Protein 5CPH (pdb70)

Solvent-accessible surface area: 19005 Å² total; per-residue (Å²): 63,10,87,100,91,23,97,87,33,10,104,37,13,52,123,126,19,29,158,105,10,66,37,41,43,74,208,1,0,6,56,0,0,46,66,7,0,73,93,7,9,78,32,12,115,59,65,106,14,80,87,2,48,0,0,0,23,145,84,22,40,0,48,2,40,14,56,0,107,7,30,48,19,92,111,50,74,36,50,42,65,15,9,0,3,26,81,8,6,92,22,32,1,0,0,0,0,66,25,0,38,0,70,0,42,63,85,122,22,32,22,21,0,16,1,102,74,0,60,36,82,75,95,31,100,125,74,29,116,23,131,145,67,4,10,25,7,52,0,44,3,4,37,115,16,3,99,146,36,39,83,5,59,10,98,54,0,36,134,88,0,132,80,17,0,106,107,26,114,32,8,61,0,16,0,42,19,60,64,73,138,159,99,69,90,96,38,63,24,103,60,197,158,80,105,96,19,9,114,11,16,49,163,108,18,32,27,63,9,62,38,44,32,81,200,0,0,6,62,0,0,36,61,8,0,65,94,6,12,86,29,11,126,57,64,115,4,78,93,2,46,0,0,0,20,109,92,22,37,0,50,3,40,13,56,1,108,7,32,53,17,83,128,104,83,102,20,11,0,13,69,86,9,9,88,22,32,3,0,0,0,0,62,25,0,38,0,66,0,41,66,82,124,23,32,25,21,0,16,1,97,75,0,61,42,83,71,93,28,100,127,69,32,122,18,120,132,72,3,13,24,9,52,0,29,3,3,35,127,21,3,105,134,33,38,85,4,58,8,84,62,0,30,94,85,0,94,73,7,0,118,123,18,87,20,21,58,0,17,0,44,21,53,55,73,109,147,103,82,106,94,40,57,30,113,69,175,80

CATH classification: 3.30.565.10

Organism: Staphylococcus aureus (NCBI:txid1280)

Secondary structure (DSSP, 8-state):
-HHHHHHHHHHHHHHSHHHHHS-SSHHHHHHHHHHHHHHHHHHHHTTS--EEEEEEEGGGEEEEEE-SS----PBPTTTSSBHHHHHHHT-HHHHTEEEEEEEEEETTEEEEEEEETTEESS--EEEEE-S--EEEEEEEE-TTT--S--PPPHHHHHHHHHHHHHHSTT-EEEEEE-SSTTS-EEEEE---/--HHHHHHHHHSTHHHHS-SSHHHHHHHHHHHHHHHHHHHHTTS--EEEEEE-GGGEEEEEE-SS-----B---BHHHHHHTT-HHHHTEEEEEEEEEETTEEEEEEEETTEESS--EEEEE-S--EEEEEEEE-TTT--S-----HHHHHHHHHHHHHHSTT-EEEEEE-SSTTS-EEEEE----

B-factor: mean 18.05, std 10.53, range [5.38, 81.03]

Structure (mmCIF, N/CA/C/O backbone):
data_5CPH
#
_entry.id   5CPH
#
_cell.length_a   142.852
_cell.length_b   55.681
_cell.length_c   51.569
_cell.angle_alpha   90.000
_cell.angle_beta   100.690
_cell.angle_gamma   90.000
#
_symmetry.space_group_name_H-M   'C 1 2 1'
#
loop_
_entity.id
_entity.type
_entity.pdbx_description
1 polymer 'DNA gyrase subunit B'
2 non-polymer (3E)-3-(pyridin-3-ylmethylidene)-1,3-dihydro-2H-indol-2-one
3 non-polymer 'SULFATE ION'
4 non-polymer (4S)-2-METHYL-2,4-PENTANEDIOL
5 water water
#
loop_
_atom_site.group_PDB
_atom_site.id
_atom_site.type_symbol
_atom_site.label_atom_id
_atom_site.label_alt_id
_atom_site.label_comp_id
_atom_site.label_asym_id
_atom_site.label_entity_id
_atom_site.label_seq_id
_atom_site.pdbx_PDB_ins_code
_atom_site.Cartn_x
_atom_site.Cartn_y
_atom_site.Cartn_z
_atom_site.occupancy
_atom_site.B_iso_or_equiv
_atom_site.auth_seq_id
_atom_site.auth_comp_id
_atom_site.auth_asym_id
_atom_site.auth_atom_id
_atom_site.pdbx_PDB_model_num
ATOM 1 N N . ALA A 1 17 ? -4.952 1.317 -23.485 1.00 56.11 16 ALA A N 1
ATOM 2 C CA . ALA A 1 17 ? -5.601 2.562 -22.954 1.00 52.29 16 ALA A CA 1
ATOM 3 C C . ALA A 1 17 ? -4.817 3.073 -21.749 1.00 48.25 16 ALA A C 1
ATOM 4 O O . ALA A 1 17 ? -4.704 4.272 -21.596 1.00 35.14 16 ALA A O 1
ATOM 6 N N . GLY A 1 18 ? -4.315 2.157 -20.908 1.00 46.01 17 GLY A N 1
ATOM 7 C CA . GLY A 1 18 ? -3.406 2.467 -19.814 1.00 39.45 17 GLY A CA 1
ATOM 8 C C . GLY A 1 18 ? -2.179 3.283 -20.173 1.00 35.81 17 GLY A C 1
ATOM 9 O O . GLY A 1 18 ? -2.019 4.378 -19.652 1.00 31.77 17 GLY A O 1
ATOM 10 N N . GLN A 1 19 ? -1.305 2.733 -21.005 1.00 31.26 18 GLN A N 1
ATOM 11 C CA . GLN A 1 19 ? -0.097 3.411 -21.466 1.00 33.21 18 GLN A CA 1
ATOM 12 C C . GLN A 1 19 ? -0.380 4.728 -22.256 1.00 29.23 18 GLN A C 1
ATOM 13 O O . GLN A 1 19 ? 0.356 5.734 -22.185 1.00 26.53 18 GLN A O 1
ATOM 19 N N . ILE A 1 20 ? -1.444 4.722 -23.064 1.00 22.87 19 ILE A N 1
ATOM 20 C CA . ILE A 1 20 ? -1.854 5.940 -23.722 1.00 22.71 19 ILE A CA 1
ATOM 21 C C . ILE A 1 20 ? -2.203 6.984 -22.718 1.00 19.64 19 ILE A C 1
ATOM 22 O O . ILE A 1 20 ? -1.869 8.148 -22.871 1.00 19.30 19 ILE A O 1
ATOM 27 N N . GLN A 1 21 ? -2.955 6.617 -21.694 1.00 19.68 20 GLN A N 1
ATOM 28 C CA . GLN A 1 21 ? -3.402 7.590 -20.731 1.00 22.34 20 GLN A CA 1
ATOM 29 C C . GLN A 1 21 ? -2.177 8.120 -19.878 1.00 20.12 20 GLN A C 1
ATOM 30 O O . GLN A 1 21 ? -2.196 9.315 -19.547 1.00 20.09 20 GLN A O 1
ATOM 36 N N . VAL A 1 22 ? -1.143 7.305 -19.696 1.00 18.58 21 VAL A N 1
ATOM 37 C CA . VAL A 1 22 ? 0.127 7.781 -19.032 1.00 21.52 21 VAL A CA 1
ATOM 38 C C . VAL A 1 22 ? 0.663 8.908 -19.872 1.00 18.21 21 VAL A C 1
ATOM 39 O O . VAL A 1 22 ? 1.123 9.948 -19.336 1.00 18.30 21 VAL A O 1
ATOM 43 N N . LEU A 1 23 ? 0.892 8.659 -21.147 1.00 17.74 22 LEU A N 1
ATOM 44 C CA . LEU A 1 23 ? 1.511 9.634 -21.975 1.00 17.41 22 LEU A CA 1
ATOM 45 C C . LEU A 1 23 ? 0.710 10.896 -22.036 1.00 16.89 22 LEU A C 1
ATOM 46 O O . LEU A 1 23 ? 1.274 11.982 -22.000 1.00 16.60 22 LEU A O 1
ATOM 51 N N . GLU A 1 24 ? -0.611 10.779 -22.134 1.00 15.22 23 GLU A N 1
ATOM 52 C CA . G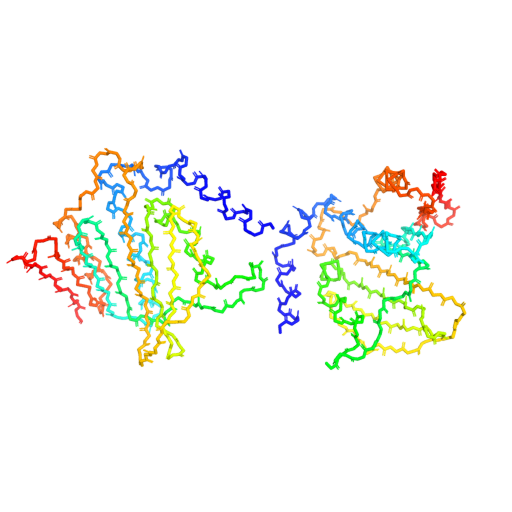LU A 1 24 ? -1.427 11.968 -22.102 1.00 16.26 23 GLU A CA 1
ATOM 53 C C . GLU A 1 24 ? -1.285 12.752 -20.749 1.00 15.56 23 GLU A C 1
ATOM 54 O O . GLU A 1 24 ? -1.279 13.956 -20.716 1.00 16.97 23 GLU A O 1
ATOM 60 N N . GLY A 1 25 ? -1.127 12.034 -19.658 1.00 15.79 24 GLY A N 1
ATOM 61 C CA . GLY A 1 25 ? -0.921 12.669 -18.343 1.00 16.81 24 GLY A CA 1
ATOM 62 C C . GLY A 1 25 ? 0.393 13.403 -18.273 1.00 15.32 24 GLY A C 1
ATOM 63 O O . GLY A 1 25 ? 0.395 14.532 -17.728 1.00 16.91 24 GLY A O 1
ATOM 64 N N . LEU A 1 26 ? 1.457 12.834 -18.805 1.00 15.88 25 LEU A N 1
ATOM 65 C CA . LEU A 1 26 ? 2.744 13.559 -18.883 1.00 15.41 25 LEU A CA 1
ATOM 66 C C . LEU A 1 26 ? 2.623 14.806 -19.680 1.00 17.34 25 LEU A C 1
ATOM 67 O O . LEU A 1 26 ? 3.183 15.853 -19.278 1.00 16.09 25 LEU A O 1
ATOM 72 N N . GLU A 1 27 ? 1.990 14.731 -20.861 1.00 16.07 26 GLU A N 1
ATOM 73 C CA . GLU A 1 27 ? 1.835 15.860 -21.699 1.00 16.64 26 GLU A CA 1
ATOM 74 C C . GLU A 1 27 ? 1.079 16.991 -20.938 1.00 15.43 26 GLU A C 1
ATOM 75 O O . GLU A 1 27 ? 1.481 18.129 -21.090 1.00 15.77 26 GLU A O 1
ATOM 81 N N . ALA A 1 28 ? 0.026 16.644 -20.185 1.00 15.43 27 ALA A N 1
ATOM 82 C CA . ALA A 1 28 ? -0.772 17.658 -19.499 1.00 15.73 27 ALA A CA 1
ATOM 83 C C . ALA A 1 28 ? 0.031 18.370 -18.422 1.00 15.76 27 ALA A C 1
ATOM 84 O O . ALA A 1 28 ? -0.064 19.595 -18.273 1.00 17.49 27 ALA A O 1
ATOM 86 N N . VAL A 1 29 ? 0.817 17.583 -17.671 1.00 14.49 28 VAL A N 1
ATOM 87 C CA . VAL A 1 29 ? 1.675 18.157 -16.651 1.00 13.31 28 VAL A CA 1
ATOM 88 C C . VAL A 1 29 ? 2.731 19.091 -17.239 1.00 12.78 28 VAL A C 1
ATOM 89 O O . VAL A 1 29 ? 2.954 20.219 -16.671 1.00 15.81 28 VAL A O 1
ATOM 93 N N . ARG A 1 30 ? 3.389 18.711 -18.303 1.00 13.81 29 ARG A N 1
ATOM 94 C CA . ARG A 1 30 ? 4.465 19.496 -18.891 1.00 14.11 29 ARG A CA 1
ATOM 95 C C . ARG A 1 30 ? 3.936 20.705 -19.624 1.00 16.21 29 ARG A C 1
ATOM 96 O O . ARG A 1 30 ? 4.632 21.711 -19.788 1.00 17.51 29 ARG A O 1
ATOM 104 N N . LYS A 1 31 ? 2.663 20.655 -20.055 1.00 17.43 30 LYS A N 1
ATOM 105 C CA . LYS A 1 31 ? 2.064 21.849 -20.719 1.00 20.05 30 LYS A CA 1
ATOM 106 C C . LYS A 1 31 ? 1.658 22.917 -19.717 1.00 17.99 30 LYS A C 1
ATOM 107 O O . LYS A 1 31 ? 1.775 24.120 -20.079 1.00 20.97 30 LYS A O 1
ATOM 113 N N . ARG A 1 32 ? 1.226 22.577 -18.529 1.00 18.59 31 ARG A N 1
ATOM 114 C CA . ARG A 1 32 ? 0.759 23.521 -17.476 1.00 18.91 31 ARG A CA 1
ATOM 115 C C . ARG A 1 32 ? 1.250 23.266 -16.148 1.00 16.07 31 ARG A C 1
ATOM 116 O O . ARG A 1 32 ? 0.618 23.044 -15.177 1.00 18.80 31 ARG A O 1
ATOM 124 N N . PRO A 1 33 ? 2.659 23.303 -16.038 1.00 16.75 32 PRO A N 1
ATOM 125 C CA . PRO A 1 33 ? 3.202 22.755 -14.804 1.00 16.06 32 PRO A CA 1
ATOM 126 C C . PRO A 1 33 ? 2.821 23.537 -13.543 1.00 13.41 32 PRO A C 1
ATOM 127 O O . PRO A 1 33 ? 2.649 23.068 -12.476 1.00 16.16 32 PRO A O 1
ATOM 131 N N . GLY A 1 34 ? 2.667 24.900 -13.740 1.00 15.95 33 GLY A N 1
ATOM 132 C CA . GLY A 1 34 ? 2.263 25.737 -12.632 1.00 17.55 33 GLY A CA 1
ATOM 133 C C . GLY A 1 34 ? 0.867 25.481 -12.051 1.00 17.04 33 GLY A C 1
ATOM 134 O O . GLY A 1 34 ? 0.674 25.650 -10.854 1.00 18.62 33 GLY A O 1
ATOM 135 N N . MET A 1 35 ? -0.014 24.852 -12.910 1.00 18.98 34 MET A N 1
ATOM 136 C CA . MET A 1 35 ? -1.325 24.377 -12.407 1.00 21.33 34 MET A CA 1
ATOM 137 C C . MET A 1 35 ? -1.156 23.212 -11.460 1.00 19.78 34 MET A C 1
ATOM 138 O O . MET A 1 35 ? -1.956 22.943 -10.575 1.00 23.44 34 MET A O 1
ATOM 143 N N . TYR A 1 36 ? -0.040 22.455 -11.615 1.00 19.60 35 TYR A N 1
ATOM 144 C CA . TYR A 1 36 ? 0.207 21.293 -10.785 1.00 21.26 35 TYR A CA 1
ATOM 145 C C . TYR A 1 36 ? 1.013 21.554 -9.573 1.00 22.64 35 TYR A C 1
ATOM 146 O O . TYR A 1 36 ? 0.811 21.059 -8.536 1.00 26.45 35 TYR A O 1
ATOM 155 N N . ILE A 1 37 ? 2.033 22.437 -9.725 1.00 20.26 36 ILE A N 1
ATOM 156 C CA . ILE A 1 37 ? 2.977 22.712 -8.637 1.00 20.23 36 ILE A CA 1
ATOM 157 C C . ILE A 1 37 ? 3.051 24.154 -8.104 1.00 20.30 36 ILE A C 1
ATOM 158 O O . ILE A 1 37 ? 3.951 24.472 -7.371 1.00 20.86 36 ILE A O 1
ATOM 163 N N . GLY A 1 38 ? 2.191 25.007 -8.610 1.00 18.91 37 GLY A N 1
ATOM 164 C CA . GLY A 1 38 ? 2.103 26.333 -8.129 1.00 20.66 37 GLY A CA 1
ATOM 165 C C . GLY A 1 38 ? 2.821 27.367 -8.979 1.00 19.19 37 GLY A C 1
ATOM 166 O O . GLY A 1 38 ? 2.286 28.371 -9.299 1.00 21.38 37 GLY A O 1
ATOM 167 N N . SER A 1 39 ? 4.031 27.003 -9.408 1.00 15.79 38 SER A N 1
ATOM 168 C CA . SER A 1 39 ? 4.881 27.855 -10.196 1.00 16.50 38 SER A CA 1
ATOM 169 C C . SER A 1 39 ? 6.058 27.054 -10.720 1.00 14.69 38 SER A C 1
ATOM 170 O O . SER A 1 39 ? 6.287 25.932 -10.249 1.00 15.49 38 SER A O 1
ATOM 173 N N . THR A 1 40 ? 6.776 27.668 -11.625 1.00 13.40 39 THR A N 1
ATOM 174 C CA . THR A 1 40 ? 8.006 27.112 -12.146 1.00 13.14 39 THR A CA 1
ATOM 175 C C . THR A 1 40 ? 9.222 27.938 -11.684 1.00 11.95 39 THR A C 1
ATOM 176 O O . THR A 1 40 ? 10.288 27.690 -12.231 1.00 12.77 39 THR A O 1
ATOM 180 N N . SER A 1 41 ? 9.018 28.785 -10.723 1.00 12.24 40 SER A N 1
ATOM 181 C CA . SER A 1 41 ? 10.036 29.558 -10.080 1.00 13.24 40 SER A CA 1
ATOM 182 C C . SER A 1 41 ? 10.883 28.707 -9.128 1.00 12.95 40 SER A C 1
ATOM 183 O O . SER A 1 41 ? 10.667 27.506 -8.987 1.00 12.44 40 SER A O 1
ATOM 186 N N . GLU A 1 42 ? 11.780 29.351 -8.381 1.00 11.65 41 GLU A N 1
ATOM 187 C CA . GLU A 1 42 ? 12.481 28.680 -7.316 1.00 12.33 41 GLU A CA 1
ATOM 188 C C . GLU A 1 42 ? 11.566 27.954 -6.356 1.00 12.45 41 GLU A C 1
ATOM 189 O O . GLU A 1 42 ? 11.878 26.911 -5.814 1.00 12.80 41 GLU A O 1
ATOM 195 N N . ARG A 1 43 ? 10.395 28.561 -6.052 1.00 12.71 42 ARG A N 1
ATOM 196 C CA A ARG A 1 43 ? 9.419 27.912 -5.160 0.50 13.86 42 ARG A CA 1
ATOM 197 C CA B ARG A 1 43 ? 9.446 27.903 -5.140 0.50 13.48 42 ARG A CA 1
ATOM 198 C C . ARG A 1 43 ? 8.939 26.614 -5.752 1.00 13.48 42 ARG A C 1
ATOM 199 O O . ARG A 1 43 ? 8.855 25.584 -4.978 1.00 13.94 42 ARG A O 1
ATOM 214 N N . GLY A 1 44 ? 8.625 26.551 -6.997 1.00 12.01 43 GLY A N 1
ATOM 215 C CA . GLY A 1 44 ? 8.210 25.319 -7.619 1.00 12.03 43 GLY A CA 1
ATOM 216 C C . GLY A 1 44 ? 9.287 24.291 -7.698 1.00 11.22 43 GLY A C 1
ATOM 217 O O . GLY A 1 44 ? 9.031 23.082 -7.507 1.00 12.14 43 GLY A O 1
ATOM 218 N N . LEU A 1 45 ? 10.546 24.689 -7.904 1.00 10.47 44 LEU A N 1
ATOM 219 C CA . LEU A 1 45 ? 11.674 23.785 -7.847 1.00 9.97 44 LEU A CA 1
ATOM 220 C C . LEU A 1 45 ? 11.699 23.056 -6.540 1.00 10.26 44 LEU A C 1
ATOM 221 O O . LEU A 1 45 ? 11.867 21.805 -6.470 1.00 10.34 44 LEU A O 1
ATOM 226 N N . HIS A 1 46 ? 11.632 23.804 -5.467 1.00 10.10 45 HIS A N 1
ATOM 227 C CA . HIS A 1 46 ? 11.682 23.167 -4.156 1.00 9.89 45 HIS A CA 1
ATOM 228 C C . HIS A 1 46 ? 10.467 22.282 -3.853 1.00 10.39 45 HIS A C 1
ATOM 229 O O . HIS A 1 46 ? 10.558 21.310 -3.086 1.00 11.04 45 HIS A O 1
ATOM 236 N N . HIS A 1 47 ? 9.329 22.635 -4.395 1.00 10.69 46 HIS A N 1
ATOM 237 C CA . HIS A 1 47 ? 8.126 21.809 -4.264 1.00 10.27 46 HIS A CA 1
ATOM 238 C C . HIS A 1 47 ? 8.343 20.443 -4.768 1.00 10.72 46 HIS A C 1
ATOM 239 O O . HIS A 1 47 ? 7.708 19.489 -4.209 1.00 11.19 46 HIS A O 1
ATOM 246 N N . LEU A 1 48 ? 9.206 20.208 -5.716 1.00 9.96 47 LEU A N 1
ATOM 247 C CA . LEU A 1 48 ? 9.485 18.856 -6.202 1.00 10.28 47 LEU A CA 1
ATOM 248 C C . LEU A 1 48 ? 9.989 17.996 -5.053 1.00 9.71 47 LEU A C 1
ATOM 249 O O . LEU A 1 48 ? 9.598 16.816 -4.894 1.00 10.29 47 LEU A O 1
ATOM 254 N N . VAL A 1 49 ? 10.850 18.567 -4.198 1.00 9.92 48 VAL A N 1
ATOM 255 C CA . VAL A 1 49 ? 11.381 17.840 -3.049 1.00 10.30 48 VAL A CA 1
ATOM 256 C C . VAL A 1 49 ? 10.265 17.504 -2.127 1.00 10.66 48 VAL A C 1
ATOM 257 O O . VAL A 1 49 ? 10.160 16.362 -1.629 1.00 10.66 48 VAL A O 1
ATOM 261 N N . TRP A 1 50 ? 9.448 18.489 -1.812 1.00 9.90 49 TRP A N 1
ATOM 262 C CA . TRP A 1 50 ? 8.341 18.246 -0.904 1.00 11.50 49 TRP A CA 1
ATOM 263 C C . TRP A 1 50 ? 7.376 17.203 -1.373 1.00 11.07 49 TRP A C 1
ATOM 264 O O . TRP A 1 50 ? 6.845 16.445 -0.504 1.00 11.81 49 TRP A O 1
ATOM 275 N N . GLU A 1 51 ? 7.133 17.070 -2.630 1.00 10.52 50 GLU A N 1
ATOM 276 C CA A GLU A 1 51 ? 6.220 16.065 -3.155 0.50 11.80 50 GLU A CA 1
ATOM 277 C CA B GLU A 1 51 ? 6.187 16.111 -3.134 0.50 11.34 50 GLU A CA 1
ATOM 278 C C . GLU A 1 51 ? 6.795 14.728 -2.882 1.00 12.13 50 GLU A C 1
ATOM 279 O O . GLU A 1 51 ? 6.013 13.791 -2.445 1.00 13.20 50 GLU A O 1
ATOM 290 N N . ILE A 1 52 ? 8.064 14.455 -3.121 1.00 10.85 51 ILE A N 1
ATOM 291 C CA . ILE A 1 52 ? 8.650 13.146 -2.852 1.00 11.87 51 ILE A CA 1
ATOM 292 C C . ILE A 1 52 ? 8.737 12.907 -1.374 1.00 12.54 51 ILE A C 1
ATOM 293 O O . ILE A 1 52 ? 8.365 11.797 -0.878 1.00 13.37 51 ILE A O 1
ATOM 298 N N . VAL A 1 53 ? 9.198 13.832 -0.580 1.00 11.17 52 VAL A N 1
ATOM 299 C CA . VAL A 1 53 ? 9.313 13.637 0.870 1.00 11.27 52 VAL A CA 1
ATOM 300 C C . VAL A 1 53 ? 7.936 13.325 1.489 1.00 10.61 52 VAL A C 1
ATOM 301 O O . VAL A 1 53 ? 7.846 12.504 2.408 1.00 10.96 52 VAL A O 1
ATOM 305 N N . ASP A 1 54 ? 6.905 14.003 0.997 1.00 11.12 53 ASP A N 1
ATOM 306 C CA A ASP A 1 54 ? 5.552 13.715 1.534 0.50 11.59 53 ASP A CA 1
ATOM 307 C CA B ASP A 1 54 ? 5.559 13.718 1.544 0.50 12.96 53 ASP A CA 1
ATOM 308 C C . ASP A 1 54 ? 5.182 12.269 1.343 1.00 12.25 53 ASP A C 1
ATOM 309 O O . ASP A 1 54 ? 4.481 11.684 2.242 1.00 12.61 53 ASP A O 1
ATOM 318 N N . ASN A 1 55 ? 5.585 11.649 0.280 1.00 12.27 54 ASN A N 1
ATOM 319 C CA . ASN A 1 55 ? 5.263 10.216 0.072 1.00 14.01 54 ASN A CA 1
ATOM 320 C C . ASN A 1 55 ? 5.992 9.393 1.103 1.00 11.84 54 ASN A C 1
ATOM 321 O O . ASN A 1 55 ? 5.431 8.462 1.698 1.00 13.44 54 ASN A O 1
ATOM 326 N N . SER A 1 56 ? 7.265 9.722 1.400 1.00 11.74 55 SER A N 1
ATOM 327 C CA . SER A 1 56 ? 7.980 8.981 2.423 1.00 11.38 55 SER A CA 1
ATOM 328 C C . SER A 1 56 ? 7.410 9.210 3.859 1.00 11.03 55 SER A C 1
ATOM 329 O O . SER A 1 56 ? 7.360 8.269 4.689 1.00 12.28 55 SER A O 1
ATOM 332 N N . ILE A 1 57 ? 6.955 10.431 4.102 1.00 10.60 56 ILE A N 1
ATOM 333 C CA . ILE A 1 57 ? 6.299 10.718 5.365 1.00 11.25 56 ILE A CA 1
ATOM 334 C C . ILE A 1 57 ? 4.999 9.890 5.523 1.00 11.09 56 ILE A C 1
ATOM 335 O O . ILE A 1 57 ? 4.794 9.336 6.601 1.00 11.56 56 ILE A O 1
ATOM 340 N N . ASP A 1 58 ? 4.254 9.737 4.464 1.00 12.24 57 ASP A N 1
ATOM 341 C CA . ASP A 1 58 ? 3.040 8.911 4.554 1.00 13.03 57 ASP A CA 1
ATOM 342 C C . ASP A 1 58 ? 3.370 7.515 4.887 1.00 12.86 57 ASP A C 1
ATOM 343 O O . ASP A 1 58 ? 2.623 6.847 5.679 1.00 13.44 57 ASP A O 1
ATOM 348 N N . GLU A 1 59 ? 4.494 6.980 4.373 1.00 11.36 58 GLU A N 1
ATOM 349 C CA . GLU A 1 59 ? 4.924 5.643 4.665 1.00 12.20 58 GLU A CA 1
ATOM 350 C C . GLU A 1 59 ? 5.329 5.512 6.109 1.00 12.90 58 GLU A C 1
ATOM 351 O O . GLU A 1 59 ? 5.082 4.436 6.720 1.00 14.01 58 GLU A O 1
ATOM 357 N N . ALA A 1 60 ? 5.950 6.521 6.715 1.00 10.96 59 ALA A N 1
ATOM 358 C CA . ALA A 1 60 ? 6.218 6.554 8.128 1.00 11.67 59 ALA A CA 1
ATOM 359 C C . ALA A 1 60 ? 4.960 6.609 8.976 1.00 10.80 59 ALA A C 1
ATOM 360 O O . ALA A 1 60 ? 4.848 5.884 9.966 1.00 12.88 59 ALA A O 1
ATOM 362 N N . LEU A 1 61 ? 4.055 7.465 8.591 1.00 11.70 60 LEU A N 1
ATOM 363 C CA . LEU A 1 61 ? 2.812 7.578 9.344 1.00 13.83 60 LEU A CA 1
ATOM 364 C C . LEU A 1 61 ? 1.995 6.346 9.312 1.00 13.81 60 LEU A C 1
ATOM 365 O O . LEU A 1 61 ? 1.248 6.067 10.285 1.00 15.83 60 LEU A O 1
ATOM 370 N N . ALA A 1 62 ? 2.065 5.564 8.256 1.00 12.94 61 ALA A N 1
ATOM 371 C CA . ALA A 1 62 ? 1.395 4.257 8.140 1.00 13.83 61 ALA A CA 1
ATOM 372 C C . ALA A 1 62 ? 2.050 3.252 8.969 1.00 14.39 61 ALA A C 1
ATOM 373 O O . ALA A 1 62 ? 1.437 2.168 9.142 1.00 16.76 61 ALA A O 1
ATOM 375 N N . GLY A 1 63 ? 3.215 3.474 9.610 1.00 12.56 62 GLY A N 1
ATOM 376 C CA . GLY A 1 63 ? 3.825 2.609 10.509 1.00 13.53 62 GLY A CA 1
ATOM 377 C C . GLY A 1 63 ? 5.049 1.833 10.040 1.00 13.17 62 GLY A C 1
ATOM 378 O O . GLY A 1 63 ? 5.582 0.928 10.732 1.00 15.32 62 GLY A O 1
ATOM 379 N N . TYR A 1 64 ? 5.545 2.202 8.870 1.00 11.91 63 TYR A N 1
ATOM 380 C CA . TYR A 1 64 ? 6.497 1.344 8.169 1.00 13.44 63 TYR A CA 1
ATOM 381 C C . TYR A 1 64 ? 7.865 1.958 7.937 1.00 13.81 63 TYR A C 1
ATOM 382 O O . TYR A 1 64 ? 8.706 1.259 7.341 1.00 18.27 63 TYR A O 1
ATOM 391 N N . ALA A 1 65 ? 8.129 3.202 8.213 1.00 14.37 64 ALA A N 1
ATOM 392 C CA . ALA A 1 65 ? 9.397 3.899 7.981 1.00 12.19 64 ALA A CA 1
ATOM 393 C C . ALA A 1 65 ? 9.636 4.749 9.162 1.00 12.16 64 ALA A C 1
ATOM 394 O O . ALA A 1 65 ? 8.702 5.235 9.830 1.00 13.53 64 ALA A O 1
ATOM 396 N N . ASN A 1 66 ? 10.879 5.045 9.455 1.00 10.92 65 ASN A N 1
ATOM 397 C CA . ASN A 1 66 ? 11.245 6.020 10.449 1.00 11.39 65 ASN A CA 1
ATOM 398 C C . ASN A 1 66 ? 12.475 6.809 10.128 1.00 10.79 65 ASN A C 1
ATOM 399 O O . ASN A 1 66 ? 12.892 7.620 10.999 1.00 11.44 65 ASN A O 1
ATOM 404 N N . GLN A 1 67 ? 13.007 6.684 8.916 1.00 10.12 66 GLN A N 1
ATOM 405 C CA . GLN A 1 67 ? 14.207 7.467 8.544 1.00 11.28 66 GLN A CA 1
ATOM 406 C C . GLN A 1 67 ? 14.033 7.920 7.114 1.00 10.96 66 GLN A C 1
ATOM 407 O O . GLN A 1 67 ? 13.617 7.124 6.223 1.00 12.30 66 GLN A O 1
ATOM 413 N N . ILE A 1 68 ? 14.266 9.159 6.878 1.00 9.59 67 ILE A N 1
ATOM 414 C CA . ILE A 1 68 ? 14.196 9.819 5.524 1.00 9.85 67 ILE A CA 1
ATOM 415 C C . ILE A 1 68 ? 15.461 10.623 5.398 1.00 9.97 67 ILE A C 1
ATOM 416 O O . ILE A 1 68 ? 15.842 11.406 6.331 1.00 10.49 67 ILE A O 1
ATOM 421 N N . GLU A 1 69 ? 16.150 10.483 4.271 1.00 9.37 68 GLU A N 1
ATOM 422 C CA . GLU A 1 69 ? 17.374 11.239 3.997 1.00 9.52 68 GLU A CA 1
ATOM 423 C C . GLU A 1 69 ? 17.201 12.015 2.712 1.00 9.85 68 GLU A C 1
ATOM 424 O O . GLU A 1 69 ? 16.843 11.370 1.687 1.00 10.82 68 GLU A O 1
ATOM 430 N N . VAL A 1 70 ? 17.453 13.295 2.682 1.00 8.83 69 VAL A N 1
ATOM 431 C CA . VAL A 1 70 ? 17.409 14.153 1.491 1.00 8.71 69 VAL A CA 1
ATOM 432 C C . VAL A 1 70 ? 18.802 14.601 1.183 1.00 8.76 69 VAL A C 1
ATOM 433 O O . VAL A 1 70 ? 19.419 15.263 2.058 1.00 9.60 69 VAL A O 1
ATOM 437 N N . VAL A 1 71 ? 19.337 14.296 0.033 1.00 9.28 70 VAL A N 1
ATOM 438 C CA . VAL A 1 71 ? 20.713 14.690 -0.363 1.00 8.93 70 VAL A CA 1
ATOM 439 C C . VAL A 1 71 ? 20.627 15.597 -1.546 1.00 9.11 70 VAL A C 1
ATOM 440 O O . VAL A 1 71 ? 20.014 15.222 -2.582 1.00 9.56 70 VAL A O 1
ATOM 444 N N . ILE A 1 72 ? 21.270 16.747 -1.473 1.00 9.16 71 ILE A N 1
ATOM 445 C CA . ILE A 1 72 ? 21.520 17.582 -2.673 1.00 9.42 71 ILE A CA 1
ATOM 446 C C . ILE A 1 72 ? 22.826 17.098 -3.264 1.00 9.76 71 ILE A C 1
ATOM 447 O O . ILE A 1 72 ? 23.922 17.281 -2.642 1.00 10.75 71 ILE A O 1
ATOM 452 N N . GLU A 1 73 ? 22.786 16.440 -4.401 1.00 10.21 72 GLU A N 1
ATOM 453 C CA . GLU A 1 73 ? 23.923 15.810 -5.037 1.00 11.02 72 GLU A CA 1
ATOM 454 C C . GLU A 1 73 ? 24.498 16.796 -6.034 1.00 11.32 72 GLU A C 1
ATOM 455 O O . GLU A 1 73 ? 23.915 17.779 -6.460 1.00 11.79 72 GLU A O 1
ATOM 461 N N . LYS A 1 74 ? 25.727 16.394 -6.490 1.00 13.25 73 LYS A N 1
ATOM 462 C CA . LYS A 1 74 ? 26.332 17.105 -7.573 1.00 14.89 73 LYS A CA 1
ATOM 463 C C . LYS A 1 74 ? 25.366 17.435 -8.708 1.00 13.20 73 LYS A C 1
ATOM 464 O O . LYS A 1 74 ? 24.584 16.596 -9.094 1.00 13.49 73 LYS A O 1
ATOM 470 N N . ASP A 1 75 ? 25.511 18.617 -9.236 1.00 13.63 74 ASP A N 1
ATOM 471 C CA A ASP A 1 75 ? 24.701 19.137 -10.350 0.50 14.83 74 ASP A CA 1
ATOM 472 C CA B ASP A 1 75 ? 24.682 19.167 -10.355 0.50 15.76 74 ASP A CA 1
ATOM 473 C C . ASP A 1 75 ? 23.208 19.299 -9.994 1.00 12.69 74 ASP A C 1
ATOM 474 O O . ASP A 1 75 ? 22.345 19.275 -10.870 1.00 13.55 74 ASP A O 1
ATOM 483 N N . ASN A 1 76 ? 22.936 19.402 -8.699 1.00 11.68 75 ASN A N 1
ATOM 484 C CA . ASN A 1 76 ? 21.554 19.661 -8.246 1.00 10.42 75 ASN A CA 1
ATOM 485 C C . ASN A 1 76 ? 20.633 18.545 -8.630 1.00 9.84 75 ASN A C 1
ATOM 486 O O . ASN A 1 76 ? 19.427 18.777 -8.894 1.00 9.56 75 ASN A O 1
ATOM 491 N N . TRP A 1 77 ? 21.145 17.322 -8.597 1.00 9.38 76 TRP A N 1
ATOM 492 C CA . TRP A 1 77 ? 20.262 16.191 -8.396 1.00 9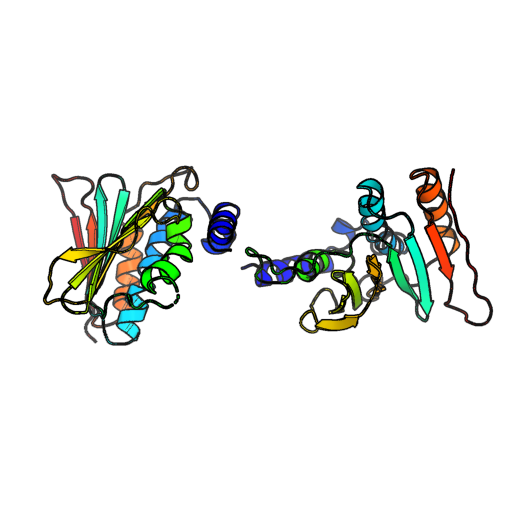.50 76 TRP A CA 1
ATOM 493 C C . TRP A 1 77 ? 19.790 16.197 -6.962 1.00 9.13 76 TRP A C 1
ATOM 494 O O . TRP A 1 77 ? 20.477 16.696 -6.066 1.00 9.87 76 TRP A O 1
ATOM 505 N N . ILE A 1 78 ? 18.624 15.631 -6.715 1.00 8.62 77 ILE A N 1
ATOM 506 C CA . ILE A 1 78 ? 18.102 15.364 -5.395 1.00 8.87 77 ILE A CA 1
ATOM 507 C C . ILE A 1 78 ? 17.949 13.889 -5.209 1.00 8.76 77 ILE A C 1
ATOM 508 O O . ILE A 1 78 ? 17.399 13.221 -6.132 1.00 10.20 77 ILE A O 1
ATOM 513 N N . LYS A 1 79 ? 18.387 13.361 -4.085 1.00 8.66 78 LYS A N 1
ATOM 514 C CA . LYS A 1 79 ? 18.146 11.934 -3.701 1.00 8.56 78 LYS A CA 1
ATOM 515 C C . LYS A 1 79 ? 17.361 11.868 -2.478 1.00 8.34 78 LYS A C 1
ATOM 516 O O . LYS A 1 79 ? 17.727 12.532 -1.439 1.00 10.38 78 LYS A O 1
ATOM 522 N N . VAL A 1 80 ? 16.234 11.195 -2.440 1.00 8.69 79 VAL A N 1
ATOM 523 C CA . VAL A 1 80 ? 15.403 10.993 -1.278 1.00 8.66 79 VAL A CA 1
ATOM 524 C C . VAL A 1 80 ? 15.389 9.514 -0.961 1.00 8.84 79 VAL A C 1
ATOM 525 O O . VAL A 1 80 ? 14.971 8.714 -1.831 1.00 9.21 79 VAL A O 1
ATOM 529 N N . THR A 1 81 ? 15.770 9.074 0.200 1.00 9.33 80 THR A N 1
ATOM 530 C CA . THR A 1 81 ? 15.801 7.677 0.641 1.00 9.44 80 THR A CA 1
ATOM 531 C C . THR A 1 81 ? 14.926 7.506 1.833 1.00 9.86 80 THR A C 1
ATOM 532 O O . THR A 1 81 ? 15.023 8.362 2.807 1.00 10.86 80 THR A O 1
ATOM 536 N N . ASP A 1 82 ? 14.084 6.498 1.876 1.00 9.73 81 ASP A N 1
ATOM 537 C CA . ASP A 1 82 ? 13.369 6.112 3.128 1.00 9.66 81 ASP A CA 1
ATOM 538 C C . ASP A 1 82 ? 13.587 4.664 3.412 1.00 10.13 81 ASP A C 1
ATOM 539 O O . ASP A 1 82 ? 14.014 3.873 2.506 1.00 10.82 81 ASP A O 1
ATOM 544 N N . ASN A 1 83 ? 13.346 4.269 4.651 1.00 9.17 82 ASN A N 1
ATOM 545 C CA . ASN A 1 83 ? 13.394 2.872 5.080 1.00 8.98 82 ASN A CA 1
ATOM 546 C C . ASN A 1 83 ? 12.055 2.236 5.203 1.00 10.02 82 ASN A C 1
ATOM 547 O O . ASN A 1 83 ? 11.849 1.420 6.150 1.00 11.23 82 ASN A O 1
ATOM 552 N N . GLY A 1 84 ? 11.118 2.579 4.384 1.00 9.52 83 GLY A N 1
ATOM 553 C CA . GLY A 1 84 ? 9.792 1.933 4.393 1.00 9.28 83 GLY A CA 1
ATOM 554 C C . GLY A 1 84 ? 9.754 0.606 3.700 1.00 9.97 83 GLY A C 1
ATOM 555 O O . GLY A 1 84 ? 10.763 -0.104 3.643 1.00 10.37 83 GLY A O 1
ATOM 556 N N . ARG A 1 85 ? 8.585 0.188 3.239 1.00 9.50 84 ARG A N 1
ATOM 557 C CA . ARG A 1 85 ? 8.427 -1.147 2.688 1.00 10.67 84 ARG A CA 1
ATOM 558 C C . ARG A 1 85 ? 9.025 -1.292 1.321 1.00 10.07 84 ARG A C 1
ATOM 559 O O . ARG A 1 85 ? 9.182 -2.452 0.822 1.00 11.02 84 ARG A O 1
ATOM 567 N N . GLY A 1 86 ? 9.382 -0.202 0.646 1.00 9.41 85 GLY A N 1
ATOM 568 C CA . GLY A 1 86 ? 9.696 -0.186 -0.795 1.00 9.59 85 GLY A CA 1
ATOM 569 C C . GLY A 1 86 ? 8.489 -0.007 -1.577 1.00 9.77 85 GLY A C 1
ATOM 570 O O . GLY A 1 86 ? 7.426 -0.609 -1.266 1.00 11.90 85 GLY A O 1
ATOM 571 N N . ILE A 1 87 ? 8.494 0.800 -2.605 1.00 9.82 86 ILE A N 1
ATOM 572 C CA . ILE A 1 87 ? 7.319 0.929 -3.478 1.00 10.56 86 ILE A CA 1
ATOM 573 C C . ILE A 1 87 ? 7.056 -0.443 -4.053 1.00 10.87 86 ILE A C 1
ATOM 574 O O . ILE A 1 87 ? 7.972 -1.160 -4.522 1.00 10.92 86 ILE A O 1
ATOM 579 N N . PRO A 1 88 ? 5.781 -0.943 -4.094 1.00 11.37 87 PRO A N 1
ATOM 580 C CA . PRO A 1 88 ? 5.542 -2.280 -4.631 1.00 10.84 87 PRO A CA 1
ATOM 581 C C . PRO A 1 88 ? 5.942 -2.442 -6.075 1.00 10.69 87 PRO A C 1
ATOM 582 O O . PRO A 1 88 ? 5.858 -1.525 -6.857 1.00 10.39 87 PRO A O 1
ATOM 586 N N . VAL A 1 89 ? 6.310 -3.685 -6.397 1.00 11.22 88 VAL A N 1
ATOM 587 C CA . VAL A 1 89 ? 6.793 -4.021 -7.701 1.00 12.12 88 VAL A CA 1
ATOM 588 C C . VAL A 1 89 ? 5.943 -5.050 -8.438 1.00 13.36 88 VAL A C 1
ATOM 589 O O . VAL A 1 89 ? 6.269 -5.469 -9.587 1.00 14.40 88 VAL A O 1
ATOM 593 N N . ASP A 1 90 ? 4.874 -5.484 -7.793 1.00 13.51 89 ASP A N 1
ATOM 594 C CA . ASP A 1 90 ? 4.045 -6.521 -8.461 1.00 14.78 89 ASP A CA 1
ATOM 595 C C . ASP A 1 90 ? 3.350 -5.977 -9.666 1.00 15.79 89 ASP A C 1
ATOM 596 O O . ASP A 1 90 ? 3.024 -4.791 -9.786 1.00 13.88 89 ASP A O 1
ATOM 601 N N . ILE A 1 91 ? 3.072 -6.872 -10.604 1.00 16.78 90 ILE A N 1
ATOM 602 C CA . ILE A 1 91 ? 2.430 -6.509 -11.853 1.00 19.90 90 ILE A CA 1
ATOM 603 C C . ILE A 1 91 ? 0.952 -6.308 -11.611 1.00 20.11 90 ILE A C 1
ATOM 604 O O . ILE A 1 91 ? 0.274 -7.201 -11.100 1.00 25.10 90 ILE A O 1
ATOM 609 N N . GLN A 1 92 ? 0.460 -5.155 -12.038 1.00 22.37 91 GLN A N 1
ATOM 610 C CA . GLN A 1 92 ? -0.976 -4.856 -11.855 1.00 29.05 91 GLN A CA 1
ATOM 611 C C . GLN A 1 92 ? -1.837 -5.554 -12.891 1.00 36.98 91 GLN A C 1
ATOM 612 O O . GLN A 1 92 ? -1.467 -5.615 -14.033 1.00 35.59 91 GLN A O 1
ATOM 618 N N . GLU A 1 93 ? -3.034 -5.952 -12.498 1.00 49.37 92 GLU A N 1
ATOM 619 C CA . GLU A 1 93 ? -4.009 -6.411 -13.484 1.00 58.46 92 GLU A CA 1
ATOM 620 C C . GLU A 1 93 ? -4.362 -5.264 -14.423 1.00 56.98 92 GLU A C 1
ATOM 621 O O . GLU A 1 93 ? -4.301 -5.419 -15.654 1.00 61.76 92 GLU A O 1
ATOM 627 N N . LYS A 1 94 ? -4.673 -4.107 -13.828 1.00 55.71 93 LYS A N 1
ATOM 628 C CA . LYS A 1 94 ? -5.137 -2.924 -14.596 1.00 65.19 93 LYS A CA 1
ATOM 629 C C . LYS A 1 94 ? -4.173 -2.333 -15.634 1.00 60.90 93 LYS A C 1
ATOM 630 O O . LYS A 1 94 ? -4.578 -2.063 -16.794 1.00 51.71 93 LYS A O 1
ATOM 636 N N . MET A 1 95 ? -2.946 -2.056 -15.198 1.00 54.50 94 MET A N 1
ATOM 637 C CA . MET A 1 95 ? -1.938 -1.497 -16.096 1.00 51.31 94 MET A CA 1
ATOM 638 C C . MET A 1 95 ? -1.104 -2.583 -16.790 1.00 44.83 94 MET A C 1
ATOM 639 O O . MET A 1 95 ? -0.591 -2.328 -17.909 1.00 43.72 94 MET A O 1
ATOM 644 N N . GLY A 1 96 ? -0.968 -3.776 -16.184 1.00 33.87 95 GLY A N 1
ATOM 645 C CA . GLY A 1 96 ? -0.131 -4.832 -16.797 1.00 27.97 95 GLY A CA 1
ATOM 646 C C . GLY A 1 96 ? 1.397 -4.504 -16.575 1.00 25.59 95 GLY A C 1
ATOM 647 O O . GLY A 1 96 ? 2.283 -5.071 -17.131 1.00 29.99 95 GLY A O 1
ATOM 648 N N . ARG A 1 97 ? 1.631 -3.502 -15.739 1.00 20.79 96 ARG A N 1
ATOM 649 C CA . ARG A 1 97 ? 2.958 -2.913 -15.486 1.00 16.65 96 ARG A CA 1
ATOM 650 C C . ARG A 1 97 ? 3.200 -3.081 -14.019 1.00 14.54 96 ARG A C 1
ATOM 651 O O . ARG A 1 97 ? 2.310 -3.122 -13.198 1.00 15.12 96 ARG A O 1
ATOM 659 N N . PRO A 1 98 ? 4.472 -3.075 -13.624 1.00 13.93 97 PRO A N 1
ATOM 660 C CA . PRO A 1 98 ? 4.769 -3.066 -12.203 1.00 12.73 97 PRO A CA 1
ATOM 661 C C . PRO A 1 98 ? 4.167 -1.859 -11.452 1.00 10.61 97 PRO A C 1
ATOM 662 O O . PRO A 1 98 ? 4.225 -0.793 -12.043 1.00 11.95 97 PRO A O 1
ATOM 666 N N . ALA A 1 99 ? 3.747 -2.080 -10.266 1.00 11.01 98 ALA A N 1
ATOM 667 C CA . ALA A 1 99 ? 3.103 -0.992 -9.513 1.00 11.25 98 ALA A CA 1
ATOM 668 C C . ALA A 1 99 ? 4.011 0.223 -9.435 1.00 11.03 98 ALA A C 1
ATOM 669 O O . ALA A 1 99 ? 3.493 1.357 -9.612 1.00 11.17 98 ALA A O 1
ATOM 671 N N . VAL A 1 100 ? 5.296 0.058 -9.163 1.00 9.78 99 VAL A N 1
ATOM 672 C CA . VAL A 1 100 ? 6.197 1.240 -9.053 1.00 10.08 99 VAL A CA 1
ATOM 673 C C . VAL A 1 100 ? 6.190 2.050 -10.314 1.00 9.94 99 VAL A C 1
ATOM 674 O O . VAL A 1 100 ? 6.267 3.273 -10.248 1.00 10.20 99 VAL A O 1
ATOM 678 N N . GLU A 1 101 ? 6.157 1.379 -11.472 1.00 10.51 100 GLU A N 1
ATOM 679 C CA . GLU A 1 101 ? 6.137 2.110 -12.692 1.00 10.70 100 GLU A CA 1
ATOM 680 C C . GLU A 1 101 ? 4.867 2.978 -12.807 1.00 10.70 100 GLU A C 1
ATOM 681 O O . GLU A 1 101 ? 4.915 4.141 -13.256 1.00 10.90 100 GLU A O 1
ATOM 687 N N . VAL A 1 102 ? 3.721 2.375 -12.489 1.00 11.39 101 VAL A N 1
ATOM 688 C CA . VAL A 1 102 ? 2.449 3.142 -12.527 1.00 11.33 101 VAL A CA 1
ATOM 689 C C . VAL A 1 102 ? 2.519 4.349 -11.567 1.00 11.55 101 VAL A C 1
ATOM 690 O O . VAL A 1 102 ? 2.151 5.456 -11.957 1.00 12.84 101 VAL A O 1
ATOM 694 N N . ILE A 1 103 ? 2.975 4.111 -10.343 1.00 10.34 102 ILE A N 1
ATOM 695 C CA . ILE A 1 103 ? 3.037 5.153 -9.368 1.00 10.40 102 ILE A CA 1
ATOM 696 C C . ILE A 1 103 ? 3.966 6.271 -9.835 1.00 11.91 102 ILE A C 1
ATOM 697 O O . ILE A 1 103 ? 3.629 7.473 -9.788 1.00 13.60 102 ILE A O 1
ATOM 702 N N . LEU A 1 104 ? 5.119 5.941 -10.396 1.00 10.75 103 LEU A N 1
ATOM 703 C CA . LEU A 1 104 ? 6.078 7.013 -10.753 1.00 10.05 103 LEU A CA 1
ATOM 704 C C . LEU A 1 104 ? 5.743 7.659 -12.049 1.00 11.84 103 LEU A C 1
ATOM 705 O O . LEU A 1 104 ? 6.034 8.852 -12.254 1.00 11.66 103 LEU A O 1
ATOM 710 N N . THR A 1 105 ? 5.108 6.945 -12.993 1.00 10.99 104 THR A N 1
ATOM 711 C CA . THR A 1 105 ? 4.711 7.640 -14.250 1.00 12.09 104 THR A CA 1
ATOM 712 C C . THR A 1 105 ? 3.495 8.519 -14.057 1.00 12.93 104 THR A C 1
ATOM 713 O O . THR A 1 105 ? 3.202 9.340 -14.982 1.00 16.79 104 THR A O 1
ATOM 717 N N . SER A 1 106 ? 2.870 8.489 -12.923 1.00 11.70 128 SER A N 1
ATOM 718 C CA A SER A 1 106 ? 1.820 9.467 -12.646 0.50 11.71 128 SER A CA 1
ATOM 719 C CA B SER A 1 106 ? 1.749 9.348 -12.425 0.50 12.83 128 SER A CA 1
ATOM 720 C C . SER A 1 106 ? 2.280 10.478 -11.651 1.00 12.35 128 SER A C 1
ATOM 721 O O . SER A 1 106 ? 1.485 11.316 -11.170 1.00 15.55 128 SER A O 1
ATOM 726 N N . SER A 1 107 ? 3.559 10.566 -11.310 1.00 12.12 129 SER A N 1
ATOM 727 C CA . SER A 1 107 ? 4.112 11.560 -10.473 1.00 10.93 129 SER A CA 1
ATOM 728 C C . SER A 1 107 ? 4.485 12.826 -11.220 1.00 10.95 129 SER A C 1
ATOM 729 O O . SER A 1 107 ? 5.205 12.831 -12.189 1.00 11.42 129 SER A O 1
ATOM 732 N N . VAL A 1 108 ? 4.036 13.959 -10.676 1.00 10.46 130 VAL A N 1
ATOM 733 C CA A VAL A 1 108 ? 4.380 15.250 -11.269 0.50 10.87 130 VAL A CA 1
ATOM 734 C CA B VAL A 1 108 ? 4.385 15.252 -11.308 0.50 11.11 130 VAL A CA 1
ATOM 735 C C . VAL A 1 108 ? 5.887 15.471 -11.229 1.00 10.15 130 VAL A C 1
ATOM 736 O O . VAL A 1 108 ? 6.432 16.099 -12.127 1.00 10.46 130 VAL A O 1
ATOM 743 N N . VAL A 1 109 ? 6.575 14.960 -10.189 1.00 9.92 131 VAL A N 1
ATOM 744 C CA . VAL A 1 109 ? 8.007 15.182 -10.126 1.00 10.28 131 VAL A CA 1
ATOM 745 C C . VAL A 1 109 ? 8.676 14.501 -11.292 1.00 9.40 131 VAL A C 1
ATOM 746 O O . VAL A 1 109 ? 9.629 15.027 -11.872 1.00 10.71 131 VAL A O 1
ATOM 750 N N . ASN A 1 110 ? 8.244 13.297 -11.647 1.00 9.42 132 ASN A N 1
ATOM 751 C CA . ASN A 1 110 ? 8.805 12.576 -12.737 1.00 9.19 132 ASN A CA 1
ATOM 752 C C . ASN A 1 110 ? 8.612 13.265 -14.030 1.00 9.38 132 ASN A C 1
ATOM 753 O O . ASN A 1 110 ? 9.542 13.561 -14.829 1.00 9.63 132 ASN A O 1
ATOM 758 N N . ALA A 1 111 ? 7.366 13.748 -14.319 1.00 9.56 133 ALA A N 1
ATOM 759 C CA . ALA A 1 111 ? 7.089 14.507 -15.514 1.00 10.03 133 ALA A CA 1
ATOM 760 C C . ALA A 1 111 ? 7.930 15.738 -15.662 1.00 9.63 133 ALA A C 1
ATOM 761 O O . ALA A 1 111 ? 8.271 16.110 -16.793 1.00 11.09 133 ALA A O 1
ATOM 763 N N . LEU A 1 112 ? 8.218 16.384 -14.553 1.00 8.75 134 LEU A N 1
ATOM 764 C CA . LEU A 1 112 ? 8.961 17.665 -14.554 1.00 9.02 134 LEU A CA 1
ATOM 765 C C . LEU A 1 112 ? 10.466 17.460 -14.279 1.00 9.41 134 LEU A C 1
ATOM 766 O O . LEU A 1 112 ? 11.128 18.504 -14.071 1.00 9.63 134 LEU A O 1
ATOM 771 N N . SER A 1 113 ? 10.964 16.294 -14.413 1.00 8.58 135 SER A N 1
ATOM 772 C CA . SER A 1 113 ? 12.403 15.968 -14.230 1.00 8.49 135 SER A CA 1
ATOM 773 C C . SER A 1 113 ? 12.941 15.573 -15.586 1.00 9.35 135 SER A C 1
ATOM 774 O O . SER A 1 113 ? 12.358 14.737 -16.273 1.00 10.35 135 SER A O 1
ATOM 777 N N . GLN A 1 114 ? 14.110 16.116 -15.909 1.00 9.38 136 GLN A N 1
ATOM 778 C CA . GLN A 1 114 ? 14.780 15.602 -17.101 1.00 10.33 136 GLN A CA 1
ATOM 779 C C . GLN A 1 114 ? 15.190 14.184 -16.993 1.00 9.04 136 GLN A C 1
ATOM 780 O O . GLN A 1 114 ? 15.189 13.433 -17.950 1.00 10.58 136 GLN A O 1
ATOM 786 N N . ASP A 1 115 ? 15.505 13.757 -15.775 1.00 9.05 137 ASP A N 1
ATOM 787 C CA . ASP A 1 115 ? 15.867 12.341 -15.457 1.00 9.15 137 ASP A CA 1
ATOM 788 C C . ASP A 1 115 ? 15.373 12.004 -14.057 1.00 8.65 137 ASP A C 1
ATOM 789 O O . ASP A 1 115 ? 15.433 12.897 -13.170 1.00 9.36 137 ASP A O 1
ATOM 794 N N . LEU A 1 116 ? 14.885 10.789 -13.849 1.00 8.58 138 LEU A N 1
ATOM 795 C CA . LEU A 1 116 ? 14.502 10.303 -12.540 1.00 8.10 138 LEU A CA 1
ATOM 796 C C . LEU A 1 116 ? 14.869 8.873 -12.490 1.00 9.63 138 LEU A C 1
ATOM 797 O O . LEU A 1 116 ? 14.720 8.124 -13.481 1.00 9.37 138 LEU A O 1
ATOM 802 N N . GLU A 1 117 ? 15.391 8.414 -11.360 1.00 9.13 139 GLU A N 1
ATOM 803 C CA . GLU A 1 117 ? 15.683 7.021 -11.129 1.00 10.07 139 GLU A CA 1
ATOM 804 C C . GLU A 1 117 ? 15.053 6.533 -9.847 1.00 9.10 139 GLU A C 1
ATOM 805 O O . GLU A 1 117 ? 14.989 7.308 -8.840 1.00 9.46 139 GLU A O 1
ATOM 811 N N . VAL A 1 118 ? 14.639 5.262 -9.754 1.00 8.60 140 VAL A N 1
ATOM 812 C CA . VAL A 1 118 ? 14.199 4.643 -8.540 1.00 8.17 140 VAL A CA 1
ATOM 813 C C . VAL A 1 118 ? 15.000 3.423 -8.295 1.00 8.14 140 VAL A C 1
ATOM 814 O O . VAL A 1 118 ? 15.299 2.629 -9.222 1.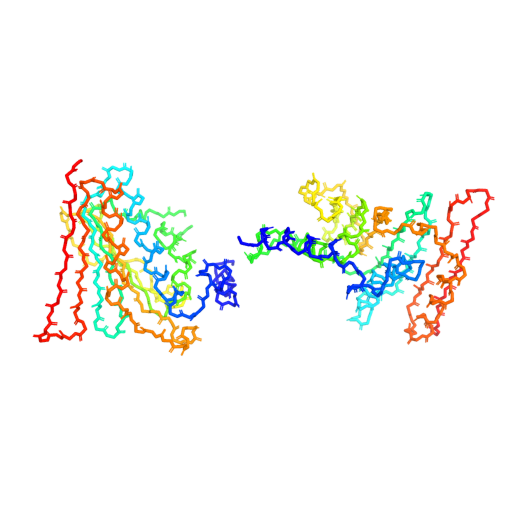00 9.31 140 VAL A O 1
ATOM 818 N N . TYR A 1 119 ? 15.318 3.151 -7.018 1.00 8.85 141 TYR A N 1
ATOM 819 C CA . TYR A 1 119 ? 15.787 1.854 -6.567 1.00 8.28 141 TYR A CA 1
ATOM 820 C C . TYR A 1 119 ? 14.911 1.418 -5.470 1.00 9.58 141 TYR A C 1
ATOM 821 O O . TYR A 1 119 ? 14.730 2.161 -4.450 1.00 10.74 141 TYR A O 1
ATOM 830 N N . VAL A 1 120 ? 14.228 0.280 -5.568 1.00 8.69 142 VAL A N 1
ATOM 831 C CA . VAL A 1 120 ? 13.393 -0.286 -4.538 1.00 9.03 142 VAL A CA 1
ATOM 832 C C . VAL A 1 120 ? 14.124 -1.466 -3.945 1.00 8.38 142 VAL A C 1
ATOM 833 O O . VAL A 1 120 ? 14.604 -2.355 -4.666 1.00 9.53 142 VAL A O 1
ATOM 837 N N . HIS A 1 121 ? 14.227 -1.476 -2.613 1.00 8.59 143 HIS A N 1
ATOM 838 C CA . HIS A 1 121 ? 14.685 -2.593 -1.804 1.00 9.03 143 HIS A CA 1
ATOM 839 C C . HIS A 1 121 ? 13.478 -3.296 -1.254 1.00 9.27 143 HIS A C 1
ATOM 840 O O . HIS A 1 121 ? 12.755 -2.750 -0.393 1.00 9.79 143 HIS A O 1
ATOM 847 N N . ARG A 1 122 ? 13.165 -4.495 -1.763 1.00 9.26 144 ARG A N 1
ATOM 848 C CA . ARG A 1 122 ? 11.947 -5.217 -1.339 1.00 9.80 144 ARG A CA 1
ATOM 849 C C . ARG A 1 122 ? 12.131 -6.683 -1.758 1.00 9.73 144 ARG A C 1
ATOM 850 O O . ARG A 1 122 ? 12.765 -6.948 -2.753 1.00 10.70 144 ARG A O 1
ATOM 858 N N . ASN A 1 123 ? 11.533 -7.617 -1.012 1.00 11.17 145 ASN A N 1
ATOM 859 C CA . ASN A 1 123 ? 11.629 -9.025 -1.351 1.00 13.21 145 ASN A CA 1
ATOM 860 C C . ASN A 1 123 ? 13.120 -9.481 -1.450 1.00 11.40 145 ASN A C 1
ATOM 861 O O . ASN A 1 123 ? 13.474 -10.303 -2.316 1.00 13.33 145 ASN A O 1
ATOM 866 N N . GLU A 1 124 ? 14.014 -8.888 -0.697 1.00 10.99 146 GLU A N 1
ATOM 867 C CA . GLU A 1 124 ? 15.431 -9.218 -0.670 1.00 12.28 146 GLU A CA 1
ATOM 868 C C . GLU A 1 124 ? 16.102 -8.885 -1.965 1.00 11.05 146 GLU A C 1
ATOM 869 O O . GLU A 1 124 ? 17.207 -9.406 -2.229 1.00 11.24 146 GLU A O 1
ATOM 875 N N . THR A 1 125 ? 15.520 -8.038 -2.783 1.00 9.51 147 THR A N 1
ATOM 876 C CA . THR A 1 125 ? 15.905 -7.741 -4.134 1.00 10.02 147 THR A CA 1
ATOM 877 C C . THR A 1 125 ? 15.998 -6.229 -4.287 1.00 8.67 147 THR A C 1
ATOM 878 O O . THR A 1 125 ? 15.260 -5.470 -3.651 1.00 9.46 147 THR A O 1
ATOM 882 N N . ILE A 1 126 ? 16.924 -5.786 -5.097 1.00 9.10 148 ILE A N 1
ATOM 883 C CA . ILE A 1 126 ? 17.009 -4.411 -5.530 1.00 9.00 148 ILE A CA 1
ATOM 884 C C . ILE A 1 126 ? 16.516 -4.230 -6.901 1.00 8.81 148 ILE A C 1
ATOM 885 O O . ILE A 1 126 ? 17.013 -4.934 -7.831 1.00 10.06 148 ILE A O 1
ATOM 890 N N . TYR A 1 127 ? 15.455 -3.433 -7.115 1.00 9.24 149 TYR A N 1
ATOM 891 C CA . TYR A 1 127 ? 14.850 -3.185 -8.429 1.00 9.55 149 TYR A CA 1
ATOM 892 C C . TYR A 1 127 ? 15.166 -1.789 -8.868 1.00 10.11 149 TYR A C 1
ATOM 893 O O . TYR A 1 127 ? 15.144 -0.862 -8.045 1.00 11.63 149 TYR A O 1
ATOM 902 N N . HIS A 1 128 ? 15.372 -1.554 -10.114 1.00 9.76 150 HIS A N 1
ATOM 903 C CA . HIS A 1 128 ? 15.704 -0.271 -10.706 1.00 9.66 150 HIS A CA 1
ATOM 904 C C . HIS A 1 128 ? 14.955 0.082 -11.925 1.00 9.16 150 HIS A C 1
ATOM 905 O O . HIS A 1 128 ? 14.765 -0.778 -12.830 1.00 10.06 150 HIS A O 1
ATOM 912 N N . GLN A 1 129 ? 14.506 1.330 -12.031 1.00 8.93 151 GLN A N 1
ATOM 913 C CA . GLN A 1 129 ? 13.953 1.875 -13.280 1.00 9.19 151 GLN A CA 1
ATOM 914 C C . GLN A 1 129 ? 14.398 3.277 -13.420 1.00 9.19 151 GLN A C 1
ATOM 915 O O . GLN A 1 129 ? 14.575 3.960 -12.395 1.00 9.47 151 GLN A O 1
ATOM 921 N N . ALA A 1 130 ? 14.582 3.753 -14.630 1.00 8.86 152 ALA A N 1
ATOM 922 C CA . ALA A 1 130 ? 14.911 5.139 -14.919 1.00 8.73 152 ALA A CA 1
ATOM 923 C C . ALA A 1 130 ? 13.920 5.726 -15.908 1.00 9.48 152 ALA A C 1
ATOM 924 O O . ALA A 1 130 ? 13.370 4.943 -16.724 1.00 9.38 152 ALA A O 1
ATOM 926 N N . TYR A 1 131 ? 13.747 7.022 -15.901 1.00 9.14 153 TYR A N 1
ATOM 927 C CA . TYR A 1 131 ? 12.769 7.773 -16.695 1.00 8.82 153 TYR A CA 1
ATOM 928 C C . TYR A 1 131 ? 13.382 9.029 -17.157 1.00 9.03 153 TYR A C 1
ATOM 929 O O . TYR A 1 131 ? 14.342 9.586 -16.561 1.00 9.13 153 TYR A O 1
ATOM 938 N N . LYS A 1 132 ? 12.852 9.592 -18.255 1.00 9.83 154 LYS A N 1
ATOM 939 C CA . LYS A 1 132 ? 13.174 10.930 -18.735 1.00 10.17 154 LYS A CA 1
ATOM 940 C C . LYS A 1 132 ? 11.904 11.692 -19.073 1.00 10.38 154 LYS A C 1
ATOM 941 O O . LYS A 1 132 ? 11.097 11.182 -19.846 1.00 10.96 154 LYS A O 1
ATOM 947 N N . LYS A 1 133 ? 11.629 12.762 -18.400 1.00 10.06 155 LYS A N 1
ATOM 948 C CA . LYS A 1 133 ? 10.365 13.503 -18.551 1.00 10.84 155 LYS A CA 1
ATOM 949 C C . LYS A 1 133 ? 9.215 12.601 -18.299 1.00 10.84 155 LYS A C 1
ATOM 950 O O . LYS A 1 133 ? 8.131 12.741 -18.907 1.00 12.53 155 LYS A O 1
ATOM 956 N N . GLY A 1 134 ? 9.373 11.653 -17.412 1.00 10.75 156 GLY A N 1
ATOM 957 C CA . GLY A 1 134 ? 8.349 10.723 -17.027 1.00 11.54 156 GLY A CA 1
ATOM 958 C C . GLY A 1 134 ? 8.284 9.425 -17.813 1.00 11.30 156 GLY A C 1
ATOM 959 O O . GLY A 1 134 ? 7.562 8.503 -17.417 1.00 12.31 156 GLY A O 1
ATOM 960 N N . VAL A 1 135 ? 8.990 9.367 -18.938 1.00 10.84 157 VAL A N 1
ATOM 961 C CA . VAL A 1 135 ? 8.938 8.211 -19.827 1.00 11.48 157 VAL A CA 1
ATOM 962 C C . VAL A 1 135 ? 9.941 7.125 -19.349 1.00 11.08 157 VAL A C 1
ATOM 963 O O . VAL A 1 135 ? 11.130 7.424 -19.344 1.00 10.77 157 VAL A O 1
ATOM 967 N N . PRO A 1 136 ? 9.445 5.940 -19.070 1.00 10.57 158 PRO A N 1
ATOM 968 C CA . PRO A 1 136 ? 10.396 4.872 -18.697 1.00 10.98 158 PRO A CA 1
ATOM 969 C C . PRO A 1 136 ? 11.383 4.583 -19.746 1.00 12.61 158 PRO A C 1
ATOM 970 O O . PRO A 1 136 ? 10.991 4.524 -20.988 1.00 12.98 158 PRO A O 1
ATOM 974 N N . GLN A 1 137 ? 12.625 4.439 -19.428 1.00 10.38 159 GLN A N 1
ATOM 975 C CA . GLN A 1 137 ? 13.702 4.195 -20.358 1.00 11.59 159 GLN A CA 1
ATOM 976 C C . GLN A 1 137 ? 13.948 2.749 -20.583 1.00 12.46 159 GLN A C 1
ATOM 977 O O . GLN A 1 137 ? 14.648 2.353 -21.590 1.00 14.08 159 GLN A O 1
ATOM 983 N N . PHE A 1 138 ? 13.429 1.871 -19.765 1.00 11.98 160 PHE A N 1
ATOM 984 C CA . PHE A 1 138 ? 13.559 0.411 -19.830 1.00 12.57 160 PHE A CA 1
ATOM 985 C C . PHE A 1 138 ? 12.663 -0.159 -18.796 1.00 11.72 160 PHE A C 1
ATOM 986 O O . PHE A 1 138 ? 12.205 0.589 -17.887 1.00 12.35 160 PHE A O 1
ATOM 994 N N . ASP A 1 139 ? 12.314 -1.423 -18.849 1.00 12.52 161 ASP A N 1
ATOM 995 C CA . ASP A 1 139 ? 11.489 -2.097 -17.964 1.00 12.60 161 ASP A CA 1
ATOM 996 C C . ASP A 1 139 ? 12.181 -2.235 -16.597 1.00 12.37 161 ASP A C 1
ATOM 997 O O . ASP A 1 139 ? 13.390 -2.350 -16.501 1.00 12.62 161 ASP A O 1
ATOM 1002 N N . LEU A 1 140 ? 11.392 -2.203 -15.544 1.00 11.34 162 LEU A N 1
ATOM 1003 C CA . LEU A 1 140 ? 11.906 -2.436 -14.161 1.00 11.14 162 LEU A CA 1
ATOM 1004 C C . LEU A 1 140 ? 12.810 -3.661 -14.155 1.00 11.41 162 LEU A C 1
ATOM 1005 O O . LEU A 1 140 ? 12.417 -4.695 -14.730 1.00 12.24 162 LEU A O 1
ATOM 1010 N N . LYS A 1 141 ? 13.966 -3.532 -13.559 1.00 10.90 163 LYS A N 1
ATOM 1011 C CA . LYS A 1 141 ? 14.928 -4.669 -13.604 1.00 12.27 163 LYS A CA 1
ATOM 1012 C C . LYS A 1 141 ? 15.466 -4.966 -12.254 1.00 10.94 163 LYS A C 1
ATOM 1013 O O . LYS A 1 141 ? 15.765 -4.079 -11.451 1.00 11.56 163 LYS A O 1
ATOM 1019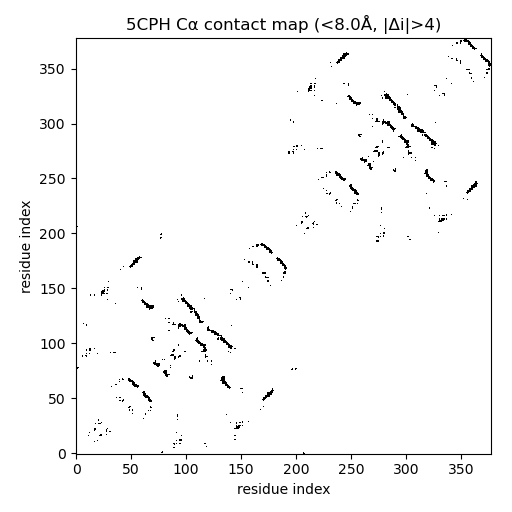 N N . GLU A 1 142 ? 15.680 -6.229 -11.957 1.00 10.60 164 GLU A N 1
ATOM 1020 C CA . GLU A 1 142 ? 16.437 -6.637 -10.782 1.00 10.28 164 GLU A CA 1
ATOM 1021 C C . GLU A 1 142 ? 17.863 -6.369 -10.994 1.00 10.23 164 GLU A C 1
ATOM 1022 O O . GLU A 1 142 ? 18.430 -6.825 -12.017 1.00 12.14 164 GLU A O 1
ATOM 1028 N N . VAL A 1 143 ? 18.522 -5.704 -10.096 1.00 9.64 165 VAL A N 1
ATOM 1029 C CA . VAL A 1 143 ? 19.931 -5.308 -10.213 1.00 10.74 165 VAL A CA 1
ATOM 1030 C C . VAL A 1 143 ? 20.812 -5.855 -9.080 1.00 9.87 165 VAL A C 1
ATOM 1031 O O . VAL A 1 143 ? 22.060 -5.755 -9.212 1.00 11.70 165 VAL A O 1
ATOM 1035 N N . GLY A 1 144 ? 20.251 -6.352 -8.025 1.00 9.51 166 GLY A N 1
ATOM 1036 C CA . GLY A 1 144 ? 21.032 -6.822 -6.901 1.00 9.63 166 GLY A CA 1
ATOM 1037 C C . GLY A 1 144 ? 20.159 -7.359 -5.848 1.00 9.09 166 GLY A C 1
ATOM 1038 O O . GLY A 1 144 ? 18.956 -7.633 -6.038 1.00 9.80 166 GLY A O 1
ATOM 1039 N N . THR A 1 145 ? 20.775 -7.641 -4.686 1.00 10.55 167 THR A N 1
ATOM 1040 C CA . THR A 1 145 ? 20.102 -8.226 -3.513 1.00 11.42 167 THR A CA 1
ATOM 1041 C C . THR A 1 145 ? 20.331 -7.321 -2.301 1.00 9.82 167 THR A C 1
ATOM 1042 O O . THR A 1 145 ? 21.217 -6.503 -2.279 1.00 11.50 167 THR A O 1
ATOM 1046 N N . THR A 1 146 ? 19.480 -7.557 -1.301 1.00 10.40 168 THR A N 1
ATOM 1047 C CA . THR A 1 146 ? 19.513 -6.692 -0.111 1.00 10.79 168 THR A CA 1
ATOM 1048 C C . THR A 1 146 ? 18.891 -7.427 1.067 1.00 10.87 168 THR A C 1
ATOM 1049 O O . THR A 1 146 ? 18.104 -8.321 0.873 1.00 12.41 168 THR A O 1
ATOM 1053 N N . ASP A 1 147 ? 19.224 -6.963 2.240 1.00 11.82 169 ASP A N 1
ATOM 1054 C CA . ASP A 1 147 ? 18.526 -7.454 3.436 1.00 12.97 169 ASP A CA 1
ATOM 1055 C C . ASP A 1 147 ? 17.742 -6.289 4.079 1.00 15.15 169 ASP A C 1
ATOM 1056 O O . ASP A 1 147 ? 17.328 -6.420 5.216 1.00 18.58 169 ASP A O 1
ATOM 1061 N N . LYS A 1 148 ? 17.540 -5.198 3.363 1.00 13.13 170 LYS A N 1
ATOM 1062 C CA . LYS A 1 148 ? 16.774 -4.057 3.827 1.00 14.44 170 LYS A CA 1
ATOM 1063 C C . LYS A 1 148 ? 15.569 -3.878 2.942 1.00 12.80 170 LYS A C 1
ATOM 1064 O O . LYS A 1 148 ? 15.480 -4.395 1.848 1.00 12.28 170 LYS A O 1
ATOM 1070 N N . THR A 1 149 ? 14.658 -3.009 3.428 1.00 12.72 171 THR A N 1
ATOM 1071 C CA . THR A 1 149 ? 13.576 -2.489 2.629 1.00 11.40 171 THR A CA 1
ATOM 1072 C C . THR A 1 149 ? 13.576 -0.996 2.579 1.00 11.28 171 THR A C 1
ATOM 1073 O O . THR A 1 149 ? 13.987 -0.343 3.575 1.00 11.86 171 THR A O 1
ATOM 1077 N N . GLY A 1 150 ? 13.082 -0.449 1.493 1.00 9.41 172 GLY A N 1
ATOM 1078 C CA . GLY A 1 150 ? 12.952 1.021 1.363 1.00 9.63 172 GLY A CA 1
ATOM 1079 C C . GLY A 1 150 ? 13.019 1.429 -0.019 1.00 9.22 172 GLY A C 1
ATOM 1080 O O . GLY A 1 150 ? 13.045 0.612 -0.988 1.00 9.97 172 GLY A O 1
ATOM 1081 N N . THR A 1 151 ? 12.993 2.734 -0.256 1.00 9.62 173 THR A N 1
ATOM 1082 C CA . THR A 1 151 ? 12.906 3.346 -1.570 1.00 9.20 173 THR A CA 1
ATOM 1083 C C . THR A 1 151 ? 13.953 4.427 -1.680 1.00 8.59 173 THR A C 1
ATOM 1084 O O . THR A 1 151 ? 14.074 5.279 -0.742 1.00 9.61 173 THR A O 1
ATOM 1088 N N . VAL A 1 152 ? 14.645 4.494 -2.813 1.00 9.28 174 VAL A N 1
ATOM 1089 C CA . VAL A 1 152 ? 15.509 5.577 -3.211 1.00 8.39 174 VAL A CA 1
ATOM 1090 C C . VAL A 1 152 ? 14.972 6.197 -4.428 1.00 8.25 174 VAL A C 1
ATOM 1091 O O . VAL A 1 152 ? 14.755 5.490 -5.459 1.00 9.29 174 VAL A O 1
ATOM 1095 N N . ILE A 1 153 ? 14.723 7.520 -4.427 1.00 8.98 175 ILE A N 1
ATOM 1096 C CA A ILE A 1 153 ? 14.312 8.320 -5.634 0.50 8.63 175 ILE A CA 1
ATOM 1097 C CA B ILE A 1 153 ? 14.426 8.246 -5.671 0.50 9.28 175 ILE A CA 1
ATOM 1098 C C . ILE A 1 153 ? 15.447 9.315 -5.882 1.00 9.76 175 ILE A C 1
ATOM 1099 O O . ILE A 1 153 ? 15.755 10.087 -4.948 1.00 11.42 175 ILE A O 1
ATOM 1108 N N . ARG A 1 154 ? 16.011 9.388 -7.066 1.00 9.24 176 ARG A N 1
ATOM 1109 C CA . ARG A 1 154 ? 16.912 10.449 -7.484 1.00 10.00 176 ARG A CA 1
ATOM 1110 C C . ARG A 1 154 ? 16.360 11.181 -8.657 1.00 8.62 176 ARG A C 1
ATOM 1111 O O . ARG A 1 154 ? 15.894 10.498 -9.586 1.00 10.14 176 ARG A O 1
ATOM 1119 N N . PHE A 1 155 ? 16.354 12.493 -8.681 1.00 7.98 177 PHE A N 1
ATOM 1120 C CA . PHE A 1 155 ? 15.824 13.216 -9.801 1.00 8.61 177 PHE A CA 1
ATOM 1121 C C . PHE A 1 155 ? 16.629 14.491 -10.077 1.00 8.42 177 PHE A C 1
ATOM 1122 O O . PHE A 1 155 ? 17.109 15.156 -9.159 1.00 8.59 177 PHE A O 1
ATOM 1130 N N . LYS A 1 156 ? 16.603 14.865 -11.347 1.00 8.68 178 LYS A N 1
ATOM 1131 C CA . LYS A 1 156 ? 17.171 16.120 -11.841 1.00 8.65 178 LYS A CA 1
ATOM 1132 C C . LYS A 1 156 ? 16.070 16.943 -12.472 1.00 8.67 178 LYS A C 1
ATOM 1133 O O . LYS A 1 156 ? 15.562 16.546 -13.503 1.00 9.27 178 LYS A O 1
ATOM 1139 N N . ALA A 1 157 ? 15.749 18.038 -11.864 1.00 8.15 179 ALA A N 1
ATOM 1140 C CA . ALA A 1 157 ? 14.706 18.933 -12.349 1.00 9.54 179 ALA A CA 1
ATOM 1141 C C . ALA A 1 157 ? 14.956 19.313 -13.785 1.00 9.60 179 ALA A C 1
ATOM 1142 O O . ALA A 1 157 ? 16.097 19.582 -14.210 1.00 9.83 179 ALA A O 1
ATOM 1144 N N . ASP A 1 158 ? 13.885 19.462 -14.590 1.00 9.32 180 ASP A N 1
ATOM 1145 C CA . ASP A 1 158 ? 14.031 19.831 -16.008 1.00 9.51 180 ASP A CA 1
ATOM 1146 C C . ASP A 1 158 ? 14.162 21.306 -16.142 1.00 9.87 180 ASP A C 1
ATOM 1147 O O . ASP A 1 158 ? 13.264 22.080 -15.891 1.00 10.13 180 ASP A O 1
ATOM 1152 N N . GLY A 1 159 ? 15.333 21.762 -16.626 1.00 11.37 181 GLY A N 1
ATOM 1153 C CA . GLY A 1 159 ? 15.557 23.199 -16.898 1.00 12.40 181 GLY A CA 1
ATOM 1154 C C . GLY A 1 159 ? 14.710 23.750 -18.007 1.00 13.04 181 GLY A C 1
ATOM 1155 O O . GLY A 1 159 ? 14.566 24.991 -18.081 1.00 14.70 181 GLY A O 1
ATOM 1156 N N . GLU A 1 160 ? 14.062 22.921 -18.798 1.00 12.41 182 GLU A N 1
ATOM 1157 C CA . GLU A 1 160 ? 13.075 23.423 -19.792 1.00 14.88 182 GLU A CA 1
ATOM 1158 C C . GLU A 1 160 ? 11.858 23.886 -19.106 1.00 13.54 182 GLU A C 1
ATOM 1159 O O . GLU A 1 160 ? 11.079 24.736 -19.655 1.00 16.28 182 GLU A O 1
ATOM 1165 N N . ILE A 1 161 ? 11.525 23.361 -17.917 1.00 11.32 183 ILE A N 1
ATOM 1166 C CA . ILE A 1 161 ? 10.373 23.774 -17.090 1.00 10.92 183 ILE A CA 1
ATOM 1167 C C . ILE A 1 161 ? 10.769 24.848 -16.139 1.00 11.04 183 ILE A C 1
ATOM 1168 O O . ILE A 1 161 ? 10.122 25.904 -15.990 1.00 11.76 183 ILE A O 1
ATOM 1173 N N . PHE A 1 162 ? 11.853 24.598 -15.385 1.00 10.86 184 PHE A N 1
ATOM 1174 C CA . PHE A 1 162 ? 12.302 25.486 -14.313 1.00 10.00 184 PHE A CA 1
ATOM 1175 C C . PHE A 1 162 ? 13.310 26.474 -14.881 1.00 11.17 184 PHE A C 1
ATOM 1176 O O . PHE A 1 162 ? 14.499 26.248 -14.818 1.00 11.85 184 PHE A O 1
ATOM 1184 N N . THR A 1 163 ? 12.779 27.478 -15.582 1.00 11.35 185 THR A N 1
ATOM 1185 C CA . THR A 1 163 ? 13.633 28.331 -16.479 1.00 12.41 185 THR A CA 1
ATOM 1186 C C . THR A 1 163 ? 14.274 29.411 -15.692 1.00 11.62 185 THR A C 1
ATOM 1187 O O . THR A 1 163 ? 15.260 29.990 -16.228 1.00 14.45 185 THR A O 1
ATOM 1191 N N . GLU A 1 164 ? 13.910 29.738 -14.470 1.00 11.64 186 GLU A N 1
ATOM 1192 C CA A GLU A 1 164 ? 14.626 30.732 -13.675 0.50 11.48 186 GLU A CA 1
ATOM 1193 C CA B GLU A 1 164 ? 14.566 30.766 -13.601 0.50 11.50 186 GLU A CA 1
ATOM 1194 C C . GLU A 1 164 ? 15.825 30.156 -12.967 1.00 11.05 186 GLU A C 1
ATOM 1195 O O . GLU A 1 164 ? 16.914 30.722 -13.068 1.00 11.53 186 GLU A O 1
ATOM 1206 N N . THR A 1 165 ? 15.663 29.053 -12.272 1.00 10.17 187 THR A N 1
ATOM 1207 C CA . THR A 1 165 ? 16.763 28.409 -11.586 1.00 10.00 187 THR A CA 1
ATOM 1208 C C . THR A 1 165 ? 16.487 26.929 -11.369 1.00 9.72 187 THR A C 1
ATOM 1209 O O . THR A 1 165 ? 15.311 26.512 -11.092 1.00 10.41 187 THR A O 1
ATOM 1213 N N . THR A 1 166 ? 17.528 26.127 -11.405 1.00 9.18 188 THR A N 1
ATOM 1214 C CA . THR A 1 166 ? 17.516 24.716 -11.021 1.00 11.19 188 THR A CA 1
ATOM 1215 C C . THR A 1 166 ? 18.431 24.449 -9.813 1.00 10.84 188 THR A C 1
ATOM 1216 O O . THR A 1 166 ? 18.763 23.297 -9.517 1.00 11.10 188 THR A O 1
ATOM 1220 N N . VAL A 1 167 ? 18.842 25.501 -9.121 1.00 9.24 189 VAL A N 1
ATOM 1221 C CA . VAL A 1 167 ? 19.778 25.362 -7.993 1.00 9.61 189 VAL A CA 1
ATOM 1222 C C . VAL A 1 167 ? 19.011 25.439 -6.708 1.00 9.15 189 VAL A C 1
ATOM 1223 O O . VAL A 1 167 ? 18.246 26.347 -6.487 1.00 11.17 189 VAL A O 1
ATOM 1227 N N . TYR A 1 168 ? 19.134 24.399 -5.855 1.00 9.15 190 TYR A N 1
ATOM 1228 C CA . TYR A 1 168 ? 18.424 24.355 -4.577 1.00 9.85 190 TYR A CA 1
ATOM 1229 C C . TYR A 1 168 ? 19.103 25.227 -3.521 1.00 9.48 190 TYR A C 1
ATOM 1230 O O . TYR A 1 168 ? 20.331 25.488 -3.580 1.00 10.09 190 TYR A O 1
ATOM 1239 N N . ASN A 1 169 ? 18.311 25.736 -2.598 1.00 10.06 191 ASN A N 1
ATOM 1240 C CA . ASN A 1 169 ? 18.822 26.554 -1.485 1.00 11.24 191 ASN A CA 1
ATOM 1241 C C . ASN A 1 169 ? 18.830 25.677 -0.241 1.00 10.79 191 ASN A C 1
ATOM 1242 O O . ASN A 1 169 ? 17.755 25.225 0.232 1.00 10.78 191 ASN A O 1
ATOM 1247 N N . TYR A 1 170 ? 20.003 25.413 0.339 1.00 10.94 192 TYR A N 1
ATOM 1248 C CA . TYR A 1 170 ? 20.094 24.565 1.485 1.00 11.05 192 TYR A CA 1
ATOM 1249 C C . TYR A 1 170 ? 19.245 25.056 2.607 1.00 11.61 192 TYR A C 1
ATOM 1250 O O . TYR A 1 170 ? 18.575 24.237 3.298 1.00 11.71 192 TYR A O 1
ATOM 1259 N N . GLU A 1 171 ? 19.229 26.334 2.922 1.00 12.54 193 GLU A N 1
ATOM 1260 C CA . GLU A 1 171 ? 18.462 26.833 4.034 1.00 12.75 193 GLU A CA 1
ATOM 1261 C C . GLU A 1 171 ? 16.987 26.743 3.849 1.00 12.19 193 GLU A C 1
ATOM 1262 O O . GLU A 1 171 ? 16.264 26.445 4.808 1.00 12.20 193 GLU A O 1
ATOM 1268 N N . THR A 1 172 ? 16.493 26.861 2.625 1.00 11.66 194 THR A N 1
ATOM 1269 C CA . THR A 1 172 ? 15.084 26.610 2.318 1.00 11.17 194 THR A CA 1
ATOM 1270 C C . THR A 1 172 ? 14.746 25.151 2.624 1.00 10.54 194 THR A C 1
ATOM 1271 O O . THR A 1 172 ? 13.711 24.853 3.294 1.00 11.35 194 THR A O 1
ATOM 1275 N N . LEU A 1 173 ? 15.537 24.235 2.138 1.00 10.08 195 LEU A N 1
ATOM 1276 C CA . LEU A 1 173 ? 15.293 22.817 2.468 1.00 9.30 195 LEU A CA 1
ATOM 1277 C C . LEU A 1 173 ? 15.393 22.547 3.941 1.00 9.79 195 LEU A C 1
ATOM 1278 O O . LEU A 1 173 ? 14.569 21.814 4.503 1.00 10.10 195 LEU A O 1
ATOM 1283 N N . GLN A 1 174 ? 16.418 23.089 4.590 1.00 10.13 196 GLN A N 1
ATOM 1284 C CA . GLN A 1 174 ? 16.638 22.865 6.003 1.00 10.53 196 GLN A CA 1
ATOM 1285 C C . GLN A 1 174 ? 15.475 23.298 6.840 1.00 11.47 196 GLN A C 1
ATOM 1286 O O . GLN A 1 174 ? 15.044 22.583 7.781 1.00 11.22 196 GLN A O 1
ATOM 1292 N N . GLN A 1 175 ? 14.990 24.482 6.582 1.00 10.84 197 GLN A N 1
ATOM 1293 C CA A GLN A 1 175 ? 13.849 25.062 7.315 0.50 11.54 197 GLN A CA 1
ATOM 1294 C CA B GLN A 1 175 ? 13.940 24.989 7.442 0.50 11.71 197 GLN A CA 1
ATOM 1295 C C . GLN A 1 175 ? 12.664 24.131 7.318 1.00 11.98 197 GLN A C 1
ATOM 1296 O O . GLN A 1 175 ? 12.028 23.881 8.368 1.00 12.84 197 GLN A O 1
ATOM 1307 N N . ARG A 1 176 ? 12.318 23.704 6.139 1.00 12.02 198 ARG A N 1
ATOM 1308 C CA . ARG A 1 176 ? 11.097 22.875 6.016 1.00 12.59 198 ARG A CA 1
ATOM 1309 C C . ARG A 1 176 ? 11.377 21.473 6.551 1.00 11.81 198 ARG A C 1
ATOM 1310 O O . ARG A 1 176 ? 10.453 20.844 7.123 1.00 12.37 198 ARG A O 1
ATOM 1318 N N . ILE A 1 177 ? 12.549 20.867 6.366 1.00 10.24 199 ILE A N 1
ATOM 1319 C CA . ILE A 1 177 ? 12.837 19.571 6.924 1.00 10.48 199 ILE A CA 1
ATOM 1320 C C . ILE A 1 177 ? 12.769 19.610 8.408 1.00 10.82 199 ILE A C 1
ATOM 1321 O O . ILE A 1 177 ? 12.262 18.666 9.019 1.00 11.71 199 ILE A O 1
ATOM 1326 N N . ARG A 1 178 ? 13.352 20.616 9.030 1.00 10.96 200 ARG A N 1
ATOM 1327 C CA . ARG A 1 178 ? 13.266 20.696 10.487 1.00 11.19 200 ARG A CA 1
ATOM 1328 C C . ARG A 1 178 ? 11.770 20.788 10.918 1.00 11.96 200 ARG A C 1
ATOM 1329 O O . ARG A 1 178 ? 11.386 20.112 11.897 1.00 12.51 200 ARG A O 1
ATOM 1337 N N . GLU A 1 179 ? 11.016 21.581 10.230 1.00 12.10 201 GLU A N 1
ATOM 1338 C CA . GLU A 1 179 ? 9.556 21.741 10.525 1.00 13.84 201 GLU A CA 1
ATOM 1339 C C . GLU A 1 179 ? 8.904 20.371 10.390 1.00 12.85 201 GLU A C 1
ATOM 1340 O O . GLU A 1 179 ? 8.080 19.956 11.284 1.00 13.71 201 GLU A O 1
ATOM 1346 N N . LEU A 1 180 ? 9.176 19.620 9.331 1.00 11.81 202 LEU A N 1
ATOM 1347 C CA . LEU A 1 180 ? 8.541 18.304 9.133 1.00 12.02 202 LEU A CA 1
ATOM 1348 C C . LEU A 1 180 ? 8.951 17.389 10.188 1.00 11.47 202 LEU A C 1
ATOM 1349 O O . LEU A 1 180 ? 8.086 16.539 10.663 1.00 12.76 202 LEU A O 1
ATOM 1354 N N . ALA A 1 181 ? 10.159 17.319 10.708 1.00 11.46 203 ALA A N 1
ATOM 1355 C CA . ALA A 1 181 ? 10.549 16.467 11.758 1.00 11.07 203 ALA A CA 1
ATOM 1356 C C . ALA A 1 181 ? 9.855 16.870 13.088 1.00 12.05 203 ALA A C 1
ATOM 1357 O O . ALA A 1 181 ? 9.481 16.008 13.870 1.00 12.98 203 ALA A O 1
ATOM 1359 N N . PHE A 1 182 ? 9.708 18.187 13.338 1.00 12.72 204 PHE A N 1
ATOM 1360 C CA . PHE A 1 182 ? 9.010 18.646 14.513 1.00 13.50 204 PHE A CA 1
ATOM 1361 C C . PHE A 1 182 ? 7.537 18.255 14.421 1.00 12.62 204 PHE A C 1
ATOM 1362 O O . PHE A 1 182 ? 6.973 17.891 15.509 1.00 15.49 204 PHE A O 1
ATOM 1370 N N . LEU A 1 183 ? 6.943 18.295 13.348 1.00 12.48 205 LEU A N 1
ATOM 1371 C CA . LEU A 1 183 ? 5.515 17.935 13.205 1.00 13.93 205 LEU A CA 1
ATOM 1372 C C . LEU A 1 183 ? 5.309 16.442 13.278 1.00 15.63 205 LEU A C 1
ATOM 1373 O O . LEU A 1 183 ? 4.276 15.998 13.766 1.00 15.98 205 LEU A O 1
ATOM 1378 N N . ASN A 1 184 ? 6.201 15.673 12.715 1.00 15.19 206 ASN A N 1
ATOM 1379 C CA . ASN A 1 184 ? 6.080 14.174 12.566 1.00 14.43 206 ASN A CA 1
ATOM 1380 C C . ASN A 1 184 ? 7.040 13.576 13.590 1.00 16.88 206 ASN A C 1
ATOM 1381 O O . ASN A 1 184 ? 8.110 13.064 13.202 1.00 14.99 206 ASN A O 1
ATOM 1386 N N . LYS A 1 185 ? 6.792 13.578 14.904 1.00 17.78 207 LYS A N 1
ATOM 1387 C CA . LYS A 1 185 ? 7.789 13.195 15.878 1.00 19.04 207 LYS A CA 1
ATOM 1388 C C . LYS A 1 185 ? 8.098 11.690 15.700 1.00 19.44 207 LYS A C 1
ATOM 1389 O O . LYS A 1 185 ? 7.224 10.867 15.304 1.00 20.37 207 LYS A O 1
ATOM 1395 N N . GLY A 1 186 ? 9.336 11.373 15.917 1.00 16.00 208 GLY A N 1
ATOM 1396 C CA . GLY A 1 186 ? 9.788 10.038 15.780 1.00 17.62 208 GLY A CA 1
ATOM 1397 C C . GLY A 1 186 ? 10.394 9.723 14.398 1.00 15.07 208 GLY A C 1
ATOM 1398 O O . GLY A 1 186 ? 10.961 8.593 14.263 1.00 20.58 208 GLY A O 1
ATOM 1399 N N . ILE A 1 187 ? 10.213 10.579 13.408 1.00 12.55 209 ILE A N 1
ATOM 1400 C CA . ILE A 1 187 ? 10.862 10.315 12.108 1.00 12.71 209 ILE A CA 1
ATOM 1401 C C . ILE A 1 187 ? 12.190 11.042 12.134 1.00 12.20 209 ILE A C 1
ATOM 1402 O O . ILE A 1 187 ? 12.238 12.288 12.368 1.00 13.54 209 ILE A O 1
ATOM 1407 N N . GLN A 1 188 ? 13.264 10.369 11.861 1.00 11.01 210 GLN A N 1
ATOM 1408 C CA A GLN A 1 188 ? 14.532 11.047 11.699 0.50 10.60 210 GLN A CA 1
ATOM 1409 C CA B GLN A 1 188 ? 14.644 10.896 11.693 0.50 11.10 210 GLN A CA 1
ATOM 1410 C C . GLN A 1 188 ? 14.705 11.497 10.284 1.00 10.47 210 GLN A C 1
ATOM 1411 O O . GLN A 1 188 ? 14.578 10.657 9.347 1.00 12.86 210 GLN A O 1
ATOM 1422 N N . ILE A 1 189 ? 14.841 12.763 10.043 1.00 10.90 211 ILE A N 1
ATOM 1423 C CA . ILE A 1 189 ? 14.935 13.354 8.696 1.00 10.98 211 ILE A CA 1
ATOM 1424 C C . ILE A 1 189 ? 16.283 14.022 8.612 1.00 10.35 211 ILE A C 1
ATOM 1425 O O . ILE A 1 189 ? 16.608 14.932 9.448 1.00 11.24 211 ILE A O 1
ATOM 1430 N N . THR A 1 190 ? 17.103 13.640 7.668 1.00 10.15 212 THR A N 1
ATOM 1431 C CA . THR A 1 190 ? 18.461 14.182 7.493 1.00 10.03 212 THR A CA 1
ATOM 1432 C C . THR A 1 190 ? 18.559 14.922 6.208 1.00 10.12 212 THR A C 1
ATOM 1433 O O . THR A 1 190 ? 18.001 14.416 5.163 1.00 11.48 212 THR A O 1
ATOM 1437 N N . LEU A 1 191 ? 19.194 16.048 6.130 1.00 9.71 213 LEU A N 1
ATOM 1438 C CA . LEU A 1 191 ? 19.532 16.821 4.951 1.00 9.49 213 LEU A CA 1
ATOM 1439 C C . LEU A 1 191 ? 21.034 16.786 4.780 1.00 10.52 213 LEU A C 1
ATOM 1440 O O . LEU A 1 191 ? 21.737 17.124 5.767 1.00 11.43 213 LEU A O 1
ATOM 1445 N N . ARG A 1 192 ? 21.539 16.560 3.600 1.00 9.60 214 ARG A N 1
ATOM 1446 C CA . ARG A 1 192 ? 22.975 16.617 3.316 1.00 10.46 214 ARG A CA 1
ATOM 1447 C C . ARG A 1 192 ? 23.208 17.360 2.066 1.00 9.44 214 ARG A C 1
ATOM 1448 O O . ARG A 1 192 ? 22.484 17.064 1.063 1.00 11.02 214 ARG A O 1
ATOM 1456 N N . ASP A 1 193 ? 24.200 18.234 1.978 1.00 9.11 215 ASP A N 1
ATOM 1457 C CA . ASP A 1 193 ? 24.595 18.892 0.744 1.00 9.53 215 ASP A CA 1
ATOM 1458 C C . ASP A 1 193 ? 25.916 18.369 0.266 1.00 10.03 215 ASP A C 1
ATOM 1459 O O . ASP A 1 193 ? 26.956 18.701 0.970 1.00 11.83 215 ASP A O 1
ATOM 1464 N N . GLU A 1 194 ? 26.011 17.633 -0.800 1.00 10.36 216 GLU A N 1
ATOM 1465 C CA . GLU A 1 194 ? 27.232 17.087 -1.378 1.00 12.51 216 GLU A CA 1
ATOM 1466 C C . GLU A 1 194 ? 27.648 17.851 -2.614 1.00 12.54 216 GLU A C 1
ATOM 1467 O O . GLU A 1 194 ? 28.580 17.410 -3.271 1.00 16.32 216 GLU A O 1
ATOM 1473 N N . ARG A 1 195 ? 27.090 18.990 -2.923 1.00 12.27 217 ARG A N 1
ATOM 1474 C CA . ARG A 1 195 ? 27.404 19.708 -4.186 1.00 12.84 217 ARG A CA 1
ATOM 1475 C C . ARG A 1 195 ? 28.840 20.116 -4.172 1.00 15.11 217 ARG A C 1
ATOM 1476 O O . ARG A 1 195 ? 29.453 20.126 -5.274 1.00 17.28 217 ARG A O 1
ATOM 1484 N N . ASP A 1 196 ? 29.399 20.497 -3.046 1.00 15.19 218 ASP A N 1
ATOM 1485 C CA . ASP A 1 196 ? 30.868 20.820 -3.001 1.00 16.57 218 ASP A CA 1
ATOM 1486 C C . ASP A 1 196 ? 31.517 19.723 -2.177 1.00 15.72 218 ASP A C 1
ATOM 1487 O O . ASP A 1 196 ? 31.347 19.718 -0.895 1.00 14.76 218 ASP A O 1
ATOM 1492 N N . GLU A 1 197 ? 32.197 18.814 -2.779 1.00 18.54 219 GLU A N 1
ATOM 1493 C CA . GLU A 1 197 ? 32.792 17.670 -2.097 1.00 18.67 219 GLU A CA 1
ATOM 1494 C C . GLU A 1 197 ? 33.842 18.059 -1.044 1.00 17.97 219 GLU A C 1
ATOM 1495 O O . GLU A 1 197 ? 34.086 17.273 -0.151 1.00 19.30 219 GLU A O 1
ATOM 1501 N N . GLU A 1 198 ? 34.351 19.236 -1.125 1.00 16.52 220 GLU A N 1
ATOM 1502 C CA . GLU A 1 198 ? 35.313 19.746 -0.149 1.00 17.48 220 GLU A CA 1
ATOM 1503 C C . GLU A 1 198 ? 34.698 20.280 1.120 1.00 16.41 220 GLU A C 1
ATOM 1504 O O . GLU A 1 198 ? 35.382 20.369 2.128 1.00 15.09 220 GLU A O 1
ATOM 1510 N N . ASN A 1 199 ? 33.376 20.635 1.189 1.00 14.52 221 ASN A N 1
ATOM 1511 C CA . ASN A 1 199 ? 32.703 21.065 2.333 1.00 13.17 221 ASN A CA 1
ATOM 1512 C C . ASN A 1 199 ? 31.304 20.476 2.266 1.00 12.69 221 ASN A C 1
ATOM 1513 O O . ASN A 1 199 ? 30.411 21.079 1.641 1.00 15.06 221 ASN A O 1
ATOM 1518 N N . VAL A 1 200 ? 31.078 19.402 2.908 1.00 11.19 222 VAL A N 1
ATOM 1519 C CA . VAL A 1 200 ? 29.777 18.715 2.942 1.00 11.92 222 VAL A CA 1
ATOM 1520 C C . VAL A 1 200 ? 29.112 19.046 4.213 1.00 12.73 222 VAL A C 1
ATOM 1521 O O . VAL A 1 200 ? 29.678 18.822 5.345 1.00 15.03 222 VAL A O 1
ATOM 1525 N N . ARG A 1 201 ? 27.887 19.522 4.150 1.00 11.47 223 ARG A N 1
ATOM 1526 C CA A ARG A 1 201 ? 27.093 19.867 5.333 0.50 11.83 223 ARG A CA 1
ATOM 1527 C CA B ARG A 1 201 ? 27.051 20.008 5.265 0.50 13.34 223 ARG A CA 1
ATOM 1528 C C . ARG A 1 201 ? 26.012 18.908 5.516 1.00 14.47 223 ARG A C 1
ATOM 1529 O O . ARG A 1 201 ? 25.384 18.465 4.556 1.00 15.31 223 ARG A O 1
ATOM 1544 N N . GLU A 1 202 ? 25.706 18.540 6.762 1.00 12.96 224 GLU A N 1
ATOM 1545 C CA . GLU A 1 202 ? 24.615 17.519 7.127 1.00 12.61 224 GLU A CA 1
ATOM 1546 C C . GLU A 1 202 ? 23.910 17.996 8.338 1.00 13.60 224 GLU A C 1
ATOM 1547 O O . GLU A 1 202 ? 24.637 18.315 9.357 1.00 17.11 224 GLU A O 1
ATOM 1553 N N . ASP A 1 203 ? 22.569 18.177 8.331 1.00 12.00 225 ASP A N 1
ATOM 1554 C CA . ASP A 1 203 ? 21.728 18.481 9.492 1.00 11.57 225 ASP A CA 1
ATOM 1555 C C . ASP A 1 203 ? 20.799 17.363 9.665 1.00 10.11 225 ASP A C 1
ATOM 1556 O O . ASP A 1 203 ? 20.129 16.931 8.698 1.00 11.54 225 ASP A O 1
ATOM 1561 N N . SER A 1 204 ? 20.653 16.811 10.869 1.00 10.11 226 SER A N 1
ATOM 1562 C CA A SER A 1 204 ? 19.674 15.779 11.066 0.50 10.75 226 SER A CA 1
ATOM 1563 C CA B SER A 1 204 ? 19.927 15.494 11.241 0.50 10.03 226 SER A CA 1
ATOM 1564 C C . SER A 1 204 ? 18.834 15.936 12.249 1.00 12.13 226 SER A C 1
ATOM 1565 O O . SER A 1 204 ? 19.276 16.337 13.383 1.00 12.50 226 SER A O 1
ATOM 1570 N N . TYR A 1 205 ? 17.565 15.710 12.005 1.00 11.89 227 TYR A N 1
ATOM 1571 C CA . TYR A 1 205 ? 16.483 16.125 12.906 1.00 12.67 227 TYR A CA 1
ATOM 1572 C C . TYR A 1 205 ? 15.736 14.912 13.371 1.00 13.32 227 TYR A C 1
ATOM 1573 O O . TYR A 1 205 ? 15.404 13.966 12.598 1.00 14.45 227 TYR A O 1
ATOM 1582 N N . HIS A 1 206 ? 15.404 14.820 14.665 1.00 12.06 228 HIS A N 1
ATOM 1583 C CA . HIS A 1 206 ? 14.735 13.604 15.223 1.00 11.85 228 HIS A CA 1
ATOM 1584 C C . HIS A 1 206 ? 14.072 14.036 16.499 1.00 13.33 228 HIS A C 1
ATOM 1585 O O . HIS A 1 206 ? 14.834 14.141 17.505 1.00 14.64 228 HIS A O 1
ATOM 1592 N N . TYR A 1 207 ? 12.830 14.370 16.481 1.00 13.02 229 TYR A N 1
ATOM 1593 C CA . TYR A 1 207 ? 12.102 14.893 17.683 1.00 13.65 229 TYR A CA 1
ATOM 1594 C C . TYR A 1 207 ? 11.501 13.741 18.461 1.00 19.90 229 TYR A C 1
ATOM 1595 O O . TYR A 1 207 ? 10.970 12.814 17.884 1.00 20.49 229 TYR A O 1
ATOM 1604 N N . GLU A 1 208 ? 11.684 13.799 19.775 1.00 22.69 230 GLU A N 1
ATOM 1605 C CA . GLU A 1 208 ? 11.328 12.763 20.794 1.00 35.79 230 GLU A CA 1
ATOM 1606 C C . GLU A 1 208 ? 11.403 11.292 20.391 1.00 39.85 230 GLU A C 1
ATOM 1607 O O . GLU A 1 208 ? 12.427 10.798 19.877 1.00 53.10 230 GLU A O 1
ATOM 1613 N N . GLN B 1 21 ? -5.501 -14.951 -9.677 1.00 47.24 20 GLN B N 1
ATOM 1614 C CA . GLN B 1 21 ? -5.232 -13.946 -10.773 1.00 52.10 20 GLN B CA 1
ATOM 1615 C C . GLN B 1 21 ? -6.317 -13.862 -11.874 1.00 53.52 20 GLN B C 1
ATOM 1616 O O . GLN B 1 21 ? -6.261 -12.954 -12.721 1.00 46.64 20 GLN B O 1
ATOM 1622 N N . VAL B 1 22 ? -7.220 -14.839 -11.917 1.00 47.55 21 VAL B N 1
ATOM 1623 C CA . VAL B 1 22 ? -8.321 -14.805 -12.908 1.00 42.84 21 VAL B CA 1
ATOM 1624 C C . VAL B 1 22 ? -9.413 -13.989 -12.247 1.00 39.95 21 VAL B C 1
ATOM 1625 O O . VAL B 1 22 ? -9.910 -13.018 -12.855 1.00 32.63 21 VAL B O 1
ATOM 1629 N N . LEU B 1 23 ? -9.803 -14.384 -11.026 1.00 37.70 22 LEU B N 1
ATOM 1630 C CA . LEU B 1 23 ? -10.770 -13.635 -10.226 1.00 42.37 22 LEU B CA 1
ATOM 1631 C C . LEU B 1 23 ? -10.357 -12.154 -10.083 1.00 44.32 22 LEU B C 1
ATOM 1632 O O . LEU B 1 23 ? -11.195 -11.267 -10.201 1.00 34.82 22 LEU B O 1
ATOM 1637 N N . GLU B 1 24 ? -9.071 -11.871 -9.923 1.00 40.61 23 GLU B N 1
ATOM 1638 C CA . GLU B 1 24 ? -8.623 -10.489 -9.758 1.00 40.18 23 GLU B CA 1
ATOM 1639 C C . GLU B 1 24 ? -8.708 -9.742 -11.067 1.00 37.90 23 GLU B C 1
ATOM 1640 O O . GLU B 1 24 ? -8.881 -8.511 -11.107 1.00 34.45 23 GLU B O 1
ATOM 1646 N N . GLY B 1 25 ? -8.620 -10.491 -12.163 1.00 27.56 24 GLY B N 1
ATOM 1647 C CA . GLY B 1 25 ? -8.624 -9.914 -13.514 1.00 28.84 24 GLY B CA 1
ATOM 1648 C C . GLY B 1 25 ? -10.031 -9.422 -13.797 1.00 22.66 24 GLY B C 1
ATOM 1649 O O . GLY B 1 25 ? -10.180 -8.266 -14.283 1.00 25.67 24 GLY B O 1
ATOM 1650 N N . LEU B 1 26 ? -10.955 -10.244 -13.374 1.00 21.89 25 LEU B N 1
ATOM 1651 C CA . LEU B 1 26 ? -12.386 -9.941 -13.528 1.00 23.03 25 LEU B CA 1
ATOM 1652 C C . LEU B 1 26 ? -12.749 -8.713 -12.715 1.00 26.77 25 LEU B C 1
ATOM 1653 O O . LEU B 1 26 ? -13.465 -7.793 -13.180 1.00 24.15 25 LEU B O 1
ATOM 1658 N N . GLU B 1 27 ? -12.233 -8.666 -11.500 1.00 27.68 26 GLU B N 1
ATOM 1659 C CA . GLU B 1 27 ? -12.584 -7.561 -10.611 1.00 28.94 26 GLU B CA 1
ATOM 1660 C C . GLU B 1 27 ? -11.975 -6.287 -11.125 1.00 25.84 26 GLU B C 1
ATOM 1661 O O . GLU B 1 27 ? -12.672 -5.226 -11.052 1.00 26.08 26 GLU B O 1
ATOM 1667 N N . ALA B 1 28 ? -10.793 -6.332 -11.692 1.00 24.54 27 ALA B N 1
ATOM 1668 C CA . ALA B 1 28 ? -10.124 -5.170 -12.293 1.00 25.00 27 ALA B CA 1
ATOM 1669 C C . ALA B 1 28 ? -10.901 -4.529 -13.477 1.00 28.34 27 ALA B C 1
ATOM 1670 O O . ALA B 1 28 ? -10.948 -3.284 -13.673 1.00 24.59 27 ALA B O 1
ATOM 1672 N N . VAL B 1 29 ? -11.445 -5.409 -14.330 1.00 23.58 28 VAL B N 1
ATOM 1673 C CA . VAL B 1 29 ? -12.199 -4.940 -15.484 1.00 19.56 28 VAL B CA 1
ATOM 1674 C C . VAL B 1 29 ? -13.478 -4.300 -14.970 1.00 16.87 28 VAL B C 1
ATOM 1675 O O . VAL B 1 29 ? -13.891 -3.224 -15.509 1.00 19.24 28 VAL B O 1
ATOM 1679 N N . ARG B 1 30 ? -14.092 -4.925 -14.040 1.00 17.15 29 ARG B N 1
ATOM 1680 C CA . ARG B 1 30 ? -15.295 -4.443 -13.528 1.00 18.38 29 ARG B CA 1
ATOM 1681 C C . ARG B 1 30 ? -15.186 -3.122 -12.749 1.00 22.57 29 ARG B C 1
ATOM 1682 O O . ARG B 1 30 ? -16.213 -2.389 -12.640 1.00 25.62 29 ARG B O 1
ATOM 1690 N N . LYS B 1 31 ? -14.003 -2.797 -12.266 1.00 22.90 30 LYS B N 1
ATOM 1691 C CA . LYS B 1 31 ? -13.796 -1.495 -11.537 1.00 23.15 30 LYS B CA 1
ATOM 1692 C C . LYS B 1 31 ? -13.445 -0.396 -12.492 1.00 23.60 30 LYS B C 1
ATOM 1693 O O . LYS B 1 31 ? -13.726 0.776 -12.185 1.00 24.55 30 LYS B O 1
ATOM 1699 N N . ARG B 1 32 ? -12.785 -0.653 -13.594 1.00 26.01 31 ARG B N 1
ATOM 1700 C CA . ARG B 1 32 ? -12.490 0.388 -14.561 1.00 25.48 31 ARG B CA 1
ATOM 1701 C C . ARG B 1 32 ? -12.926 0.006 -16.002 1.00 19.68 31 ARG B C 1
ATOM 1702 O O . ARG B 1 32 ? -12.116 -0.048 -16.930 1.00 22.78 31 ARG B O 1
ATOM 1710 N N . PRO B 1 33 ? -14.250 -0.193 -16.164 1.00 21.83 32 PRO B N 1
ATOM 1711 C CA . PRO B 1 33 ? -14.803 -0.678 -17.471 1.00 22.10 32 PRO B CA 1
ATOM 1712 C C . PRO B 1 33 ? -14.531 0.226 -18.630 1.00 21.48 32 PRO B C 1
ATOM 1713 O O . PRO B 1 33 ? -14.244 -0.216 -19.760 1.00 21.84 32 PRO B O 1
ATOM 1717 N N . GLY B 1 34 ? -14.425 1.550 -18.359 1.00 21.77 33 GLY B N 1
ATOM 1718 C CA . GLY B 1 34 ? -14.155 2.496 -19.410 1.00 21.14 33 GLY B CA 1
ATOM 1719 C C . GLY B 1 34 ? -12.802 2.406 -20.075 1.00 20.78 33 GLY B C 1
ATOM 1720 O O . GLY B 1 34 ? -12.618 2.731 -21.262 1.00 25.45 33 GLY B O 1
ATOM 1721 N N . MET B 1 35 ? -11.869 1.862 -19.292 1.00 25.53 34 MET B N 1
ATOM 1722 C CA . MET B 1 35 ? -10.557 1.600 -19.802 1.00 27.52 34 MET B CA 1
ATOM 1723 C C . MET B 1 35 ? -10.507 0.517 -20.870 1.00 28.83 34 MET B C 1
ATOM 1724 O O . MET B 1 35 ? -9.565 0.408 -21.705 1.00 30.65 34 MET B O 1
ATOM 1729 N N . TYR B 1 36 ? -11.510 -0.356 -20.800 1.00 27.79 35 TYR B N 1
ATOM 1730 C CA . TYR B 1 36 ? -11.531 -1.566 -21.648 1.00 29.34 35 TYR B CA 1
ATOM 1731 C C . TYR B 1 36 ? -12.594 -1.410 -22.731 1.00 27.24 35 TYR B C 1
ATOM 1732 O O . TYR B 1 36 ? -12.434 -1.904 -23.817 1.00 35.25 35 TYR B O 1
ATOM 1741 N N . ILE B 1 37 ? -13.710 -0.704 -22.464 1.00 26.34 36 ILE B N 1
ATOM 1742 C CA . ILE B 1 37 ? -14.768 -0.549 -23.452 1.00 23.64 36 ILE B CA 1
ATOM 1743 C C . ILE B 1 37 ? -15.194 0.880 -23.738 1.00 27.11 36 ILE B C 1
ATOM 1744 O O . ILE B 1 37 ? -16.159 1.117 -24.432 1.00 26.48 36 ILE B O 1
ATOM 1749 N N . GLY B 1 38 ? -14.470 1.866 -23.201 1.00 26.20 37 GLY B N 1
ATOM 1750 C CA . GLY B 1 38 ? -14.706 3.259 -23.556 1.00 27.97 37 GLY B CA 1
ATOM 1751 C C . GLY B 1 38 ? -15.608 3.968 -22.607 1.00 25.79 37 GLY B C 1
ATOM 1752 O O . GLY B 1 38 ? -15.309 5.080 -22.169 1.00 31.55 37 GLY B O 1
ATOM 1753 N N . SER B 1 39 ? -16.723 3.369 -22.216 1.00 21.03 38 SER B N 1
ATOM 1754 C CA . SER B 1 39 ? -17.683 4.023 -21.347 1.00 22.05 38 SER B CA 1
ATOM 1755 C C . SER B 1 39 ? -18.709 3.008 -20.908 1.00 19.39 38 SER B C 1
ATOM 1756 O O . SER B 1 39 ? -18.752 1.876 -21.490 1.00 21.74 38 SER B O 1
ATOM 1759 N N . THR B 1 40 ? -19.496 3.314 -19.925 1.00 19.54 39 THR B N 1
ATOM 1760 C CA . THR B 1 40 ? -20.611 2.533 -19.463 1.00 19.02 39 THR B CA 1
ATOM 1761 C C . THR B 1 40 ? -22.049 3.003 -19.914 1.00 14.66 39 THR B C 1
ATOM 1762 O O . THR B 1 40 ? -23.003 2.510 -19.437 1.00 15.70 39 THR B O 1
ATOM 1766 N N . SER B 1 41 ? -21.979 3.967 -20.804 1.00 17.78 40 SER B N 1
ATOM 1767 C CA . SER B 1 41 ? -23.179 4.554 -21.396 1.00 17.59 40 SER B CA 1
ATOM 1768 C C . SER B 1 41 ? -23.708 3.582 -22.497 1.00 17.52 40 SER B C 1
ATOM 1769 O O . SER B 1 41 ? -23.178 2.489 -22.696 1.00 17.73 40 SER B O 1
ATOM 1772 N N . GLU B 1 42 ? -24.703 4.005 -23.248 1.00 17.02 41 GLU B N 1
ATOM 1773 C CA . GLU B 1 42 ? -25.216 3.229 -24.419 1.00 15.56 41 GLU B CA 1
ATOM 1774 C C . GLU B 1 42 ? -24.147 2.841 -25.349 1.00 16.09 41 GLU B C 1
ATOM 1775 O O . GLU B 1 42 ? -24.189 1.732 -25.963 1.00 15.00 41 GLU B O 1
ATOM 1781 N N . ARG B 1 43 ? -23.154 3.674 -25.635 1.00 15.21 42 ARG B N 1
ATOM 1782 C CA . ARG B 1 43 ? -22.102 3.345 -26.535 1.00 17.95 42 ARG B CA 1
ATOM 1783 C C . ARG B 1 43 ? -21.274 2.177 -26.025 1.00 16.45 42 ARG B C 1
ATOM 1784 O O . ARG B 1 43 ? -20.937 1.267 -26.788 1.00 16.88 42 ARG B O 1
ATOM 1792 N N . GLY B 1 44 ? -21.013 2.121 -24.732 1.00 15.61 43 GLY B N 1
ATOM 1793 C CA . GLY B 1 44 ? -20.285 1.023 -24.134 1.00 14.83 43 GLY B CA 1
ATOM 1794 C C . GLY B 1 44 ? -21.094 -0.275 -24.180 1.00 14.09 43 GLY B C 1
ATOM 1795 O O . GLY B 1 44 ? -20.516 -1.322 -24.485 1.00 14.47 43 GLY B O 1
ATOM 1796 N N . LEU B 1 45 ? -22.386 -0.190 -23.987 1.00 13.12 44 LEU B N 1
ATOM 1797 C CA . LEU B 1 45 ? -23.255 -1.336 -24.108 1.00 12.86 44 LEU B CA 1
ATOM 1798 C C . LEU B 1 45 ? -23.123 -1.955 -25.500 1.00 11.04 44 LEU B C 1
ATOM 1799 O O . LEU B 1 45 ? -22.936 -3.219 -25.615 1.00 12.01 44 LEU B O 1
ATOM 1804 N N . HIS B 1 46 ? -23.246 -1.156 -26.495 1.00 11.67 45 HIS B N 1
ATOM 1805 C CA . HIS B 1 46 ? -23.118 -1.692 -27.845 1.00 11.48 45 HIS B CA 1
ATOM 1806 C C . HIS B 1 46 ? -21.731 -2.199 -28.153 1.00 12.43 45 HIS B C 1
ATOM 1807 O O . HIS B 1 46 ? -21.520 -3.098 -28.975 1.00 12.03 45 HIS B O 1
ATOM 1814 N N . HIS B 1 47 ? -20.706 -1.610 -27.525 1.00 11.85 46 HIS B N 1
ATOM 1815 C CA . HIS B 1 47 ? -19.3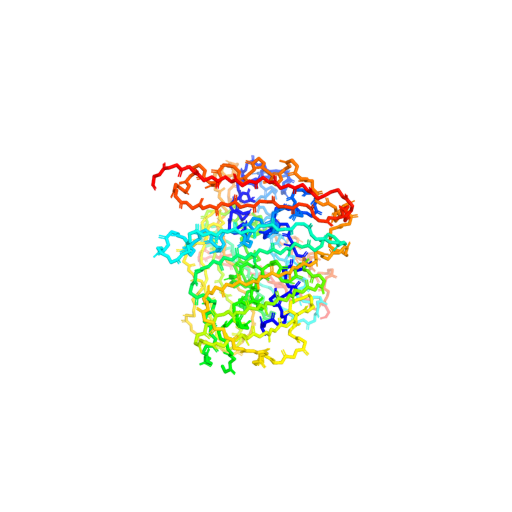30 -2.100 -27.664 1.00 12.30 46 HIS B CA 1
ATOM 1816 C C . HIS B 1 47 ? -19.161 -3.563 -27.239 1.00 11.41 46 HIS B C 1
ATOM 1817 O O . HIS B 1 47 ? -18.301 -4.253 -27.788 1.00 12.14 46 HIS B O 1
ATOM 1824 N N . LEU B 1 48 ? -19.935 -3.989 -26.329 1.00 11.73 47 LEU B N 1
ATOM 1825 C CA . LEU B 1 48 ? -19.898 -5.419 -25.922 1.00 11.44 47 LEU B CA 1
ATOM 1826 C C . LEU B 1 48 ? -20.203 -6.310 -27.128 1.00 10.47 47 LEU B C 1
ATOM 1827 O O . LEU B 1 48 ? -19.483 -7.311 -27.388 1.00 11.34 47 LEU B O 1
ATOM 1832 N N . VAL B 1 49 ? -21.158 -5.886 -27.974 1.00 10.95 48 VAL B N 1
ATOM 1833 C CA . VAL B 1 49 ? -21.469 -6.666 -29.188 1.00 10.62 48 VAL B CA 1
ATOM 1834 C C . VAL B 1 49 ? -20.312 -6.653 -30.081 1.00 12.02 48 VAL B C 1
ATOM 1835 O O . VAL B 1 49 ? -19.914 -7.683 -30.672 1.00 11.40 48 VAL B O 1
ATOM 1839 N N . TRP B 1 50 ? -19.662 -5.514 -30.291 1.00 11.03 49 TRP B N 1
ATOM 1840 C CA . TRP B 1 50 ? -18.566 -5.442 -31.178 1.00 11.51 49 TRP B CA 1
ATOM 1841 C C . TRP B 1 50 ? -17.376 -6.275 -30.734 1.00 10.87 49 TRP B C 1
ATOM 1842 O O . TRP B 1 50 ? -16.679 -6.817 -31.611 1.00 12.41 49 TRP B O 1
ATOM 1853 N N . GLU B 1 51 ? -17.132 -6.373 -29.465 1.00 11.62 50 GLU B N 1
ATOM 1854 C CA . GLU B 1 51 ? -16.025 -7.209 -29.006 1.00 11.96 50 GLU B CA 1
ATOM 1855 C C . GLU B 1 51 ? -16.301 -8.662 -29.384 1.00 11.23 50 GLU B C 1
ATOM 1856 O O . GLU B 1 51 ? -15.385 -9.367 -29.893 1.00 13.78 50 GLU B O 1
ATOM 1862 N N . ILE B 1 52 ? -17.496 -9.188 -29.171 1.00 11.21 51 ILE B N 1
ATOM 1863 C CA . ILE B 1 52 ? -17.800 -10.588 -29.551 1.00 11.28 51 ILE B CA 1
ATOM 1864 C C . ILE B 1 52 ? -17.788 -10.734 -31.043 1.00 11.20 51 ILE B C 1
ATOM 1865 O O . ILE B 1 52 ? -17.158 -11.705 -31.533 1.00 12.19 51 ILE B O 1
ATOM 1870 N N . VAL B 1 53 ? -18.462 -9.870 -31.774 1.00 10.20 52 VAL B N 1
ATOM 1871 C CA . VAL B 1 53 ? -18.457 -9.974 -33.217 1.00 10.26 52 VAL B CA 1
ATOM 1872 C C . VAL B 1 53 ? -17.074 -9.933 -33.807 1.00 10.01 52 VAL B C 1
ATOM 1873 O O . VAL B 1 53 ? -16.775 -10.661 -34.769 1.00 10.92 52 VAL B O 1
ATOM 1877 N N . ASP B 1 54 ? -16.181 -9.127 -33.224 1.00 10.13 53 ASP B N 1
ATOM 1878 C CA A ASP B 1 54 ? -14.808 -9.031 -33.689 0.50 11.94 53 ASP B CA 1
ATOM 1879 C CA B ASP B 1 54 ? -14.852 -9.035 -33.737 0.50 11.62 53 ASP B CA 1
ATOM 1880 C C . ASP B 1 54 ? -14.111 -10.380 -33.663 1.00 11.36 53 ASP B C 1
ATOM 1881 O O . ASP B 1 54 ? -13.288 -10.661 -34.508 1.00 12.12 53 ASP B O 1
ATOM 1890 N N . ASN B 1 55 ? -14.383 -11.175 -32.659 1.00 11.78 54 ASN B N 1
ATOM 1891 C CA . ASN B 1 55 ? -13.804 -12.521 -32.626 1.00 12.28 54 ASN B CA 1
ATOM 1892 C C . ASN B 1 55 ? -14.314 -13.419 -33.761 1.00 11.19 54 ASN B C 1
ATOM 1893 O O . ASN B 1 55 ? -13.502 -14.118 -34.382 1.00 11.18 54 ASN B O 1
ATOM 1898 N N . SER B 1 56 ? -15.584 -13.264 -34.110 1.00 10.17 55 SER B N 1
ATOM 1899 C CA . SER B 1 56 ? -16.090 -14.031 -35.233 1.00 9.70 55 SER B CA 1
ATOM 1900 C C . SER B 1 56 ? -15.512 -13.499 -36.567 1.00 9.31 55 SER B C 1
ATOM 1901 O O . SER B 1 56 ? -15.232 -14.264 -37.483 1.00 9.95 55 SER B O 1
ATOM 1904 N N . ILE B 1 57 ? -15.333 -12.163 -36.705 1.00 9.69 56 ILE B N 1
ATOM 1905 C CA . ILE B 1 57 ? -14.681 -11.607 -37.862 1.00 9.90 56 ILE B CA 1
ATOM 1906 C C . ILE B 1 57 ? -13.246 -12.105 -37.985 1.00 8.93 56 ILE B C 1
ATOM 1907 O O . ILE B 1 57 ? -12.809 -12.424 -39.046 1.00 9.01 56 ILE B O 1
ATOM 1912 N N . ASP B 1 58 ? -12.545 -12.229 -36.877 1.00 9.78 57 ASP B N 1
ATOM 1913 C CA . ASP B 1 58 ? -11.189 -12.784 -36.933 1.00 11.28 57 ASP B CA 1
ATOM 1914 C C . ASP B 1 58 ? -11.197 -14.191 -37.457 1.00 9.81 57 ASP B C 1
ATOM 1915 O O . ASP B 1 58 ? -10.295 -14.633 -38.177 1.00 10.54 57 ASP B O 1
ATOM 1920 N N . GLU B 1 59 ? -12.249 -14.993 -37.085 1.00 9.61 58 GLU B N 1
ATOM 1921 C CA . GLU B 1 59 ? -12.344 -16.353 -37.546 1.00 9.85 58 GLU B CA 1
ATOM 1922 C C . GLU B 1 59 ? -12.656 -16.361 -39.057 1.00 10.42 58 GLU B C 1
ATOM 1923 O O . GLU B 1 59 ? -12.239 -17.296 -39.814 1.00 11.80 58 GLU B O 1
ATOM 1929 N N . ALA B 1 60 ? -13.414 -15.397 -39.548 1.00 9.48 59 ALA B N 1
ATOM 1930 C CA . ALA B 1 60 ? -13.638 -15.215 -40.975 1.00 10.05 59 ALA B CA 1
ATOM 1931 C C . ALA B 1 60 ? -12.322 -14.790 -41.686 1.00 9.85 59 ALA B C 1
ATOM 1932 O O . ALA B 1 60 ? -12.002 -15.338 -42.741 1.00 10.76 59 ALA B O 1
ATOM 1934 N N . LEU B 1 61 ? -11.604 -13.869 -41.100 1.00 9.59 60 LEU B N 1
ATOM 1935 C CA . LEU B 1 61 ? -10.305 -13.424 -41.675 1.00 10.22 60 LEU B CA 1
ATOM 1936 C C . LEU B 1 61 ? -9.331 -14.545 -41.729 1.00 12.06 60 LEU B C 1
ATOM 1937 O O . LEU B 1 61 ? -8.487 -14.622 -42.683 1.00 12.89 60 LEU B O 1
ATOM 1942 N N . ALA B 1 62 ? -9.418 -15.526 -40.830 1.00 10.75 61 ALA B N 1
ATOM 1943 C CA . ALA B 1 62 ? -8.514 -16.675 -40.801 1.00 11.86 61 ALA B CA 1
ATOM 1944 C C . ALA B 1 62 ? -8.944 -17.655 -41.880 1.00 11.50 61 ALA B C 1
ATOM 1945 O O . ALA B 1 62 ? -8.157 -18.667 -42.094 1.00 13.60 61 ALA B O 1
ATOM 1947 N N . GLY B 1 63 ? -10.095 -17.509 -42.485 1.00 11.97 62 GLY B N 1
ATOM 1948 C CA . GLY B 1 63 ? -10.535 -18.353 -43.546 1.00 11.89 62 GLY B CA 1
ATOM 1949 C C . GLY B 1 63 ? -11.512 -19.462 -43.190 1.00 11.60 62 GLY B C 1
ATOM 1950 O O . GLY B 1 63 ? -11.798 -20.308 -44.029 1.00 14.41 62 GLY B O 1
ATOM 1951 N N . TYR B 1 64 ? -12.034 -19.493 -41.949 1.00 9.90 63 TYR B N 1
ATOM 1952 C CA . TYR B 1 64 ? -12.835 -20.646 -41.452 1.00 11.49 63 TYR B CA 1
ATOM 1953 C C . TYR B 1 64 ? -14.285 -20.315 -41.326 1.00 10.99 63 TYR B C 1
ATOM 1954 O O . TYR B 1 64 ? -15.086 -21.267 -41.327 1.00 15.33 63 TYR B O 1
ATOM 1963 N N . ALA B 1 65 ? -14.706 -19.097 -41.037 1.00 10.99 64 ALA B N 1
ATOM 1964 C CA . ALA B 1 65 ? -16.135 -18.711 -40.866 1.00 9.55 64 ALA B CA 1
ATOM 1965 C C . ALA B 1 65 ? -16.570 -17.986 -42.122 1.00 10.47 64 ALA B C 1
ATOM 1966 O O . ALA B 1 65 ? -15.820 -17.121 -42.620 1.00 11.16 64 ALA B O 1
ATOM 1968 N N . ASN B 1 66 ? -17.786 -18.193 -42.565 1.00 9.66 65 ASN B N 1
ATOM 1969 C CA . ASN B 1 66 ? -18.378 -17.373 -43.621 1.00 10.62 65 ASN B CA 1
ATOM 1970 C C . ASN B 1 66 ? -19.815 -16.933 -43.328 1.00 9.60 65 ASN B C 1
ATOM 1971 O O . ASN B 1 66 ? -20.421 -16.269 -44.175 1.00 10.38 65 ASN B O 1
ATOM 1976 N N . GLN B 1 67 ? -20.299 -17.233 -42.172 1.00 9.73 66 GLN B N 1
ATOM 1977 C CA . GLN B 1 67 ? -21.638 -16.762 -41.721 1.00 10.47 66 GLN B CA 1
ATOM 1978 C C . GLN B 1 67 ? -21.544 -16.353 -40.273 1.00 10.09 66 GLN B C 1
ATOM 1979 O O . GLN B 1 67 ? -21.010 -17.143 -39.439 1.00 11.76 66 GLN B O 1
ATOM 1985 N N . ILE B 1 68 ? -22.061 -15.179 -39.975 1.00 9.03 67 ILE B N 1
ATOM 1986 C CA . ILE B 1 68 ? -22.113 -14.625 -38.636 1.00 9.66 67 ILE B CA 1
ATOM 1987 C C . ILE B 1 68 ? -23.536 -14.180 -38.378 1.00 9.13 67 ILE B C 1
ATOM 1988 O O . ILE B 1 68 ? -24.108 -13.478 -39.246 1.00 10.60 67 ILE B O 1
ATOM 1993 N N . GLU B 1 69 ? -24.112 -14.503 -37.273 1.00 9.10 68 GLU B N 1
ATOM 1994 C CA . GLU B 1 69 ? -25.486 -14.070 -36.951 1.00 8.80 68 GLU B CA 1
ATOM 1995 C C . GLU B 1 69 ? -25.462 -13.361 -35.633 1.00 8.70 68 GLU B C 1
ATOM 1996 O O . GLU B 1 69 ? -24.949 -13.980 -34.625 1.00 10.34 68 GLU B O 1
ATOM 2002 N N . VAL B 1 70 ? -26.069 -12.229 -35.499 1.00 8.40 69 VAL B N 1
ATOM 2003 C CA . VAL B 1 70 ? -26.248 -11.440 -34.256 1.00 9.06 69 VAL B CA 1
ATOM 2004 C C . VAL B 1 70 ? -27.733 -11.345 -33.930 1.00 8.49 69 VAL B C 1
ATOM 2005 O O . VAL B 1 70 ? -28.481 -10.805 -34.803 1.00 8.71 69 VAL B O 1
ATOM 2009 N N . VAL B 1 71 ? -28.159 -11.841 -32.792 1.00 8.87 70 VAL B N 1
ATOM 2010 C CA . VAL B 1 71 ? -29.596 -11.794 -32.432 1.00 8.76 70 VAL B CA 1
ATOM 2011 C C . VAL B 1 71 ? -29.745 -11.000 -31.157 1.00 9.51 70 VAL B C 1
ATOM 2012 O O . VAL B 1 71 ? -29.042 -11.255 -30.156 1.00 9.03 70 VAL B O 1
ATOM 2016 N N . ILE B 1 72 ? -30.673 -10.060 -31.170 1.00 8.65 71 ILE B N 1
ATOM 2017 C CA . ILE B 1 72 ? -31.109 -9.352 -29.920 1.00 9.00 71 ILE B CA 1
ATOM 2018 C C . ILE B 1 72 ? -32.230 -10.167 -29.432 1.00 9.34 71 ILE B C 1
ATOM 2019 O O . ILE B 1 72 ? -33.344 -10.195 -30.055 1.00 10.13 71 ILE B O 1
ATOM 2024 N N . GLU B 1 73 ? -32.042 -10.877 -28.315 1.00 10.13 72 GLU B N 1
ATOM 2025 C CA . GLU B 1 73 ? -32.991 -11.782 -27.805 1.00 9.57 72 GLU B CA 1
ATOM 2026 C C . GLU B 1 73 ? -33.805 -11.097 -26.667 1.00 10.07 72 GLU B C 1
ATOM 2027 O O . GLU B 1 73 ? -33.485 -10.061 -26.203 1.00 10.84 72 GLU B O 1
ATOM 2033 N N . LYS B 1 74 ? -34.858 -11.833 -26.242 1.00 11.91 73 LYS B N 1
ATOM 2034 C CA . LYS B 1 74 ? -35.637 -11.442 -25.103 1.00 12.26 73 LYS B CA 1
ATOM 2035 C C . LYS B 1 74 ? -34.764 -11.013 -23.983 1.00 12.87 73 LYS B C 1
ATOM 2036 O O . LYS B 1 74 ? -33.704 -11.600 -23.673 1.00 12.38 73 LYS B O 1
ATOM 2042 N N . ASP B 1 75 ? -35.167 -9.960 -23.274 1.00 12.27 74 ASP B N 1
ATOM 2043 C CA . ASP B 1 75 ? -34.502 -9.415 -22.157 1.00 12.36 74 ASP B CA 1
ATOM 2044 C C . ASP B 1 75 ? -33.123 -8.871 -22.453 1.00 10.89 74 ASP B C 1
ATOM 2045 O O . ASP B 1 75 ? -32.271 -8.693 -21.626 1.00 11.37 74 ASP B O 1
ATOM 2050 N N . ASN B 1 76 ? -32.893 -8.513 -23.732 1.00 10.52 75 ASN B N 1
ATOM 2051 C CA . ASN B 1 76 ? -31.684 -7.895 -24.174 1.00 9.46 75 ASN B CA 1
ATOM 2052 C C . ASN B 1 76 ? -30.431 -8.761 -23.888 1.00 9.84 75 ASN B C 1
ATOM 2053 O O . ASN B 1 76 ? -29.395 -8.251 -23.607 1.00 10.55 75 ASN B O 1
ATOM 2058 N N . TRP B 1 77 ? -30.623 -10.045 -24.038 1.00 9.66 76 TRP B N 1
ATOM 2059 C CA . TRP B 1 77 ? -29.462 -10.932 -24.295 1.00 9.73 76 TRP B CA 1
ATOM 2060 C C . TRP B 1 77 ? -29.064 -10.672 -25.726 1.00 9.73 76 TRP B C 1
ATOM 2061 O O . TRP B 1 77 ? -29.870 -10.310 -26.580 1.00 9.96 76 TRP B O 1
ATOM 2072 N N . ILE B 1 78 ? -27.794 -10.878 -25.980 1.00 9.08 77 ILE B N 1
ATOM 2073 C CA . ILE B 1 78 ? -27.224 -10.854 -27.333 1.00 8.93 77 ILE B CA 1
ATOM 2074 C C . ILE B 1 78 ? -26.681 -12.207 -27.619 1.00 9.19 77 ILE B C 1
ATOM 2075 O O . ILE B 1 78 ? -25.931 -12.785 -26.779 1.00 10.12 77 ILE B O 1
ATOM 2080 N N . LYS B 1 79 ? -27.013 -12.794 -28.759 1.00 8.26 78 LYS B N 1
ATOM 2081 C CA . LYS B 1 79 ? -26.437 -14.106 -29.246 1.00 8.09 78 LYS B CA 1
ATOM 2082 C C . LYS B 1 79 ? -25.665 -13.862 -30.466 1.00 8.34 78 LYS B C 1
ATOM 2083 O O . LYS B 1 79 ? -26.165 -13.284 -31.450 1.00 10.26 78 LYS B O 1
ATOM 2089 N N . VAL B 1 80 ? -24.410 -14.281 -30.510 1.00 8.12 79 VAL B N 1
ATOM 2090 C CA . VAL B 1 80 ? -23.520 -14.200 -31.685 1.00 7.74 79 VAL B CA 1
ATOM 2091 C C . VAL B 1 80 ? -23.136 -15.637 -32.037 1.00 8.08 79 VAL B C 1
ATOM 2092 O O . VAL B 1 80 ? -22.584 -16.366 -31.194 1.00 9.15 79 VAL B O 1
ATOM 2096 N N . THR B 1 81 ? -23.376 -16.008 -33.232 1.00 7.83 80 THR B N 1
ATOM 2097 C CA . THR B 1 81 ? -23.048 -17.360 -33.793 1.00 8.56 80 THR B CA 1
ATOM 2098 C C . THR B 1 81 ? -22.157 -17.199 -34.998 1.00 8.32 80 THR B C 1
ATOM 2099 O O . THR B 1 81 ? -22.410 -16.325 -35.864 1.00 9.65 80 THR B O 1
ATOM 2103 N N . ASP B 1 82 ? -21.140 -18.021 -35.094 1.00 8.41 81 ASP B N 1
ATOM 2104 C CA . ASP B 1 82 ? -20.378 -18.158 -36.353 1.00 8.63 81 ASP B CA 1
ATOM 2105 C C . ASP B 1 82 ? -20.213 -19.616 -36.715 1.00 8.48 81 ASP B C 1
ATOM 2106 O O . ASP B 1 82 ? -20.386 -20.488 -35.835 1.00 9.65 81 ASP B O 1
ATOM 2111 N N . ASN B 1 83 ? -19.892 -19.880 -37.964 1.00 8.42 82 ASN B N 1
ATOM 2112 C CA . ASN B 1 83 ? -19.659 -21.256 -38.451 1.00 9.19 82 ASN B CA 1
ATOM 2113 C C . ASN B 1 83 ? -18.189 -21.531 -38.659 1.00 9.27 82 ASN B C 1
ATOM 2114 O O . ASN B 1 83 ? -17.866 -22.327 -39.549 1.00 9.88 82 ASN B O 1
ATOM 2119 N N . GLY B 1 84 ? -17.345 -20.986 -37.836 1.00 8.25 83 GLY B N 1
ATOM 2120 C CA . GLY B 1 84 ? -15.923 -21.286 -37.867 1.00 9.44 83 GLY B CA 1
ATOM 2121 C C . GLY B 1 84 ? -15.541 -22.599 -37.172 1.00 8.47 83 GLY B C 1
ATOM 2122 O O . GLY B 1 84 ? -16.363 -23.494 -37.098 1.00 9.15 83 GLY B O 1
ATOM 2123 N N . ARG B 1 85 ? -14.344 -22.701 -36.701 1.00 8.03 84 ARG B N 1
ATOM 2124 C CA . ARG B 1 85 ? -13.825 -23.991 -36.160 1.00 8.41 84 ARG B CA 1
ATOM 2125 C C . ARG B 1 85 ? -14.399 -24.321 -34.822 1.00 9.07 84 ARG B C 1
ATOM 2126 O O . ARG B 1 85 ? -14.274 -25.483 -34.371 1.00 9.53 84 ARG B O 1
ATOM 2134 N N . GLY B 1 86 ? -14.922 -23.370 -34.058 1.00 8.85 85 GLY B N 1
ATOM 2135 C CA . GLY B 1 86 ? -15.264 -23.564 -32.642 1.00 8.82 85 GLY B CA 1
ATOM 2136 C C . GLY B 1 86 ? -14.131 -23.168 -31.824 1.00 10.04 85 GLY B C 1
ATOM 2137 O O . GLY B 1 86 ? -12.953 -23.566 -32.086 1.00 11.08 85 GLY B O 1
ATOM 2138 N N . ILE B 1 87 ? -14.355 -22.468 -30.697 1.00 10.01 86 ILE B N 1
ATOM 2139 C CA . ILE B 1 87 ? -13.277 -22.159 -29.776 1.00 10.67 86 ILE B CA 1
ATOM 2140 C C . ILE B 1 87 ? -12.651 -23.436 -29.303 1.00 10.57 86 ILE B C 1
ATOM 2141 O O . ILE B 1 87 ? -13.344 -24.364 -28.910 1.00 11.12 86 ILE B O 1
ATOM 2146 N N . PRO B 1 88 ? -11.295 -23.585 -29.221 1.00 11.18 87 PRO B N 1
ATOM 2147 C CA . PRO B 1 88 ? -10.727 -24.866 -28.788 1.00 11.72 87 PRO B CA 1
ATOM 2148 C C . PRO B 1 88 ? -11.164 -25.228 -27.348 1.00 11.15 87 PRO B C 1
ATOM 2149 O O . PRO B 1 88 ? -11.342 -24.275 -26.481 1.00 10.98 87 PRO B O 1
ATOM 2153 N N . VAL B 1 89 ? -11.232 -26.497 -27.070 1.00 11.15 88 VAL B N 1
ATOM 2154 C CA . VAL B 1 89 ? -11.619 -27.033 -25.814 1.00 12.55 88 VAL B CA 1
ATOM 2155 C C . VAL B 1 89 ? -10.581 -27.867 -25.079 1.00 14.25 88 VAL B C 1
ATOM 2156 O O . VAL B 1 89 ? -10.792 -28.351 -23.985 1.00 15.24 88 VAL B O 1
ATOM 2160 N N . ASP B 1 90 ? -9.433 -28.047 -25.719 1.00 14.78 89 ASP B N 1
ATOM 2161 C CA . ASP B 1 90 ? -8.348 -28.872 -25.127 1.00 16.47 89 ASP B CA 1
ATOM 2162 C C . ASP B 1 90 ? -7.839 -28.317 -23.797 1.00 16.39 89 ASP B C 1
ATOM 2163 O O . ASP B 1 90 ? -7.802 -27.049 -23.626 1.00 16.10 89 ASP B O 1
ATOM 2168 N N . ILE B 1 91 ? -7.383 -29.173 -22.854 1.00 17.20 90 ILE B N 1
ATOM 2169 C CA . ILE B 1 91 ? -7.058 -28.809 -21.550 1.00 21.76 90 ILE B CA 1
ATOM 2170 C C . ILE B 1 91 ? -5.704 -28.255 -21.641 1.00 21.93 90 ILE B C 1
ATOM 2171 O O . ILE B 1 91 ? -4.753 -28.930 -22.166 1.00 26.13 90 ILE B O 1
ATOM 2176 N N . GLN B 1 92 ? -5.490 -27.130 -21.011 1.00 22.86 91 GLN B N 1
ATOM 2177 C CA . GLN B 1 92 ? -4.172 -26.445 -21.032 1.00 26.05 91 GLN B CA 1
ATOM 2178 C C . GLN B 1 92 ? -3.242 -26.964 -19.904 1.00 28.47 91 GLN B C 1
ATOM 2179 O O . GLN B 1 92 ? -3.722 -27.091 -18.790 1.00 33.82 91 GLN B O 1
ATOM 2185 N N . GLY B 1 96 ? -4.366 -26.023 -16.625 1.00 26.24 95 GLY B N 1
ATOM 2186 C CA . GLY B 1 96 ? -5.154 -27.198 -16.225 1.00 23.74 95 GLY B CA 1
ATOM 2187 C C . GLY B 1 96 ? -6.673 -27.026 -16.417 1.00 20.96 95 GLY B C 1
ATOM 2188 O O . GLY B 1 96 ? -7.435 -27.715 -15.804 1.00 27.04 95 GLY B O 1
ATOM 2189 N N . ARG B 1 97 ? -7.079 -26.170 -17.374 1.00 19.24 96 ARG B N 1
ATOM 2190 C CA . ARG B 1 97 ? -8.509 -25.857 -17.714 1.00 16.28 96 ARG B CA 1
ATOM 2191 C C . ARG B 1 97 ? -8.611 -25.907 -19.208 1.00 15.11 96 ARG B C 1
ATOM 2192 O O . ARG B 1 97 ? -7.710 -25.661 -19.937 1.00 16.64 96 ARG B O 1
ATOM 2200 N N . PRO B 1 98 ? -9.830 -26.176 -19.718 1.00 12.85 97 PRO B N 1
ATOM 2201 C CA . PRO B 1 98 ? -10.091 -26.121 -21.174 1.00 12.81 97 PRO B CA 1
ATOM 2202 C C . PRO B 1 98 ? -9.771 -24.724 -21.743 1.00 11.88 97 PRO B C 1
ATOM 2203 O O . PRO B 1 98 ? -10.054 -23.695 -21.083 1.00 11.88 97 PRO B O 1
ATOM 2207 N N . ALA B 1 99 ? -9.279 -24.691 -22.950 1.00 11.21 98 ALA B N 1
ATOM 2208 C CA . ALA B 1 99 ? -8.903 -23.449 -23.551 1.00 11.41 98 ALA B CA 1
ATOM 2209 C C . ALA B 1 99 ? -10.057 -22.481 -23.608 1.00 11.06 98 ALA B C 1
ATOM 2210 O O . ALA B 1 99 ? -9.856 -21.288 -23.263 1.00 11.49 98 ALA B O 1
ATOM 2212 N N . VAL B 1 100 ? -11.266 -22.948 -23.981 1.00 10.55 99 VAL B N 1
ATOM 2213 C CA . VAL B 1 100 ? -12.390 -21.964 -24.050 1.00 10.62 99 VAL B CA 1
ATOM 2214 C C . VAL B 1 100 ? -12.616 -21.339 -22.676 1.00 10.87 99 VAL B C 1
ATOM 2215 O O . VAL B 1 100 ? -13.017 -20.177 -22.651 1.00 10.48 99 VAL B O 1
ATOM 2219 N N . GLU B 1 101 ? -12.479 -22.067 -21.559 1.00 10.99 100 GLU B N 1
ATOM 2220 C CA . GLU B 1 101 ? -12.642 -21.440 -20.226 1.00 10.79 100 GLU B CA 1
ATOM 2221 C C . GLU B 1 101 ? -11.595 -20.398 -20.018 1.00 12.53 100 GLU B C 1
ATOM 2222 O O . GLU B 1 101 ? -11.904 -19.290 -19.538 1.00 12.79 100 GLU B O 1
ATOM 2228 N N . VAL B 1 102 ? -10.327 -20.712 -20.331 1.00 12.78 101 VAL B N 1
ATOM 2229 C CA . VAL B 1 102 ? -9.224 -19.719 -20.133 1.00 14.09 101 VAL B CA 1
ATOM 2230 C C . VAL B 1 102 ? -9.537 -18.498 -20.972 1.00 14.53 101 VAL B C 1
ATOM 2231 O O . VAL B 1 102 ? -9.346 -17.322 -20.496 1.00 16.29 101 VAL B O 1
ATOM 2235 N N . ILE B 1 103 ? -9.973 -18.644 -22.185 1.00 12.50 102 ILE B N 1
ATOM 2236 C CA . ILE B 1 103 ? -10.292 -17.530 -23.069 1.00 12.74 102 ILE B CA 1
ATOM 2237 C C . ILE B 1 103 ? -11.429 -16.715 -22.476 1.00 13.83 102 ILE B C 1
ATOM 2238 O O . ILE B 1 103 ? -11.326 -15.457 -22.333 1.00 15.58 102 ILE B O 1
ATOM 2243 N N . LEU B 1 104 ? -12.520 -17.351 -22.144 1.00 12.21 103 LEU B N 1
ATOM 2244 C CA . LEU B 1 104 ? -13.709 -16.581 -21.740 1.00 13.33 103 LEU B CA 1
ATOM 2245 C C . LEU B 1 104 ? -13.559 -16.032 -20.328 1.00 13.18 103 LEU B C 1
ATOM 2246 O O . LEU B 1 104 ? -14.151 -14.933 -20.062 1.00 14.58 103 LEU B O 1
ATOM 2251 N N . THR B 1 105 ? -12.778 -16.567 -19.415 1.00 13.50 104 THR B N 1
ATOM 2252 C CA . THR B 1 105 ? -12.611 -15.949 -18.134 1.00 14.66 104 THR B CA 1
ATOM 2253 C C . THR B 1 105 ? -11.585 -14.851 -18.205 1.00 16.46 104 THR B C 1
ATOM 2254 O O . THR B 1 105 ? -11.446 -14.168 -17.108 1.00 21.47 104 THR B O 1
ATOM 2258 N N . SER B 1 106 ? -11.019 -14.546 -19.334 1.00 16.75 128 SER B N 1
ATOM 2259 C CA . SER B 1 106 ? -10.203 -13.299 -19.619 1.00 17.93 128 SER B CA 1
ATOM 2260 C C . SER B 1 106 ? -10.935 -12.332 -20.489 1.00 18.21 128 SER B C 1
ATOM 2261 O O . SER B 1 106 ? -10.345 -11.304 -20.918 1.00 20.14 128 SER B O 1
ATOM 2264 N N . SER B 1 107 ? -12.211 -12.597 -20.781 1.00 15.87 129 SER B N 1
ATOM 2265 C CA . SER B 1 107 ? -12.941 -11.735 -21.661 1.00 14.69 129 SER B CA 1
ATOM 2266 C C . SER B 1 107 ? -13.595 -10.542 -20.887 1.00 13.46 129 SER B C 1
ATOM 2267 O O . SER B 1 107 ? -14.259 -10.776 -19.957 1.00 13.82 129 SER B O 1
ATOM 2270 N N . VAL B 1 108 ? -13.373 -9.358 -21.463 1.00 13.34 130 VAL B N 1
ATOM 2271 C CA . VAL B 1 108 ? -14.017 -8.154 -20.934 1.00 13.96 130 VAL B CA 1
ATOM 2272 C C . VAL B 1 108 ? -15.539 -8.240 -20.951 1.00 13.13 130 VAL B C 1
ATOM 2273 O O . VAL B 1 108 ? -16.230 -7.893 -20.026 1.00 13.09 130 VAL B O 1
ATOM 2277 N N . VAL B 1 109 ? -16.064 -8.777 -22.084 1.00 12.37 131 VAL B N 1
ATOM 2278 C CA . VAL B 1 109 ? -17.513 -8.898 -22.168 1.00 12.58 131 VAL B CA 1
ATOM 2279 C C . VAL B 1 109 ? -18.062 -9.790 -21.087 1.00 10.93 131 VAL B C 1
ATOM 2280 O O . VAL B 1 109 ? -19.080 -9.554 -20.472 1.00 12.26 131 VAL B O 1
ATOM 2284 N N . ASN B 1 110 ? -17.348 -10.944 -20.855 1.00 11.96 132 ASN B N 1
ATOM 2285 C CA . ASN B 1 110 ? -17.804 -11.821 -19.794 1.00 12.24 132 ASN B CA 1
ATOM 2286 C C . ASN B 1 110 ? -17.823 -11.184 -18.361 1.00 11.34 132 ASN B C 1
ATOM 2287 O O . ASN B 1 110 ? -18.780 -11.243 -17.632 1.00 12.81 132 ASN B O 1
ATOM 2292 N N . ALA B 1 111 ? -16.710 -10.482 -18.122 1.00 12.39 133 ALA B N 1
ATOM 2293 C CA . ALA B 1 111 ? -16.592 -9.718 -16.851 1.00 13.48 133 ALA B CA 1
ATOM 2294 C C . ALA B 1 111 ? -17.743 -8.730 -16.661 1.00 13.53 133 ALA B C 1
ATOM 2295 O O . ALA B 1 111 ? -18.209 -8.563 -15.542 1.00 15.07 133 ALA B O 1
ATOM 2297 N N . LEU B 1 112 ? -18.172 -8.115 -17.743 1.00 12.54 134 LEU B N 1
ATOM 2298 C CA . LEU B 1 112 ? -19.175 -7.024 -17.732 1.00 14.02 134 LEU B CA 1
ATOM 2299 C C . LEU B 1 112 ? -20.554 -7.568 -17.999 1.00 13.43 134 LEU B C 1
ATOM 2300 O O . LEU B 1 112 ? -21.491 -6.765 -18.147 1.00 13.65 134 LEU B O 1
ATOM 2305 N N . SER B 1 113 ? -20.812 -8.889 -17.945 1.00 12.51 135 SER B N 1
ATOM 2306 C CA . SER B 1 113 ? -22.069 -9.512 -18.165 1.00 12.19 135 SER B CA 1
ATOM 2307 C C . SER B 1 113 ? -22.589 -10.139 -16.948 1.00 13.22 135 SER B C 1
ATOM 2308 O O . SER B 1 113 ? -21.813 -10.899 -16.260 1.00 13.47 135 SER B O 1
ATOM 2311 N N . GLN B 1 114 ? -23.826 -9.951 -16.577 1.00 12.58 136 GLN B N 1
ATOM 2312 C CA . GLN B 1 114 ? -24.361 -10.660 -15.487 1.00 13.24 136 GLN B CA 1
ATOM 2313 C C . GLN B 1 114 ? -24.378 -12.184 -15.721 1.00 12.64 136 GLN B C 1
ATOM 2314 O O . GLN B 1 114 ? -24.287 -12.992 -14.812 1.00 13.67 136 GLN B O 1
ATOM 2320 N N . ASP B 1 115 ? -24.577 -12.576 -16.984 1.00 12.35 137 ASP B N 1
ATOM 2321 C CA . ASP B 1 115 ? -24.652 -13.973 -17.407 1.00 11.73 137 ASP B CA 1
ATOM 2322 C C . ASP B 1 115 ? -24.031 -14.075 -18.791 1.00 11.29 137 ASP B C 1
ATOM 2323 O O . ASP B 1 115 ? -24.250 -13.188 -19.646 1.00 11.11 137 ASP B O 1
ATOM 2328 N N . LEU B 1 116 ? -23.310 -15.171 -19.024 1.00 10.35 138 LEU B N 1
ATOM 2329 C CA . LEU B 1 116 ? -22.770 -15.468 -20.390 1.00 10.38 138 LEU B CA 1
ATOM 2330 C C . LEU B 1 116 ? -22.771 -16.950 -20.521 1.00 10.36 138 LEU B C 1
ATOM 2331 O O . LEU B 1 116 ? -22.464 -17.675 -19.569 1.00 10.08 138 LEU B O 1
ATOM 2336 N N . GLU B 1 117 ? -23.142 -17.454 -21.687 1.00 10.14 139 GLU B N 1
ATOM 2337 C CA . GLU B 1 117 ? -23.130 -18.848 -22.056 1.00 9.98 139 GLU B CA 1
ATOM 2338 C C . GLU B 1 117 ? -22.371 -19.046 -23.317 1.00 9.19 139 GLU B C 1
ATOM 2339 O O . GLU B 1 117 ? -22.445 -18.183 -24.266 1.00 9.81 139 GLU B O 1
ATOM 2345 N N . VAL B 1 118 ? -21.643 -20.156 -23.421 1.00 8.64 140 VAL B N 1
ATOM 2346 C CA A VAL B 1 118 ? -20.909 -20.555 -24.660 0.50 7.43 140 VAL B CA 1
ATOM 2347 C CA B VAL B 1 118 ? -21.128 -20.577 -24.711 0.50 9.40 140 VAL B CA 1
ATOM 2348 C C . VAL B 1 118 ? -21.466 -21.938 -25.070 1.00 8.47 140 VAL B C 1
ATOM 2349 O O . VAL B 1 118 ? -21.638 -22.803 -24.198 1.00 9.14 140 VAL B O 1
ATOM 2356 N N . TYR B 1 119 ? -21.648 -22.185 -26.358 1.00 8.11 141 TYR B N 1
ATOM 2357 C CA . TYR B 1 119 ? -21.837 -23.507 -26.961 1.00 8.14 141 TYR B CA 1
ATOM 2358 C C . TYR B 1 119 ? -20.798 -23.659 -28.048 1.00 8.61 141 TYR B C 1
ATOM 2359 O O . TYR B 1 119 ? -20.837 -22.824 -28.992 1.00 11.06 141 TYR B O 1
ATOM 2368 N N . VAL B 1 120 ? -19.889 -24.540 -27.959 1.00 8.06 142 VAL B N 1
ATOM 2369 C CA . VAL B 1 120 ? -18.917 -24.824 -28.995 1.00 8.19 142 VAL B CA 1
ATOM 2370 C C . VAL B 1 120 ? -19.299 -26.065 -29.752 1.00 7.99 142 VAL B C 1
ATOM 2371 O O . VAL B 1 120 ? -19.548 -27.125 -29.108 1.00 8.91 142 VAL B O 1
ATOM 2375 N N . HIS B 1 121 ? -19.397 -26.020 -31.058 1.00 8.14 143 HIS B N 1
ATOM 2376 C CA . HIS B 1 121 ? -19.583 -27.194 -31.963 1.00 8.66 143 HIS B CA 1
ATOM 2377 C C . HIS B 1 121 ? -18.267 -27.549 -32.523 1.00 8.34 143 HIS B C 1
ATOM 2378 O O . HIS B 1 121 ? -17.709 -26.749 -33.340 1.00 9.60 143 HIS B O 1
ATOM 2385 N N . ARG B 1 122 ? -17.635 -28.616 -32.065 1.00 9.45 144 ARG B N 1
ATOM 2386 C CA . ARG B 1 122 ? -16.281 -28.982 -32.450 1.00 10.42 144 ARG B CA 1
ATOM 2387 C C . ARG B 1 122 ? -16.104 -30.473 -32.130 1.00 10.64 144 ARG B C 1
ATOM 2388 O O . ARG B 1 122 ? -16.697 -30.969 -31.178 1.00 10.48 144 ARG B O 1
ATOM 2396 N N . ASN B 1 123 ? -15.208 -31.170 -32.822 1.00 11.39 145 ASN B N 1
ATOM 2397 C CA . ASN B 1 123 ? -15.020 -32.638 -32.553 1.00 12.84 145 ASN B CA 1
ATOM 2398 C C . ASN B 1 123 ? -16.360 -33.392 -32.628 1.00 11.79 145 ASN B C 1
ATOM 2399 O O . ASN B 1 123 ? -16.481 -34.349 -31.821 1.00 12.99 145 ASN B O 1
ATOM 2404 N N . GLU B 1 124 ? -17.297 -32.983 -33.391 1.00 10.90 146 GLU B N 1
ATOM 2405 C CA . GLU B 1 124 ? -18.587 -33.661 -33.498 1.00 11.27 146 GLU B CA 1
ATOM 2406 C C . GLU B 1 124 ? -19.353 -33.637 -32.211 1.00 11.43 146 GLU B C 1
ATOM 2407 O O . GLU B 1 124 ? -20.318 -34.424 -32.003 1.00 11.94 146 GLU B O 1
ATOM 2413 N N . THR B 1 125 ? -19.059 -32.689 -31.344 1.00 10.12 147 THR B N 1
ATOM 2414 C CA . THR B 1 125 ? -19.601 -32.598 -29.988 1.00 10.51 147 THR B CA 1
ATOM 2415 C C . THR B 1 125 ? -20.050 -31.179 -29.737 1.00 9.90 147 THR B C 1
ATOM 2416 O O . THR B 1 125 ? -19.446 -30.198 -30.294 1.00 9.99 147 THR B O 1
ATOM 2420 N N . ILE B 1 126 ? -21.075 -30.999 -28.921 1.00 8.76 148 ILE B N 1
ATOM 2421 C CA . ILE B 1 126 ? -21.505 -29.683 -28.408 1.00 9.04 148 ILE B CA 1
ATOM 2422 C C . ILE B 1 126 ? -21.004 -29.504 -27.028 1.00 9.38 148 ILE B C 1
ATOM 2423 O O . ILE B 1 126 ? -21.360 -30.381 -26.132 1.00 10.65 148 ILE B O 1
ATOM 2428 N N . TYR B 1 127 ? -20.172 -28.545 -26.741 1.00 9.17 149 TYR B N 1
ATOM 2429 C CA . TYR B 1 127 ? -19.664 -28.255 -25.406 1.00 9.25 149 TYR B CA 1
ATOM 2430 C C . TYR B 1 127 ? -20.300 -27.032 -24.850 1.00 9.36 149 TYR B C 1
ATOM 2431 O O . TYR B 1 127 ? -20.454 -26.010 -25.610 1.00 11.32 149 TYR B O 1
ATOM 2440 N N . HIS B 1 128 ? -20.593 -26.960 -23.575 1.00 9.47 150 HIS B N 1
ATOM 2441 C CA . HIS B 1 128 ? -21.326 -25.827 -22.975 1.00 9.43 150 HIS B CA 1
ATOM 2442 C C . HIS B 1 128 ? -20.701 -25.435 -21.663 1.00 10.00 150 HIS B C 1
ATOM 2443 O O . HIS B 1 128 ? -20.346 -26.290 -20.826 1.00 9.71 150 HIS B O 1
ATOM 2450 N N . GLN B 1 129 ? -20.601 -24.139 -21.428 1.00 9.30 151 GLN B N 1
ATOM 2451 C CA . GLN B 1 129 ? -20.202 -23.601 -20.127 1.00 9.57 151 GLN B CA 1
ATOM 2452 C C . GLN B 1 129 ? -21.018 -22.306 -19.962 1.00 9.68 151 GLN B C 1
ATOM 2453 O O . GLN B 1 129 ? -21.292 -21.570 -20.916 1.00 10.25 151 GLN B O 1
ATOM 2459 N N . ALA B 1 130 ? -21.303 -21.956 -18.729 1.00 9.74 152 ALA B N 1
ATOM 2460 C CA . ALA B 1 130 ? -22.015 -20.710 -18.317 1.00 10.02 152 ALA B CA 1
ATOM 2461 C C . ALA B 1 130 ? -21.215 -20.005 -17.257 1.00 10.54 152 ALA B C 1
ATOM 2462 O O . ALA B 1 130 ? -20.513 -20.676 -16.460 1.00 11.81 152 ALA B O 1
ATOM 2464 N N . TYR B 1 131 ? -21.312 -18.697 -17.205 1.00 11.09 153 TYR B N 1
ATOM 2465 C CA . TYR B 1 131 ? -20.567 -17.806 -16.338 1.00 11.39 153 TYR B CA 1
ATOM 2466 C C . TYR B 1 131 ? -21.511 -16.769 -15.816 1.00 12.48 153 TYR B C 1
ATOM 2467 O O . TYR B 1 131 ? -22.547 -16.426 -16.386 1.00 12.01 153 TYR B O 1
ATOM 2476 N N . LYS B 1 132 ? -21.130 -16.190 -14.644 1.00 12.62 154 LYS B N 1
ATOM 2477 C CA . LYS B 1 132 ? -21.808 -14.971 -14.118 1.00 13.15 154 LYS B CA 1
ATOM 2478 C C . LYS B 1 132 ? -20.741 -13.978 -13.736 1.00 14.03 154 LYS B C 1
ATOM 2479 O O . LYS B 1 132 ? -19.830 -14.343 -12.899 1.00 14.48 154 LYS B O 1
ATOM 2485 N N . LYS B 1 133 ? -20.729 -12.781 -14.225 1.00 14.77 155 LYS B N 1
ATOM 2486 C CA . LYS B 1 133 ? -19.692 -11.822 -13.999 1.00 15.23 155 LYS B CA 1
ATOM 2487 C C . LYS B 1 133 ? -18.320 -12.362 -14.240 1.00 15.90 155 LYS B C 1
ATOM 2488 O O . LYS B 1 133 ? -17.315 -12.025 -13.556 1.00 17.57 155 LYS B O 1
ATOM 2494 N N . GLY B 1 134 ? -18.232 -13.262 -15.256 1.00 15.77 156 GLY B N 1
ATOM 2495 C CA . GLY B 1 134 ? -17.007 -13.851 -15.610 1.00 16.32 156 GLY B CA 1
ATOM 2496 C C . GLY B 1 134 ? -16.640 -15.149 -14.881 1.00 15.48 156 GLY B C 1
ATOM 2497 O O . GLY B 1 134 ? -15.744 -15.870 -15.339 1.00 17.64 156 GLY B O 1
ATOM 2498 N N . VAL B 1 135 ? -17.345 -15.493 -13.877 1.00 13.72 157 VAL B N 1
ATOM 2499 C CA . VAL B 1 135 ? -17.015 -16.651 -13.012 1.00 14.86 157 VAL B CA 1
ATOM 2500 C C . VAL B 1 135 ? -17.764 -17.879 -13.611 1.00 13.20 157 VAL B C 1
ATOM 2501 O O . VAL B 1 135 ? -18.950 -17.913 -13.659 1.00 12.58 157 VAL B O 1
ATOM 2505 N N . PRO B 1 136 ? -16.988 -18.959 -13.872 1.00 14.37 158 PRO B N 1
ATOM 2506 C CA . PRO B 1 136 ? -17.645 -20.218 -14.328 1.00 13.11 158 PRO B CA 1
ATOM 2507 C C . PRO B 1 136 ? -18.642 -20.710 -13.344 1.00 12.87 158 PRO B C 1
ATOM 2508 O O . PRO B 1 136 ? -18.265 -20.817 -12.101 1.00 15.84 158 PRO B O 1
ATOM 2512 N N . GLN B 1 137 ? -19.779 -21.158 -13.708 1.00 12.97 159 GLN B N 1
ATOM 2513 C CA . GLN B 1 137 ? -20.796 -21.703 -12.887 1.00 14.62 159 GLN B CA 1
ATOM 2514 C C . GLN B 1 137 ? -20.650 -23.197 -12.751 1.00 14.52 159 GLN B C 1
ATOM 2515 O O . GLN B 1 137 ? -21.192 -23.837 -11.840 1.00 17.41 159 GLN B O 1
ATOM 2521 N N . PHE B 1 138 ? -20.009 -23.835 -13.713 1.00 13.56 160 PHE B N 1
ATOM 2522 C CA . PHE B 1 138 ? -19.847 -25.317 -13.751 1.00 13.32 160 PHE B CA 1
ATOM 2523 C C . PHE B 1 138 ? -18.753 -25.524 -14.800 1.00 12.05 160 PHE B C 1
ATOM 2524 O O . PHE B 1 138 ? -18.424 -24.660 -15.599 1.00 12.39 160 PHE B O 1
ATOM 2532 N N . ASP B 1 139 ? -18.143 -26.720 -14.747 1.00 12.56 161 ASP B N 1
ATOM 2533 C CA . ASP B 1 139 ? -17.138 -27.122 -15.675 1.00 12.82 161 ASP B CA 1
ATOM 2534 C C . ASP B 1 139 ? -17.690 -27.242 -17.103 1.00 11.17 161 ASP B C 1
ATOM 2535 O O . ASP B 1 139 ? -18.810 -27.693 -17.243 1.00 11.68 161 ASP B O 1
ATOM 2540 N N . LEU B 1 140 ? -16.889 -26.939 -18.108 1.00 10.75 162 LEU B N 1
ATOM 2541 C CA . LEU B 1 140 ? -17.281 -27.250 -19.498 1.00 10.51 162 LEU B CA 1
ATOM 2542 C C . LEU B 1 140 ? -17.790 -28.652 -19.597 1.00 10.90 162 LEU B C 1
ATOM 2543 O O . LEU B 1 140 ? -17.135 -29.563 -19.080 1.00 11.72 162 LEU B O 1
ATOM 2548 N N . LYS B 1 141 ? -18.887 -28.853 -20.274 1.00 10.40 163 LYS B N 1
ATOM 2549 C CA . LYS B 1 141 ? -19.490 -30.196 -20.339 1.00 11.17 163 LYS B CA 1
ATOM 2550 C C . LYS B 1 141 ? -20.024 -30.477 -21.720 1.00 10.24 163 LYS B C 1
ATOM 2551 O O . LYS B 1 141 ? -20.469 -29.566 -22.457 1.00 9.88 163 LYS B O 1
ATOM 2557 N N . GLU B 1 142 ? -20.047 -31.731 -22.125 1.00 8.83 164 GLU B N 1
ATOM 2558 C CA . GLU B 1 142 ? -20.658 -32.156 -23.330 1.00 9.45 164 GLU B CA 1
ATOM 2559 C C . GLU B 1 142 ? -22.162 -32.198 -23.242 1.00 10.29 164 GLU B C 1
ATOM 2560 O O . GLU B 1 142 ? -22.662 -32.890 -22.246 1.00 11.28 164 GLU B O 1
ATOM 2566 N N . VAL B 1 143 ? -22.905 -31.598 -24.126 1.00 9.94 165 VAL B N 1
ATOM 2567 C CA . VAL B 1 143 ? -24.314 -31.512 -24.078 1.00 10.30 165 VAL B CA 1
ATOM 2568 C C . VAL B 1 143 ? -24.967 -31.979 -25.421 1.00 9.64 165 VAL B C 1
ATOM 2569 O O . VAL B 1 143 ? -26.178 -31.776 -25.585 1.00 10.36 165 VAL B O 1
ATOM 2573 N N . GLY B 1 144 ? -24.238 -32.614 -26.264 1.00 10.18 166 GLY B N 1
ATOM 2574 C CA . GLY B 1 144 ? -24.838 -33.136 -27.486 1.00 10.91 166 GLY B CA 1
ATOM 2575 C C . GLY B 1 144 ? -23.810 -33.487 -28.546 1.00 10.53 166 GLY B C 1
ATOM 2576 O O . GLY B 1 144 ? -22.603 -33.423 -28.322 1.00 10.74 166 GLY B O 1
ATOM 2577 N N . THR B 1 145 ? -24.360 -33.936 -29.679 1.00 11.42 167 THR B N 1
ATOM 2578 C CA A THR B 1 145 ? -23.629 -34.352 -30.853 0.50 11.71 167 THR B CA 1
ATOM 2579 C CA B THR B 1 145 ? -23.560 -34.278 -30.853 0.50 12.97 167 THR B CA 1
ATOM 2580 C C . THR B 1 145 ? -23.980 -33.401 -31.978 1.00 12.12 167 THR B C 1
ATOM 2581 O O . THR B 1 145 ? -25.066 -32.845 -32.031 1.00 13.46 167 THR B O 1
ATOM 2588 N N . THR B 1 146 ? -23.001 -33.188 -32.889 1.00 11.37 168 THR B N 1
ATOM 2589 C CA . THR B 1 146 ? -23.191 -32.270 -34.009 1.00 12.56 168 THR B CA 1
ATOM 2590 C C . THR B 1 146 ? -22.364 -32.752 -35.177 1.00 11.41 168 THR B C 1
ATOM 2591 O O . THR B 1 146 ? -21.381 -33.381 -35.013 1.00 13.11 168 THR B O 1
ATOM 2595 N N . ASP B 1 147 ? -22.846 -32.286 -36.309 1.00 13.10 169 ASP B N 1
ATOM 2596 C CA . ASP B 1 147 ? -22.079 -32.427 -37.565 1.00 14.76 169 ASP B CA 1
ATOM 2597 C C . ASP B 1 147 ? -21.722 -31.073 -38.145 1.00 16.53 169 ASP B C 1
ATOM 2598 O O . ASP B 1 147 ? -21.400 -30.978 -39.372 1.00 20.17 169 ASP B O 1
ATOM 2603 N N . LYS B 1 148 ? -21.757 -30.048 -37.330 1.00 13.36 170 LYS B N 1
ATOM 2604 C CA . LYS B 1 148 ? -21.370 -28.677 -37.704 1.00 13.84 170 LYS B CA 1
ATOM 2605 C C . LYS B 1 148 ? -20.200 -28.286 -36.811 1.00 11.82 170 LYS B C 1
ATOM 2606 O O . LYS B 1 148 ? -19.883 -28.874 -35.782 1.00 10.76 170 LYS B O 1
ATOM 2612 N N . THR B 1 149 ? -19.509 -27.188 -37.209 1.00 10.13 171 THR B N 1
ATOM 2613 C CA . THR B 1 149 ? -18.541 -26.501 -36.360 1.00 10.89 171 THR B CA 1
ATOM 2614 C C . THR B 1 149 ? -18.912 -25.051 -36.206 1.00 9.62 171 THR B C 1
ATOM 2615 O O . THR B 1 149 ? -19.506 -24.441 -37.093 1.00 11.17 171 THR B O 1
ATOM 2619 N N . GLY B 1 150 ? -18.509 -24.521 -35.090 1.00 8.29 172 GLY B N 1
ATOM 2620 C CA . GLY B 1 150 ? -18.649 -23.086 -34.822 1.00 9.17 172 GLY B CA 1
ATOM 2621 C C . GLY B 1 150 ? -18.872 -22.790 -33.400 1.00 8.17 172 GLY B C 1
ATOM 2622 O O . GLY B 1 150 ? -18.735 -23.657 -32.520 1.00 8.43 172 GLY B O 1
ATOM 2623 N N . THR B 1 151 ? -19.161 -21.500 -33.115 1.00 8.16 173 THR B N 1
ATOM 2624 C CA . THR B 1 151 ? -19.255 -20.992 -31.737 1.00 8.07 173 THR B CA 1
ATOM 2625 C C . THR B 1 151 ? -20.541 -20.202 -31.598 1.00 8.24 173 THR B C 1
ATOM 2626 O O . THR B 1 151 ? -20.865 -19.364 -32.489 1.00 8.90 173 THR B O 1
ATOM 2630 N N . VAL B 1 152 ? -21.205 -20.400 -30.476 1.00 8.18 174 VAL B N 1
ATOM 2631 C CA . VAL B 1 152 ? -22.342 -19.577 -30.013 1.00 7.75 174 VAL B CA 1
ATOM 2632 C C . VAL B 1 152 ? -21.971 -18.952 -28.729 1.00 8.41 174 VAL B C 1
ATOM 2633 O O . VAL B 1 152 ? -21.612 -19.644 -27.771 1.00 9.83 174 VAL B O 1
ATOM 2637 N N . ILE B 1 153 ? -22.074 -17.621 -28.636 1.00 8.46 175 ILE B N 1
ATOM 2638 C CA . ILE B 1 153 ? -21.936 -16.875 -27.395 1.00 9.76 175 ILE B CA 1
ATOM 2639 C C . ILE B 1 153 ? -23.215 -16.158 -27.144 1.00 9.02 175 ILE B C 1
ATOM 2640 O O . ILE B 1 153 ? -23.677 -15.420 -28.036 1.00 10.49 175 ILE B O 1
ATOM 2645 N N . ARG B 1 154 ? -23.776 -16.262 -25.959 1.00 9.69 176 ARG B N 1
ATOM 2646 C CA . ARG B 1 154 ? -24.949 -15.469 -25.551 1.00 9.84 176 ARG B CA 1
ATOM 2647 C C . ARG B 1 154 ? -24.584 -14.732 -24.292 1.00 10.20 176 ARG B C 1
ATOM 2648 O O . ARG B 1 154 ? -24.052 -15.365 -23.364 1.00 10.30 176 ARG B O 1
ATOM 2656 N N . PHE B 1 155 ? -24.891 -13.446 -24.202 1.00 9.30 177 PHE B N 1
ATOM 2657 C CA . PHE B 1 155 ? -24.571 -12.697 -22.957 1.00 10.19 177 PHE B CA 1
ATOM 2658 C C . PHE B 1 155 ? -25.651 -11.722 -22.659 1.00 10.72 177 PHE B C 1
ATOM 2659 O O . PHE B 1 155 ? -26.283 -11.150 -23.543 1.00 10.09 177 PHE B O 1
ATOM 2667 N N . LYS B 1 156 ? -25.816 -11.429 -21.353 1.00 10.04 178 LYS B N 1
ATOM 2668 C CA . LYS B 1 156 ? -26.715 -10.392 -20.832 1.00 11.09 178 LYS B CA 1
ATOM 2669 C C . LYS B 1 156 ? -25.846 -9.391 -20.103 1.00 10.71 178 LYS B C 1
ATOM 2670 O O . LYS B 1 156 ? -25.272 -9.756 -19.010 1.00 11.30 178 LYS B O 1
ATOM 2676 N N . ALA B 1 157 ? -25.737 -8.162 -20.595 1.00 10.34 179 ALA B N 1
ATOM 2677 C CA . ALA B 1 157 ? -24.981 -7.140 -19.964 1.00 11.71 179 ALA B CA 1
ATOM 2678 C C . ALA B 1 157 ? -25.445 -6.880 -18.503 1.00 11.91 179 ALA B C 1
ATOM 2679 O O . ALA B 1 157 ? -26.562 -7.023 -18.162 1.00 12.40 179 ALA B O 1
ATOM 2681 N N . ASP B 1 158 ? -24.391 -6.545 -17.695 1.00 12.76 180 ASP B N 1
ATOM 2682 C CA . ASP B 1 158 ? -24.654 -6.333 -16.282 1.00 14.58 180 ASP B CA 1
ATOM 2683 C C . ASP B 1 158 ? -25.206 -4.885 -16.021 1.00 11.98 180 ASP B C 1
ATOM 2684 O O . ASP B 1 158 ? -24.511 -3.971 -16.225 1.00 14.25 180 ASP B O 1
ATOM 2689 N N . GLY B 1 159 ? -26.431 -4.911 -15.626 1.00 16.27 181 GLY B N 1
ATOM 2690 C CA . GLY B 1 159 ? -27.127 -3.585 -15.322 1.00 17.86 181 GLY B CA 1
ATOM 2691 C C . GLY B 1 159 ? -26.572 -2.843 -14.119 1.00 20.46 181 GLY B C 1
ATOM 2692 O O . GLY B 1 159 ? -26.785 -1.611 -13.997 1.00 22.56 181 GLY B O 1
ATOM 2693 N N . GLU B 1 160 ? -25.719 -3.532 -13.337 1.00 19.97 182 GLU B N 1
ATOM 2694 C CA . GLU B 1 160 ? -24.993 -2.857 -12.240 1.00 21.39 182 GLU B CA 1
ATOM 2695 C C . GLU B 1 160 ? -23.887 -2.062 -12.810 1.00 21.24 182 GLU B C 1
ATOM 2696 O O . GLU B 1 160 ? -23.457 -1.055 -12.192 1.00 27.07 182 GLU B O 1
ATOM 2702 N N . ILE B 1 161 ? -23.385 -2.377 -14.003 1.00 17.73 183 ILE B N 1
ATOM 2703 C CA . ILE B 1 161 ? -22.373 -1.700 -14.675 1.00 16.75 183 ILE B CA 1
ATOM 2704 C C . ILE B 1 161 ? -23.053 -0.616 -15.636 1.00 18.50 183 ILE B C 1
ATOM 2705 O O . ILE B 1 161 ? -22.617 0.562 -15.736 1.00 21.09 183 ILE B O 1
ATOM 2710 N N . PHE B 1 162 ? -23.944 -1.133 -16.507 1.00 15.76 184 PHE B N 1
ATOM 2711 C CA . PHE B 1 162 ? -24.609 -0.303 -17.535 1.00 16.53 184 PHE B CA 1
ATOM 2712 C C . PHE B 1 162 ? -25.914 0.231 -17.012 1.00 15.80 184 PHE B C 1
ATOM 2713 O O . PHE B 1 162 ? -26.969 -0.310 -17.097 1.00 17.62 184 PHE B O 1
ATOM 2721 N N . THR B 1 163 ? -25.729 1.284 -16.152 1.00 18.75 185 THR B N 1
ATOM 2722 C CA . THR B 1 163 ? -26.823 1.854 -15.328 1.00 19.56 185 THR B CA 1
ATOM 2723 C C . THR B 1 163 ? -27.727 2.744 -16.185 1.00 17.80 185 THR B C 1
ATOM 2724 O O . THR B 1 163 ? -28.902 2.846 -15.822 1.00 25.06 185 THR B O 1
ATOM 2728 N N . GLU B 1 164 ? -27.180 3.324 -17.222 1.00 17.44 186 GLU B N 1
ATOM 2729 C CA . GLU B 1 164 ? -27.958 4.298 -18.061 1.00 18.71 186 GLU B CA 1
ATOM 2730 C C . GLU B 1 164 ? -29.056 3.535 -18.888 1.00 19.10 186 GLU B C 1
ATOM 2731 O O . GLU B 1 164 ? -30.245 3.768 -18.869 1.00 19.89 186 GLU B O 1
ATOM 2737 N N . THR B 1 165 ? -28.552 2.509 -19.615 1.00 17.44 187 THR B N 1
ATOM 2738 C CA . THR B 1 165 ? -29.438 1.596 -20.368 1.00 15.08 187 THR B CA 1
ATOM 2739 C C . THR B 1 165 ? -28.720 0.200 -20.578 1.00 12.83 187 THR B C 1
ATOM 2740 O O . THR B 1 165 ? -27.556 0.152 -20.810 1.00 14.37 187 THR B O 1
ATOM 2744 N N . THR B 1 166 ? -29.617 -0.734 -20.622 1.00 13.65 188 THR B N 1
ATOM 2745 C CA . THR B 1 166 ? -29.281 -2.114 -21.097 1.00 12.86 188 THR B CA 1
ATOM 2746 C C . THR B 1 166 ? -30.072 -2.470 -22.332 1.00 13.04 188 THR B C 1
ATOM 2747 O O . THR B 1 166 ? -30.093 -3.673 -22.723 1.00 12.82 188 THR B O 1
ATOM 2751 N N . VAL B 1 167 ? -30.730 -1.507 -22.980 1.00 11.76 189 VAL B N 1
ATOM 2752 C CA . VAL B 1 167 ? -31.580 -1.813 -24.149 1.00 10.67 189 VAL B CA 1
ATOM 2753 C C . VAL B 1 167 ? -30.775 -1.455 -25.341 1.00 10.51 189 VAL B C 1
ATOM 2754 O O . VAL B 1 167 ? -30.333 -0.362 -25.607 1.00 11.61 189 VAL B O 1
ATOM 2758 N N . TYR B 1 168 ? -30.631 -2.453 -26.290 1.00 10.45 190 TYR B N 1
ATOM 2759 C CA . TYR B 1 168 ? -29.935 -2.234 -27.530 1.00 9.77 190 TYR B CA 1
ATOM 2760 C C . TYR B 1 168 ? -30.775 -1.490 -28.564 1.00 9.80 190 TYR B C 1
ATOM 2761 O O . TYR B 1 168 ? -32.003 -1.590 -28.560 1.00 10.68 190 TYR B O 1
ATOM 2770 N N . ASN B 1 169 ? -30.115 -0.775 -29.416 1.00 10.85 191 ASN B N 1
ATOM 2771 C CA . ASN B 1 169 ? -30.811 -0.042 -30.505 1.00 11.15 191 ASN B CA 1
ATOM 2772 C C . ASN B 1 169 ? -30.485 -0.793 -31.813 1.00 10.63 191 ASN B C 1
ATOM 2773 O O . ASN B 1 169 ? -29.363 -0.906 -32.251 1.00 11.07 191 ASN B O 1
ATOM 2778 N N . TYR B 1 170 ? -31.561 -1.254 -32.485 1.00 10.49 192 TYR B N 1
ATOM 2779 C CA . TYR B 1 170 ? -31.402 -2.047 -33.668 1.00 11.35 192 TYR B CA 1
ATOM 2780 C C . TYR B 1 170 ? -30.651 -1.286 -34.749 1.00 11.42 192 TYR B C 1
ATOM 2781 O O . TYR B 1 170 ? -29.791 -1.851 -35.456 1.00 12.06 192 TYR B O 1
ATOM 2790 N N . GLU B 1 171 ? -30.988 -0.001 -34.968 1.00 11.57 193 GLU B N 1
ATOM 2791 C CA A GLU B 1 171 ? -30.334 0.691 -36.071 0.50 11.58 193 GLU B CA 1
ATOM 2792 C CA B GLU B 1 171 ? -30.357 0.807 -36.017 0.50 12.89 193 GLU B CA 1
ATOM 2793 C C . GLU B 1 171 ? -28.858 0.931 -35.815 1.00 13.00 193 GLU B C 1
ATOM 2794 O O . GLU B 1 171 ? -28.058 0.887 -36.753 1.00 13.02 193 GLU B O 1
ATOM 2805 N N . THR B 1 172 ? -28.467 1.097 -34.542 1.00 11.63 194 THR B N 1
ATOM 2806 C CA . THR B 1 172 ? -27.038 1.177 -34.251 1.00 12.07 194 THR B CA 1
ATOM 2807 C C . THR B 1 172 ? -26.322 -0.078 -34.621 1.00 12.29 194 THR B C 1
ATOM 2808 O O . THR B 1 172 ? -25.245 -0.080 -35.228 1.00 13.08 194 THR B O 1
ATOM 2812 N N . LEU B 1 173 ? -26.903 -1.221 -34.274 1.00 11.03 195 LEU B N 1
ATOM 2813 C CA . LEU B 1 173 ? -26.316 -2.496 -34.650 1.00 11.34 195 LEU B CA 1
ATOM 2814 C C . LEU B 1 173 ? -26.298 -2.724 -36.138 1.00 11.44 195 LEU B C 1
ATOM 2815 O O . LEU B 1 173 ? -25.319 -3.193 -36.722 1.00 11.76 195 LEU B O 1
ATOM 2820 N N . GLN B 1 174 ? -27.398 -2.383 -36.804 1.00 11.01 196 GLN B N 1
ATOM 2821 C CA . GLN B 1 174 ? -27.551 -2.592 -38.227 1.00 10.65 196 GLN B CA 1
ATOM 2822 C C . GLN B 1 174 ? -26.522 -1.804 -39.019 1.00 12.20 196 GLN B C 1
ATOM 2823 O O . GLN B 1 174 ? -25.896 -2.368 -39.948 1.00 12.48 196 GLN B O 1
ATOM 2829 N N . GLN B 1 175 ? -26.296 -0.557 -38.666 1.00 12.33 197 GLN B N 1
ATOM 2830 C CA . GLN B 1 175 ? -25.395 0.285 -39.443 1.00 14.09 197 GLN B CA 1
ATOM 2831 C C . GLN B 1 175 ? -23.982 -0.339 -39.361 1.00 13.72 197 GLN B C 1
ATOM 2832 O O . GLN B 1 175 ? -23.253 -0.389 -40.357 1.00 15.22 197 GLN B O 1
ATOM 2838 N N . ARG B 1 176 ? -23.544 -0.756 -38.207 1.00 13.71 198 ARG B N 1
ATOM 2839 C CA . ARG B 1 176 ? -22.222 -1.296 -38.063 1.00 14.17 198 ARG B CA 1
ATOM 2840 C C . ARG B 1 176 ? -22.084 -2.664 -38.709 1.00 13.13 198 ARG B C 1
ATOM 2841 O O . ARG B 1 176 ? -21.056 -2.963 -39.341 1.00 13.67 198 ARG B O 1
ATOM 2849 N N . ILE B 1 177 ? -23.108 -3.513 -38.623 1.00 11.79 199 ILE B N 1
ATOM 2850 C CA . ILE B 1 177 ? -23.059 -4.767 -39.238 1.00 11.64 199 ILE B CA 1
ATOM 2851 C C . ILE B 1 177 ? -22.957 -4.662 -40.758 1.00 12.22 199 ILE B C 1
ATOM 2852 O O . ILE B 1 177 ? -22.231 -5.394 -41.394 1.00 12.11 199 ILE B O 1
ATOM 2857 N N . ARG B 1 178 ? -23.676 -3.686 -41.336 1.00 11.42 200 ARG B N 1
ATOM 2858 C CA . ARG B 1 178 ? -23.548 -3.445 -42.782 1.00 13.83 200 ARG B CA 1
ATOM 2859 C C . ARG B 1 178 ? -22.127 -3.044 -43.136 1.00 12.16 200 ARG B C 1
ATOM 2860 O O . ARG B 1 178 ? -21.609 -3.571 -44.105 1.00 13.47 200 ARG B O 1
ATOM 2868 N N . GLU B 1 179 ? -21.504 -2.190 -42.349 1.00 12.98 201 GLU B N 1
ATOM 2869 C CA . GLU B 1 179 ? -20.111 -1.791 -42.532 1.00 12.95 201 GLU B CA 1
ATOM 2870 C C . GLU B 1 179 ? -19.191 -2.974 -42.486 1.00 12.39 201 GLU B C 1
ATOM 2871 O O . GLU B 1 179 ? -18.285 -3.143 -43.308 1.00 12.98 201 GLU B O 1
ATOM 2877 N N . LEU B 1 180 ? -19.405 -3.855 -41.469 1.00 11.51 202 LEU B N 1
ATOM 2878 C CA . LEU B 1 180 ? -18.537 -5.015 -41.318 1.00 10.94 202 LEU B CA 1
ATOM 2879 C C . LEU B 1 180 ? -18.646 -5.904 -42.503 1.00 11.06 202 LEU B C 1
ATOM 2880 O O . LEU B 1 180 ? -17.681 -6.545 -42.966 1.00 10.27 202 LEU B O 1
ATOM 2885 N N . ALA B 1 181 ? -19.881 -6.124 -43.025 1.00 10.52 203 ALA B N 1
ATOM 2886 C CA . ALA B 1 181 ? -20.069 -7.000 -44.124 1.00 11.40 203 ALA B CA 1
ATOM 2887 C C . ALA B 1 181 ? -19.403 -6.393 -45.406 1.00 11.40 203 ALA B C 1
ATOM 2888 O O . ALA B 1 181 ? -18.889 -7.147 -46.232 1.00 11.26 203 ALA B O 1
ATOM 2890 N N . PHE B 1 182 ? -19.484 -5.097 -45.555 1.00 11.28 204 PHE B N 1
ATOM 2891 C CA . PHE B 1 182 ? -18.865 -4.470 -46.727 1.00 12.35 204 PHE B CA 1
ATOM 2892 C C . PHE B 1 182 ? -17.335 -4.565 -46.647 1.00 12.68 204 PHE B C 1
ATOM 2893 O O . PHE B 1 182 ? -16.692 -4.743 -47.696 1.00 13.37 204 PHE B O 1
ATOM 2901 N N . LEU B 1 183 ? -16.786 -4.516 -45.423 1.00 11.24 205 LEU B N 1
ATOM 2902 C CA . LEU B 1 183 ? -15.314 -4.749 -45.246 1.00 11.09 205 LEU B CA 1
ATOM 2903 C C . LEU B 1 183 ? -14.920 -6.160 -45.515 1.00 10.34 205 LEU B C 1
ATOM 2904 O O . LEU B 1 183 ? -13.809 -6.468 -45.960 1.00 11.29 205 LEU B O 1
ATOM 2909 N N . ASN B 1 184 ? -15.801 -7.087 -45.192 1.00 12.19 206 ASN B N 1
ATOM 2910 C CA . ASN B 1 184 ? -15.524 -8.533 -45.244 1.00 11.01 206 ASN B CA 1
ATOM 2911 C C . ASN B 1 184 ? -16.364 -9.194 -46.236 1.00 12.00 206 ASN B C 1
ATOM 2912 O O . ASN B 1 184 ? -17.366 -9.926 -46.012 1.00 12.09 206 ASN B O 1
ATOM 2917 N N . LYS B 1 185 ? -15.987 -8.976 -47.518 1.00 14.45 207 LYS B N 1
ATOM 2918 C CA . LYS B 1 185 ? -16.642 -9.517 -48.599 1.00 15.60 207 LYS B CA 1
ATOM 2919 C C . LYS B 1 185 ? -16.832 -11.029 -48.575 1.00 13.77 207 LYS B C 1
ATOM 2920 O O . LYS B 1 185 ? -15.939 -11.775 -48.148 1.00 15.79 207 LYS B O 1
ATOM 2926 N N . GLY B 1 186 ? -18.000 -11.463 -48.964 1.00 13.88 208 GLY B N 1
ATOM 2927 C CA . GLY B 1 186 ? -18.291 -12.852 -49.003 1.00 13.85 208 GLY B CA 1
ATOM 2928 C C . GLY B 1 186 ? -18.684 -13.461 -47.644 1.00 12.51 208 GLY B C 1
ATOM 2929 O O . GLY B 1 186 ? -18.953 -14.671 -47.583 1.00 15.79 208 GLY B O 1
ATOM 2930 N N . ILE B 1 187 ? -18.667 -12.687 -46.595 1.00 11.06 209 ILE B N 1
ATOM 2931 C CA . ILE B 1 187 ? -19.123 -13.166 -45.253 1.00 10.47 209 ILE B CA 1
ATOM 2932 C C . ILE B 1 187 ? -20.572 -12.666 -45.132 1.00 10.06 209 ILE B C 1
ATOM 2933 O O . ILE B 1 187 ? -20.838 -11.468 -45.159 1.00 12.45 209 ILE B O 1
ATOM 2938 N N . GLN B 1 188 ? -21.462 -13.586 -44.864 1.00 9.69 210 GLN B N 1
ATOM 2939 C CA . GLN B 1 188 ? -22.841 -13.229 -44.617 1.00 9.60 210 GLN B CA 1
ATOM 2940 C C . GLN B 1 188 ? -23.027 -12.826 -43.184 1.00 9.28 210 GLN B C 1
ATOM 2941 O O . GLN B 1 188 ? -22.675 -13.657 -42.314 1.00 11.17 210 GLN B O 1
ATOM 2947 N N . ILE B 1 189 ? -23.519 -11.668 -42.889 1.00 8.90 211 ILE B N 1
ATOM 2948 C CA . ILE B 1 189 ? -23.727 -11.205 -41.500 1.00 9.05 211 ILE B CA 1
ATOM 2949 C C . ILE B 1 189 ? -25.207 -10.852 -41.389 1.00 8.72 211 ILE B C 1
ATOM 2950 O O . ILE B 1 189 ? -25.723 -10.005 -42.132 1.00 9.84 211 ILE B O 1
ATOM 2955 N N . THR B 1 190 ? -25.878 -11.538 -40.486 1.00 8.48 212 THR B N 1
ATOM 2956 C CA . THR B 1 190 ? -27.315 -11.340 -40.263 1.00 9.91 212 THR B CA 1
ATOM 2957 C C . THR B 1 190 ? -27.554 -10.740 -38.906 1.00 9.43 212 THR B C 1
ATOM 2958 O O . THR B 1 190 ? -26.896 -11.143 -37.912 1.00 10.33 212 THR B O 1
ATOM 2962 N N . LEU B 1 191 ? -28.468 -9.788 -38.802 1.00 8.51 213 LEU B N 1
ATOM 2963 C CA . LEU B 1 191 ? -28.917 -9.182 -37.554 1.00 9.06 213 LEU B CA 1
ATOM 2964 C C . LEU B 1 191 ? -30.435 -9.524 -37.416 1.00 9.08 213 LEU B C 1
ATOM 2965 O O . LEU B 1 191 ? -31.187 -9.313 -38.396 1.00 9.12 213 LEU B O 1
ATOM 2970 N N . ARG B 1 192 ? -30.860 -9.912 -36.243 1.00 8.45 214 ARG B N 1
ATOM 2971 C CA . ARG B 1 192 ? -32.276 -10.153 -36.035 1.00 9.92 214 ARG B CA 1
ATOM 2972 C C . ARG B 1 192 ? -32.688 -9.663 -34.666 1.00 9.42 214 ARG B C 1
ATOM 2973 O O . ARG B 1 192 ? -31.953 -9.901 -33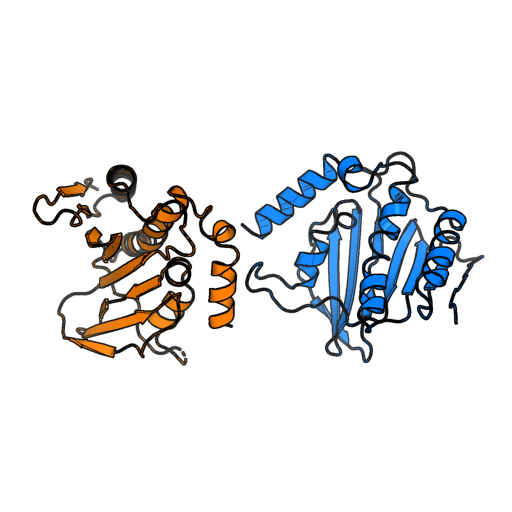.670 1.00 10.11 214 ARG B O 1
ATOM 2981 N N . ASP B 1 193 ? -33.861 -9.017 -34.590 1.00 9.49 215 ASP B N 1
ATOM 2982 C CA . ASP B 1 193 ? -34.478 -8.598 -33.295 1.00 9.41 215 ASP B CA 1
ATOM 2983 C C . ASP B 1 193 ? -35.572 -9.511 -32.965 1.00 9.20 215 ASP B C 1
ATOM 2984 O O . ASP B 1 193 ? -36.579 -9.544 -33.696 1.00 10.28 215 ASP B O 1
ATOM 2989 N N . GLU B 1 194 ? -35.461 -10.283 -31.902 1.00 9.90 216 GLU B N 1
ATOM 2990 C CA . GLU B 1 194 ? -36.479 -11.150 -31.392 1.00 10.53 216 GLU B CA 1
ATOM 2991 C C . GLU B 1 194 ? -37.124 -10.610 -30.076 1.00 10.38 216 GLU B C 1
ATOM 2992 O O . GLU B 1 194 ? -37.929 -11.332 -29.477 1.00 12.10 216 GLU B O 1
ATOM 2998 N N . ARG B 1 195 ? -36.833 -9.420 -29.664 1.00 10.45 217 ARG B N 1
ATOM 2999 C CA . ARG B 1 195 ? -37.427 -8.913 -28.403 1.00 10.42 217 ARG B CA 1
ATOM 3000 C C . ARG B 1 195 ? -38.950 -8.755 -28.507 1.00 11.34 217 ARG B C 1
ATOM 3001 O O . ARG B 1 195 ? -39.620 -8.851 -27.452 1.00 12.85 217 ARG B O 1
ATOM 3009 N N . ASP B 1 196 ? -39.466 -8.459 -29.650 1.00 11.14 218 ASP B N 1
ATOM 3010 C CA . ASP B 1 196 ? -40.981 -8.368 -29.814 1.00 12.37 218 ASP B CA 1
ATOM 3011 C C . ASP B 1 196 ? -41.287 -9.649 -30.569 1.00 11.97 218 ASP B C 1
ATOM 3012 O O . ASP B 1 196 ? -41.099 -9.725 -31.809 1.00 12.04 218 ASP B O 1
ATOM 3017 N N . GLU B 1 197 ? -41.722 -10.657 -29.873 1.00 12.33 219 GLU B N 1
ATOM 3018 C CA . GLU B 1 197 ? -41.872 -11.995 -30.449 1.00 14.76 219 GLU B CA 1
ATOM 3019 C C . GLU B 1 197 ? -42.918 -12.069 -31.512 1.00 13.97 219 GLU B C 1
ATOM 3020 O O . GLU B 1 197 ? -42.830 -12.982 -32.416 1.00 16.17 219 GLU B O 1
ATOM 3026 N N . GLU B 1 198 ? -43.877 -11.197 -31.522 1.00 12.73 220 GLU B N 1
ATOM 3027 C CA . GLU B 1 198 ? -44.939 -11.210 -32.524 1.00 13.67 220 GLU B CA 1
ATOM 3028 C C . GLU B 1 198 ? -44.497 -10.488 -33.792 1.00 12.06 220 GLU B C 1
ATOM 3029 O O . GLU B 1 198 ? -45.209 -10.537 -34.770 1.00 11.76 220 GLU B O 1
ATOM 3035 N N . ASN B 1 199 ? -43.402 -9.684 -33.743 1.00 10.53 221 ASN B N 1
ATOM 3036 C CA . ASN B 1 199 ? -42.984 -8.831 -34.823 1.00 10.36 221 ASN B CA 1
ATOM 3037 C C . ASN B 1 199 ? -41.452 -8.889 -34.913 1.00 10.92 221 ASN B C 1
ATOM 3038 O O . ASN B 1 199 ? -40.741 -8.032 -34.330 1.00 12.74 221 ASN B O 1
ATOM 3043 N N . VAL B 1 200 ? -40.925 -9.925 -35.554 1.00 11.23 222 VAL B N 1
ATOM 3044 C CA . VAL B 1 200 ? -39.494 -10.234 -35.646 1.00 10.77 222 VAL B CA 1
ATOM 3045 C C . VAL B 1 200 ? -38.896 -9.600 -36.850 1.00 10.62 222 VAL B C 1
ATOM 3046 O O . VAL B 1 200 ? -39.530 -9.642 -37.958 1.00 12.17 222 VAL B O 1
ATOM 3050 N N . ARG B 1 201 ? -37.784 -8.899 -36.754 1.00 9.52 223 ARG B N 1
ATOM 3051 C CA . ARG B 1 201 ? -37.198 -8.106 -37.823 1.00 10.27 223 ARG B CA 1
ATOM 3052 C C . ARG B 1 201 ? -35.806 -8.634 -38.107 1.00 10.20 223 ARG B C 1
ATOM 3053 O O . ARG B 1 201 ? -35.001 -8.851 -37.175 1.00 11.95 223 ARG B O 1
ATOM 3061 N N . GLU B 1 202 ? -35.427 -8.782 -39.357 1.00 9.56 224 GLU B N 1
ATOM 3062 C CA . GLU B 1 202 ? -34.072 -9.283 -39.730 1.00 9.80 224 GLU B CA 1
ATOM 3063 C C . GLU B 1 202 ? -33.578 -8.585 -40.909 1.00 11.19 224 GLU B C 1
ATOM 3064 O O . GLU B 1 202 ? -34.311 -8.243 -41.865 1.00 10.95 224 GLU B O 1
ATOM 3070 N N . ASP B 1 203 ? -32.260 -8.347 -40.940 1.00 9.87 225 ASP B N 1
ATOM 3071 C CA . ASP B 1 203 ? -31.542 -7.890 -42.100 1.00 9.46 225 ASP B CA 1
ATOM 3072 C C . ASP B 1 203 ? -30.336 -8.768 -42.278 1.00 9.57 225 ASP B C 1
ATOM 3073 O O . ASP B 1 203 ? -29.621 -9.043 -41.291 1.00 11.42 225 ASP B O 1
ATOM 3078 N N . SER B 1 204 ? -30.034 -9.192 -43.472 1.00 9.06 226 SER B N 1
ATOM 3079 C CA . SER B 1 204 ? -28.867 -10.016 -43.782 1.00 10.67 226 SER B CA 1
ATOM 3080 C C . SER B 1 204 ? -28.084 -9.341 -44.850 1.00 11.45 226 SER B C 1
ATOM 3081 O O . SER B 1 204 ? -28.624 -9.065 -45.987 1.00 14.07 226 SER B O 1
ATOM 3084 N N . TYR B 1 205 ? -26.756 -9.194 -44.672 1.00 10.33 227 TYR B N 1
ATOM 3085 C CA . TYR B 1 205 ? -25.849 -8.521 -45.574 1.00 10.84 227 TYR B CA 1
ATOM 3086 C C . TYR B 1 205 ? -24.863 -9.493 -46.124 1.00 11.35 227 TYR B C 1
ATOM 3087 O O . TYR B 1 205 ? -24.280 -10.320 -45.371 1.00 11.60 227 TYR B O 1
ATOM 3096 N N . HIS B 1 206 ? -24.585 -9.460 -47.424 1.00 12.11 228 HIS B N 1
ATOM 3097 C CA . HIS B 1 206 ? -23.595 -10.383 -48.044 1.00 13.31 228 HIS B CA 1
ATOM 3098 C C . HIS B 1 206 ? -23.091 -9.721 -49.263 1.00 15.09 228 HIS B C 1
ATOM 3099 O O . HIS B 1 206 ? -23.817 -9.832 -50.313 1.00 18.59 228 HIS B O 1
ATOM 3106 N N . TYR B 1 207 ? -21.958 -9.057 -49.212 1.00 13.21 229 TYR B N 1
A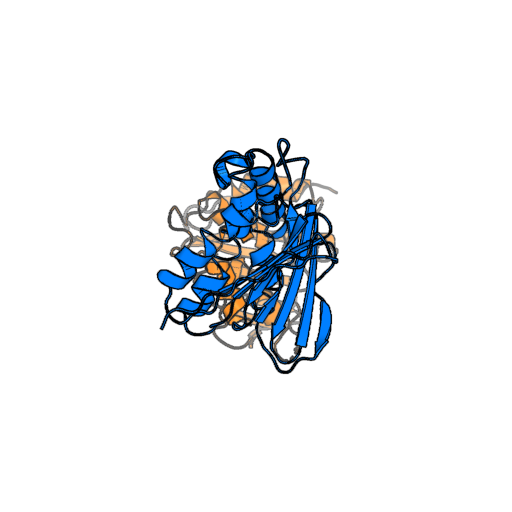TOM 3107 C CA . TYR B 1 207 ? -21.399 -8.328 -50.367 1.00 17.44 229 TYR B CA 1
ATOM 3108 C C . TYR B 1 207 ? -20.548 -9.302 -51.155 1.00 21.18 229 TYR B C 1
ATOM 3109 O O . TYR B 1 207 ? -19.768 -10.103 -50.593 1.00 23.30 229 TYR B O 1
ATOM 3118 N N . GLU B 1 208 ? -20.678 -9.264 -52.485 1.00 26.17 230 GLU B N 1
ATOM 3119 C CA . GLU B 1 208 ? -19.977 -10.276 -53.330 1.00 31.14 230 GLU B CA 1
ATOM 3120 C C . GLU B 1 208 ? -18.507 -9.934 -53.314 1.00 32.43 230 GLU B C 1
ATOM 3121 O O . GLU B 1 208 ? -18.122 -8.770 -53.369 1.00 34.06 230 GLU B O 1
ATOM 3127 N N . GLY B 1 209 ? -17.695 -10.990 -53.225 1.00 43.22 231 GLY B N 1
ATOM 3128 C CA . GLY B 1 209 ? -16.230 -10.874 -53.172 1.00 45.69 231 GLY B CA 1
ATOM 3129 C C . GLY B 1 209 ? -15.691 -12.094 -52.444 1.00 42.85 231 GLY B C 1
ATOM 3130 O O . GLY B 1 209 ? -16.461 -13.030 -52.191 1.00 37.72 231 GLY B O 1
#

Sequence (378 aa):
AGQIQVLEGLEAVRKRPGMYIGSTSERRGLHHLVWEEIVDDNSIDEALAGYANQIEVVIEKDDNWIKVTDNGRGIPVDIQEKMGRPAVEVILTSSSVVVNALSQDLEVYVHRNETIYHQAYKKGVPQFDLKEVGTTDKTGTVIIRFKADGEIFTEETTVYNYETLQQQRIRELAFLNKGIQQITLRDERDEENVRREDSSYHYEQVLEGLEAVRKRPGMYIGSTSERGLHHLVWEIVDDNSIDEALAGYANQIEVVIEKDNWIKVTDNGRGIPVDIQGRPAVEVILTSSVVNALSQDLEVVYVHRNETIYHQAYKKGVPQFDLKEVGTTTDKTGTVIRFKADGEIFTETTVYNYEETLQQRIRELAFLNKGIQITLRDERDEENVREDSYHYEG

Nearest PDB structures (foldseek):
  6ttg-assembly2_B  TM=1.002E+00  e=5.441E-40  Staphylococcus aureus
  4p8o-assembly2_B  TM=1.003E+00  e=5.788E-40  Staphylococcus aureus 04-02981
  3u2d-assembly2_B  TM=1.001E+00  e=1.144E-39  Staphylococcus aureus
  5d6p-assembly2_B  TM=9.992E-01  e=1.450E-38  Staphylococcus aureus
  4uro-assembly3_C  TM=9.939E-01  e=2.531E-38  Staphylococcus aureus

InterPro domains:
  IPR000565 DNA topoisomerase, type IIA, subunit B [PR01159] (14-24)
  IPR000565 DNA topoisomerase, type IIA, subunit B [PR01159] (189-204)
  IPR000565 DNA topoisomerase, type IIA, subunit B [PR01159] (204-217)
  IPR000565 DNA topoisomerase, type IIA, subunit B [PR01159] (231-253)
  IPR000565 DNA topoisomerase, type IIA, subunit B [PR01159] (323-339)
  IPR000565 DNA topoisomerase, type IIA, subunit B [PR01159] (371-385)
  IPR000565 DNA topoisomerase, type IIA, subunit B [PR01159] (385-405)
  IPR000565 DNA topoisomerase, type IIA, subunit B [PR01159] (481-490)
  IPR000565 DNA topoisomerase, type IIA, subunit B [PR01159] (598-610)
  IPR000565 DNA topoisomerase, type IIA, subunit B [PR01159] (614-630)
  IPR001241 DNA topoisomerase, type IIA [SM00433] (43-638)
  IPR002288 DNA gyrase B subunit, C-terminal [PF00986] (574-634)
  IPR003594 Histidine kinase/HSP90-like ATPase domain [PF02518] (41-177)
  IPR003594 Histidine kinase/HSP90-like ATPase domain [SM00387] (39-183)
  IPR006171 TOPRIM domain [PF01751] (430-541)
  IPR006171 TOPRIM domain [PS50880] (429-543)
  IPR011557 DNA gyrase, subunit B [MF_01898] (12-644)
  IPR011557 DNA gyrase, subunit B [TIGR01059] (14-640)
  IPR013506 DNA topoisomerase, type IIA, subunit B, domain 2 [PF00204] (232-401)
  IPR013759 DNA topoisomerase, type IIA, subunit B, C-ter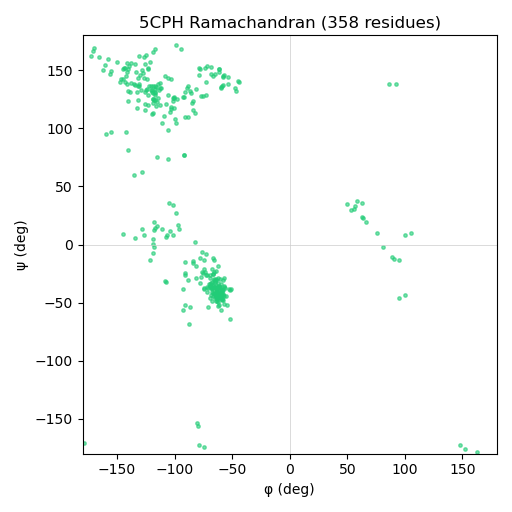minal [G3DSA:3.40.50.670] (409-644)

Foldseek 3Di:
DLVVVLVVLLVVCLVCVCVVQVALELSSLVSLVVVVVVVLLVQVVVPFWFEWEWEQAAPRKIKIKIQGQWQFQDQDPVNSAGRVLSVQSNDSSQLQFQKKKKWWAHPQWTWIWMHGNSHTPDGIDTDGGHPTGIMMMITQGDCVRNVHDRDHDQVVVVVVQQVVCVVSARHWYKYWYCNDVVDIDMDIHHHD/DLVVLLVVCLVCVCVVQNALELSSLVSLVVVVVVVLVVLVVVPFWQEWEWEQAAPRKIKIKTQGAWQFQDPPVAGRVLVVQSNDSSLLQFQKKKKWFQHPQWTWIWMHGNSHTPDGIDTDDGHPTGIMMMITQGDCVRNVNDSDHDQVVVVVVQQVSQVVRASRKYKYWYCNPVVDIDMDIHHHHD

Radius of gyration: 28.25 Å; Cα contacts (8 Å, |Δi|>4): 899; chains: 2; bounding box: 80×65×74 Å